Protein AF-A0A1H0ETB5-F1 (afdb_monomer)

Nearest PDB structures (foldseek):
  8btk-assembly1_TA  TM=5.732E-01  e=9.947E-01  Canis lupus familiaris
  8rjd-assembly1_5  TM=5.223E-01  e=3.062E+00  Canis lupus familiaris
  2j7l-assembly1_A-2  TM=4.541E-01  e=3.376E+00  Escherichia coli
  8b5l-assembly1_q  TM=4.834E-01  e=5.504E+00  Oryctolagus cuniculus
  8b6l-assembly1_E  TM=5.146E-01  e=8.974E+00  Homo sapiens

Foldseek 3Di:
DDDDDDDDDDDDDDDDDDDPDPDDDDDDDDDDDDDPFPFFWAAWFFLQALWAQAPQWFKAWQKAKCQAPAQDPDRTHHHHPDDAADDPVSHIWTWQDALDAFGKIKIWNLAWDFLQQWKKKKWKKFWEDHPPTDFFKKKWKFFSLDDWRHFFGFDLCFSAWWFADPNDTTWGTARTAKMKTQTQFQSVQACPRNTQPAPPDARPDPDGAGLKIWMFGTDGTRHGRHTWDMFHDDPPGQHDHGRVQNIKMWMWIFHNDQFTWIWIWIDNVPPPHTDTGDITTHPGGDRRIIMMMMMGHHHSTGTTMTIGRIIMTGNHYAFQFHKDKDFDDADPVNAAHEAQDKGKMKMKTFHRAQAKWFQKDKFKAFPVGGDPWDKDWPHGIAGGRNGSRRITMIMTIDGDHPVNQVVDQKDKMKMKIFIDDPPDDTPGIYDIDMDMGTHHHDDDDPPDCPDDPDDDDDPDDDDDDDDDDDDDDDDDDDDDDDDDDDDDDDDDDDDDDDDDDDDDDDDDDDDDDDDDD

Mean predicted aligned error: 13.44 Å

Structure (mmCIF, N/CA/C/O backbone):
data_AF-A0A1H0ETB5-F1
#
_entry.id   AF-A0A1H0ETB5-F1
#
loop_
_atom_site.group_PDB
_atom_site.id
_atom_site.type_symbol
_atom_site.label_atom_id
_atom_site.label_alt_id
_atom_site.label_comp_id
_atom_site.label_asym_id
_atom_site.label_entity_id
_atom_site.label_seq_id
_atom_site.pdbx_PDB_ins_code
_atom_site.Cartn_x
_atom_site.Cartn_y
_atom_site.Cartn_z
_atom_site.occupancy
_atom_site.B_iso_or_equiv
_atom_site.auth_seq_id
_atom_site.auth_comp_id
_atom_site.auth_asym_id
_atom_site.auth_atom_id
_atom_site.pdbx_PDB_model_num
ATOM 1 N N . MET A 1 1 ? -27.116 -48.535 -73.550 1.00 35.88 1 MET A N 1
ATOM 2 C CA . MET A 1 1 ? -26.596 -49.902 -73.765 1.00 35.88 1 MET A CA 1
ATOM 3 C C . MET A 1 1 ? -26.150 -50.446 -72.408 1.00 35.88 1 MET A C 1
ATOM 5 O O . MET A 1 1 ? -25.300 -49.830 -71.791 1.00 35.88 1 MET A O 1
ATOM 9 N N . ARG A 1 2 ? -26.784 -51.544 -71.965 1.00 37.56 2 ARG A N 1
ATOM 10 C CA . ARG A 1 2 ? -26.491 -52.422 -70.803 1.00 37.56 2 ARG A CA 1
ATOM 11 C C . ARG A 1 2 ? -26.715 -51.910 -69.361 1.00 37.56 2 ARG A C 1
ATOM 13 O O . ARG A 1 2 ? -25.816 -51.432 -68.687 1.00 37.56 2 ARG A O 1
ATOM 20 N N . LEU A 1 3 ? -27.944 -52.189 -68.907 1.00 34.97 3 LEU A N 1
ATOM 21 C CA . LEU A 1 3 ? -28.382 -52.541 -67.545 1.00 34.97 3 LEU A CA 1
ATOM 22 C C . LEU A 1 3 ? -27.721 -53.831 -67.008 1.00 34.97 3 LEU A C 1
ATOM 24 O O . LEU A 1 3 ? -27.607 -54.781 -67.784 1.00 34.97 3 LEU A O 1
ATOM 28 N N . ARG A 1 4 ? -27.484 -53.892 -65.680 1.00 43.44 4 ARG A N 1
ATOM 29 C CA . ARG A 1 4 ? -27.727 -55.004 -64.704 1.00 43.44 4 ARG A CA 1
ATOM 30 C C . ARG A 1 4 ? -27.721 -54.365 -63.284 1.00 43.44 4 ARG A C 1
ATOM 32 O O . ARG A 1 4 ? -26.736 -53.711 -62.979 1.00 43.44 4 ARG A O 1
ATOM 39 N N . SER A 1 5 ? -28.789 -54.239 -62.470 1.00 37.22 5 SER A N 1
ATOM 40 C CA . SER A 1 5 ? -29.595 -55.216 -61.680 1.00 37.22 5 SER A CA 1
ATOM 41 C C . SER A 1 5 ? -28.713 -56.100 -60.760 1.00 37.22 5 SER A C 1
ATOM 43 O O . SER A 1 5 ? -27.790 -56.695 -61.298 1.00 37.22 5 SER A O 1
ATOM 45 N N . ILE A 1 6 ? -28.879 -56.312 -59.438 1.00 39.66 6 ILE A N 1
ATOM 46 C CA . ILE A 1 6 ? -30.028 -56.456 -58.503 1.00 39.66 6 ILE A CA 1
ATOM 47 C C . ILE A 1 6 ? -29.476 -56.266 -57.056 1.00 39.66 6 ILE A C 1
ATOM 49 O O . ILE A 1 6 ? -28.380 -56.737 -56.781 1.00 39.66 6 ILE A O 1
ATOM 53 N N . GLY A 1 7 ? -30.181 -55.621 -56.114 1.00 33.06 7 GLY A N 1
ATOM 54 C CA . GLY A 1 7 ? -30.702 -56.350 -54.942 1.00 33.06 7 GLY A CA 1
ATOM 55 C C . GLY A 1 7 ? -30.974 -55.468 -53.714 1.00 33.06 7 GLY A C 1
ATOM 56 O O . GLY A 1 7 ? -30.136 -54.677 -53.304 1.00 33.06 7 GLY A O 1
ATOM 57 N N . ARG A 1 8 ? -32.193 -55.605 -53.181 1.00 35.97 8 ARG A N 1
ATOM 58 C CA . ARG A 1 8 ? -32.843 -54.834 -52.108 1.00 35.97 8 ARG A CA 1
ATOM 59 C C . ARG A 1 8 ? -32.360 -55.223 -50.703 1.00 35.97 8 ARG A C 1
ATOM 61 O O . ARG A 1 8 ? -32.231 -56.410 -50.432 1.00 35.97 8 ARG A O 1
ATOM 68 N N . ALA A 1 9 ? -32.350 -54.259 -49.782 1.00 34.19 9 ALA A N 1
ATOM 69 C CA . ALA A 1 9 ? -32.841 -54.458 -48.416 1.00 34.19 9 ALA A CA 1
ATOM 70 C C . ALA A 1 9 ? -33.386 -53.130 -47.865 1.00 34.19 9 ALA A C 1
ATOM 72 O O . ALA A 1 9 ? -32.712 -52.105 -47.886 1.00 34.19 9 ALA A O 1
ATOM 73 N N . VAL A 1 10 ? -34.649 -53.166 -47.445 1.00 36.06 10 VAL A N 1
ATOM 74 C CA . VAL A 1 10 ? -35.406 -52.069 -46.837 1.00 36.06 10 VAL A CA 1
ATOM 75 C C . VAL A 1 10 ? -35.122 -52.078 -45.337 1.00 36.06 10 VAL A C 1
ATOM 77 O O . VAL A 1 10 ? -35.311 -53.113 -44.703 1.00 36.06 10 VAL A O 1
ATOM 80 N N . LEU A 1 11 ? -34.748 -50.934 -44.763 1.00 31.39 11 LEU A N 1
ATOM 81 C CA . LEU A 1 11 ? -34.928 -50.678 -43.336 1.00 31.39 11 LEU A CA 1
ATOM 82 C C . LEU A 1 11 ? -35.522 -49.280 -43.165 1.00 31.39 11 LEU A C 1
ATOM 84 O O . LEU A 1 11 ? -34.928 -48.274 -43.547 1.00 31.39 11 LEU A O 1
ATOM 88 N N . VAL A 1 12 ? -36.742 -49.257 -42.639 1.00 38.22 12 VAL A N 1
ATOM 89 C CA . VAL A 1 12 ? -37.465 -48.061 -42.217 1.00 38.22 12 VAL A CA 1
ATOM 90 C C . VAL A 1 12 ? -36.805 -47.560 -40.934 1.00 38.22 12 VAL A C 1
ATOM 92 O O . VAL A 1 12 ? -36.781 -48.276 -39.937 1.00 38.22 12 VAL A O 1
ATOM 95 N N . GLY A 1 13 ? -36.257 -46.347 -40.970 1.00 33.03 13 GLY A N 1
ATOM 96 C CA . GLY A 1 13 ? -35.673 -45.666 -39.819 1.00 33.03 13 GLY A CA 1
ATOM 97 C C . GLY A 1 13 ? -36.051 -44.191 -39.866 1.00 33.03 13 GLY A C 1
ATOM 98 O O . GLY A 1 13 ? -35.661 -43.469 -40.777 1.00 33.03 13 GLY A O 1
ATOM 99 N N . THR A 1 14 ? -36.877 -43.787 -38.912 1.00 35.47 14 THR A N 1
ATOM 100 C CA . THR A 1 14 ? -37.389 -42.437 -38.662 1.00 35.47 14 THR A CA 1
ATOM 101 C C . THR A 1 14 ? -36.296 -41.364 -38.698 1.00 35.47 14 THR A C 1
ATOM 103 O O . THR A 1 14 ? -35.292 -41.469 -37.996 1.00 35.47 14 THR A O 1
ATOM 106 N N . LEU A 1 15 ? -36.516 -40.320 -39.503 1.00 30.38 15 LEU A N 1
ATOM 107 C CA . LEU A 1 15 ? -35.633 -39.164 -39.657 1.00 30.38 15 LEU A CA 1
ATOM 108 C C . LEU A 1 15 ? -35.838 -38.194 -38.479 1.00 30.38 15 LEU A C 1
ATOM 110 O O . LEU A 1 15 ? -36.796 -37.423 -38.457 1.00 30.38 15 LEU A O 1
ATOM 114 N N . THR A 1 16 ? -34.944 -38.233 -37.494 1.00 33.84 16 THR A N 1
ATOM 115 C CA . THR A 1 16 ? -34.826 -37.189 -36.469 1.00 33.84 16 THR A CA 1
ATOM 116 C C . THR A 1 16 ? -34.040 -36.024 -37.070 1.00 33.84 16 THR A C 1
ATOM 118 O O . THR A 1 16 ? -32.888 -36.190 -37.470 1.00 33.84 16 THR A O 1
ATOM 121 N N . ALA A 1 17 ? -34.660 -34.849 -37.171 1.00 32.94 17 ALA A N 1
ATOM 122 C CA . ALA A 1 17 ? -33.996 -33.629 -37.615 1.00 32.94 17 ALA A CA 1
ATOM 123 C C . ALA A 1 17 ? -32.935 -33.205 -36.583 1.00 32.94 17 ALA A C 1
ATOM 125 O O . ALA A 1 17 ? -33.266 -32.786 -35.476 1.00 32.94 17 ALA A O 1
ATOM 126 N N . VAL A 1 18 ? -31.657 -33.321 -36.948 1.00 30.61 18 VAL A N 1
ATOM 127 C CA . VAL A 1 18 ? -30.543 -32.727 -36.201 1.00 30.61 18 VAL A CA 1
ATOM 128 C C . VAL A 1 18 ? -30.450 -31.260 -36.608 1.00 30.61 18 VAL A C 1
ATOM 130 O O . VAL A 1 18 ? -30.071 -30.934 -37.731 1.00 30.61 18 VAL A O 1
ATOM 133 N N . VAL A 1 19 ? -30.821 -30.371 -35.689 1.00 32.81 19 VAL A N 1
ATOM 134 C CA . VAL A 1 19 ? -30.519 -28.941 -35.782 1.00 32.81 19 VAL A CA 1
ATOM 135 C C . VAL A 1 19 ? -29.015 -28.784 -35.561 1.00 32.81 19 VAL A C 1
ATOM 137 O O . VAL A 1 19 ? -28.518 -28.981 -34.454 1.00 32.81 19 VAL A O 1
ATOM 140 N N . VAL A 1 20 ? -28.280 -28.448 -36.620 1.00 31.81 20 VAL A N 1
ATOM 141 C CA . VAL A 1 20 ? -26.890 -27.986 -36.519 1.00 31.81 20 VAL A CA 1
ATOM 142 C C . VAL A 1 20 ? -26.931 -26.558 -35.980 1.00 31.81 20 VAL A C 1
ATOM 144 O O . VAL A 1 20 ? -27.099 -25.597 -36.727 1.00 31.81 20 VAL A O 1
ATOM 147 N N . GLY A 1 21 ? -26.839 -26.423 -34.658 1.00 30.56 21 GLY A N 1
ATOM 148 C CA . GLY A 1 21 ? -26.565 -25.149 -34.007 1.00 30.56 21 GLY A CA 1
ATOM 149 C C . GLY A 1 21 ? -25.107 -24.771 -34.247 1.00 30.56 21 GLY A C 1
ATOM 150 O O . GLY A 1 21 ? -24.203 -25.451 -33.766 1.00 30.56 21 GLY A O 1
ATOM 151 N N . MET A 1 22 ? -24.873 -23.702 -35.005 1.00 34.16 22 MET A N 1
ATOM 152 C CA . MET A 1 22 ? -23.552 -23.091 -35.115 1.00 34.16 22 MET A CA 1
ATOM 153 C C . MET A 1 22 ? -23.225 -22.392 -33.792 1.00 34.16 22 MET A C 1
ATOM 155 O O . MET A 1 22 ? -23.676 -21.278 -33.540 1.00 34.16 22 MET A O 1
ATOM 159 N N . ALA A 1 23 ? -22.471 -23.070 -32.929 1.00 34.81 23 ALA A N 1
ATOM 160 C CA . ALA A 1 23 ? -21.846 -22.455 -31.768 1.00 34.81 23 ALA A CA 1
ATOM 161 C C . ALA A 1 23 ? -20.609 -21.676 -32.240 1.00 34.81 23 ALA A C 1
ATOM 163 O O . ALA A 1 23 ? -19.656 -22.261 -32.757 1.00 34.81 23 ALA A O 1
ATOM 164 N N . GLY A 1 24 ? -20.649 -20.349 -32.096 1.00 32.28 24 GLY A N 1
ATOM 165 C CA . GLY A 1 24 ? -19.467 -19.498 -32.228 1.00 32.28 24 GLY A CA 1
ATOM 166 C C . GLY A 1 24 ? -18.406 -19.861 -31.180 1.00 32.28 24 GLY A C 1
ATOM 167 O O . GLY A 1 24 ? -18.730 -20.501 -30.176 1.00 32.28 24 GLY A O 1
ATOM 168 N N . PRO A 1 25 ? -17.135 -19.485 -31.394 1.00 33.06 25 PRO A N 1
ATOM 169 C CA . PRO A 1 25 ? -16.076 -19.825 -30.460 1.00 33.06 25 PRO A CA 1
ATOM 170 C C . PRO A 1 25 ? -16.328 -19.100 -29.136 1.00 33.06 25 PRO A C 1
ATOM 172 O O . PRO A 1 25 ? -16.313 -17.872 -29.069 1.00 33.06 25 PRO A O 1
ATOM 175 N N . ALA A 1 26 ? -16.572 -19.875 -28.081 1.00 31.77 26 ALA A N 1
ATOM 176 C CA . ALA A 1 26 ? -16.477 -19.396 -26.716 1.00 31.77 26 ALA A CA 1
ATOM 177 C C . ALA A 1 26 ? -15.010 -19.036 -26.452 1.00 31.77 26 ALA A C 1
ATOM 179 O O . ALA A 1 26 ? -14.121 -19.885 -26.545 1.00 31.77 26 ALA A O 1
ATOM 180 N N . SER A 1 27 ? -14.756 -17.766 -26.156 1.00 31.30 27 SER A N 1
ATOM 181 C CA . SER A 1 27 ? -13.494 -17.287 -25.611 1.00 31.30 27 SER A CA 1
ATOM 182 C C . SER A 1 27 ? -13.247 -17.992 -24.277 1.00 31.30 27 SER A C 1
ATOM 184 O O . SER A 1 27 ? -13.894 -17.708 -23.271 1.00 31.30 27 SER A O 1
ATOM 186 N N . ALA A 1 28 ? -12.327 -18.955 -24.284 1.00 34.16 28 ALA A N 1
ATOM 187 C CA . ALA A 1 28 ? -11.827 -19.582 -23.075 1.00 34.16 28 ALA A CA 1
ATOM 188 C C . ALA A 1 28 ? -11.079 -18.525 -22.251 1.00 34.16 28 ALA A C 1
ATOM 190 O O . ALA A 1 28 ? -10.073 -17.970 -22.694 1.00 34.16 28 ALA A O 1
ATOM 191 N N . GLY A 1 29 ? -11.614 -18.230 -21.066 1.00 28.88 29 GLY A N 1
ATOM 192 C CA . GLY A 1 29 ? -10.954 -17.412 -20.060 1.00 28.88 29 GLY A CA 1
ATOM 193 C C . GLY A 1 29 ? -9.599 -18.006 -19.684 1.00 28.88 29 GLY A C 1
ATOM 194 O O . GLY A 1 29 ? -9.438 -19.224 -19.569 1.00 28.88 29 GLY A O 1
ATOM 195 N N . VAL A 1 30 ? -8.621 -17.124 -19.506 1.00 31.47 30 VAL A N 1
ATOM 196 C CA . VAL A 1 30 ? -7.296 -17.456 -18.989 1.00 31.47 30 VAL A CA 1
ATOM 197 C C . VAL A 1 30 ? -7.465 -18.135 -17.630 1.00 31.47 30 VAL A C 1
ATOM 199 O O . VAL A 1 30 ? -7.946 -17.536 -16.671 1.00 31.47 30 VAL A O 1
ATOM 202 N N . SER A 1 31 ? -7.097 -19.412 -17.565 1.00 34.22 31 SER A N 1
ATOM 203 C CA . SER A 1 31 ? -7.017 -20.168 -16.319 1.00 34.22 31 SER A CA 1
ATOM 204 C C . SER A 1 31 ? -5.715 -19.792 -15.618 1.00 34.22 31 SER A C 1
ATOM 206 O O . SER A 1 31 ? -4.636 -20.176 -16.063 1.00 34.22 31 SER A O 1
ATOM 208 N N . GLY A 1 32 ? -5.816 -19.000 -14.550 1.00 38.31 32 GLY A N 1
ATOM 209 C CA . GLY A 1 32 ? -4.699 -18.718 -13.653 1.00 38.31 32 GLY A CA 1
ATOM 210 C C . GLY A 1 32 ? -4.351 -19.961 -12.841 1.00 38.31 32 GLY A C 1
ATOM 211 O O . GLY A 1 32 ? -5.233 -20.539 -12.210 1.00 38.31 32 GLY A O 1
ATOM 212 N N . ASN A 1 33 ? -3.083 -20.380 -12.855 1.00 38.94 33 ASN A N 1
ATOM 213 C CA . ASN A 1 33 ? -2.667 -21.605 -12.176 1.00 38.94 33 ASN A CA 1
ATOM 214 C C . ASN A 1 33 ? -1.439 -21.401 -11.278 1.00 38.94 33 ASN A C 1
ATOM 216 O O . ASN A 1 33 ? -0.291 -21.588 -11.660 1.00 38.94 33 ASN A O 1
ATOM 220 N N . GLY A 1 34 ? -1.760 -21.053 -10.039 1.00 31.41 34 GLY A N 1
ATOM 221 C CA . GLY A 1 34 ? -1.007 -21.221 -8.800 1.00 31.41 34 GLY A CA 1
ATOM 222 C C . GLY A 1 34 ? -1.999 -20.846 -7.696 1.00 31.41 34 GLY A C 1
ATOM 223 O O . GLY A 1 34 ? -2.718 -19.865 -7.910 1.00 31.41 34 GLY A O 1
ATOM 224 N N . PRO A 1 35 ? -2.136 -21.603 -6.589 1.00 34.97 35 PRO A N 1
ATOM 225 C CA . PRO A 1 35 ? -3.219 -21.381 -5.638 1.00 34.97 35 PRO A CA 1
ATOM 226 C C . PRO A 1 35 ? -3.168 -19.924 -5.179 1.00 34.97 35 PRO A C 1
ATOM 228 O O . PRO A 1 35 ? -2.217 -19.478 -4.539 1.00 34.97 35 PRO A O 1
ATOM 231 N N . VAL A 1 36 ? -4.173 -19.155 -5.591 1.00 46.47 36 VAL A N 1
ATOM 232 C CA . VAL A 1 36 ? -4.591 -17.983 -4.836 1.00 46.47 36 VAL A CA 1
ATOM 233 C C . VAL A 1 36 ? -4.970 -18.582 -3.491 1.00 46.47 36 VAL A C 1
ATOM 235 O O . VAL A 1 36 ? -5.747 -19.541 -3.466 1.00 46.47 36 VAL A O 1
ATOM 238 N N . GLY A 1 37 ? -4.319 -18.147 -2.413 1.00 51.03 37 GLY A N 1
ATOM 239 C CA . GLY A 1 37 ? -4.599 -18.682 -1.085 1.00 51.03 37 GLY A CA 1
ATOM 240 C C . GLY A 1 37 ? -6.104 -18.681 -0.817 1.00 51.03 37 GLY A C 1
ATOM 241 O O . GLY A 1 37 ? -6.853 -17.916 -1.423 1.00 51.03 37 GLY A O 1
ATOM 242 N N . SER A 1 38 ? -6.559 -19.507 0.117 1.00 67.12 38 SER A N 1
ATOM 243 C CA . SER A 1 38 ? -7.943 -19.505 0.610 1.00 67.12 38 SER A CA 1
ATOM 244 C C . SER A 1 38 ? -8.372 -18.183 1.276 1.00 67.12 38 SER A C 1
ATOM 246 O O . SER A 1 38 ? -9.409 -18.150 1.931 1.00 67.12 38 SER A O 1
ATOM 248 N N . GLY A 1 39 ? -7.564 -17.127 1.170 1.00 89.56 39 GLY A N 1
ATOM 249 C CA . GLY A 1 39 ? -7.820 -15.804 1.702 1.00 89.56 39 GLY A CA 1
ATOM 250 C C . GLY A 1 39 ? -8.928 -15.048 0.972 1.00 89.56 39 GLY A C 1
ATOM 251 O O . GLY A 1 39 ? -9.494 -15.489 -0.030 1.00 89.56 39 GLY A O 1
ATOM 252 N N . SER A 1 40 ? -9.248 -13.877 1.506 1.00 94.81 40 SER A N 1
ATOM 253 C CA . SER A 1 40 ? -10.360 -13.041 1.063 1.00 94.81 40 SER A CA 1
ATOM 254 C C . SER A 1 40 ? -9.887 -11.978 0.075 1.00 94.81 40 SER A C 1
ATOM 256 O O . SER A 1 40 ? -8.832 -11.374 0.261 1.00 94.81 40 SER A O 1
ATOM 258 N N . LEU A 1 41 ? -10.677 -11.723 -0.971 1.00 94.75 41 LEU A N 1
ATOM 259 C CA . LEU A 1 41 ? -10.392 -10.697 -1.977 1.00 94.75 41 LEU A CA 1
ATOM 260 C C . LEU A 1 41 ? -10.651 -9.290 -1.413 1.00 94.75 41 LEU A C 1
ATOM 262 O O . LEU A 1 41 ? -11.762 -8.991 -0.977 1.00 94.75 41 LEU A O 1
ATOM 266 N N . LEU A 1 42 ? -9.635 -8.426 -1.454 1.00 93.94 42 LEU A N 1
ATOM 267 C CA . LEU A 1 42 ? -9.650 -7.080 -0.864 1.00 93.94 42 LEU A CA 1
ATOM 268 C C . LEU A 1 42 ? -9.695 -5.973 -1.916 1.00 93.94 42 LEU A C 1
ATOM 270 O O . LEU A 1 42 ? -10.440 -5.009 -1.755 1.00 93.94 42 LEU A O 1
ATOM 274 N N . VAL A 1 43 ? -8.924 -6.130 -2.995 1.00 94.94 43 VAL A N 1
ATOM 275 C CA . VAL A 1 43 ? -8.904 -5.214 -4.143 1.00 94.94 43 VAL A CA 1
ATOM 276 C C . VAL A 1 43 ? -8.859 -6.031 -5.426 1.00 94.94 43 VAL A C 1
ATOM 278 O O . VAL A 1 43 ? -8.095 -6.994 -5.514 1.00 94.94 43 VAL A O 1
ATOM 281 N N . ASP A 1 44 ? -9.666 -5.631 -6.398 1.00 95.00 44 ASP A N 1
ATOM 282 C CA . ASP A 1 44 ? -9.664 -6.147 -7.763 1.00 95.00 44 ASP A CA 1
ATOM 283 C C . ASP A 1 44 ? -9.840 -4.962 -8.721 1.00 95.00 44 ASP A C 1
ATOM 285 O O . ASP A 1 44 ? -10.936 -4.420 -8.858 1.00 95.00 44 ASP A O 1
ATOM 289 N N . GLU A 1 45 ? -8.735 -4.492 -9.298 1.00 95.44 45 GLU A N 1
ATOM 290 C CA . GLU A 1 45 ? -8.692 -3.328 -10.184 1.00 95.44 45 GLU A CA 1
ATOM 291 C C . GLU A 1 45 ? -7.875 -3.659 -11.436 1.00 95.44 45 GLU A C 1
ATOM 293 O O . GLU A 1 45 ? -6.690 -3.982 -11.378 1.00 95.44 45 GLU A O 1
ATOM 298 N N . THR A 1 46 ? -8.517 -3.557 -12.595 1.00 95.06 46 THR A N 1
ATOM 299 C CA . THR A 1 46 ? -7.911 -3.933 -13.880 1.00 95.06 46 THR A CA 1
ATOM 300 C C . THR A 1 46 ? -7.063 -2.813 -14.477 1.00 95.06 46 THR A C 1
ATOM 302 O O . THR A 1 46 ? -6.138 -3.086 -15.237 1.00 95.06 46 THR A O 1
ATOM 305 N N . PHE A 1 47 ? -7.382 -1.555 -14.156 1.00 94.88 47 PHE A N 1
ATOM 306 C CA . PHE A 1 47 ? -6.882 -0.330 -14.787 1.00 94.88 47 PHE A CA 1
ATOM 307 C C . PHE A 1 47 ? -7.129 -0.225 -16.303 1.00 94.88 47 PHE A C 1
ATOM 309 O O . PHE A 1 47 ? -6.536 0.615 -16.981 1.00 94.88 47 PHE A O 1
ATOM 316 N N . THR A 1 48 ? -8.038 -1.040 -16.844 1.00 93.31 48 THR A N 1
ATOM 317 C CA . THR A 1 48 ? -8.383 -1.034 -18.276 1.00 93.31 48 THR A CA 1
ATOM 318 C C . THR A 1 48 ? -9.339 0.096 -18.668 1.00 93.31 48 THR A C 1
ATOM 320 O O . THR A 1 48 ? -9.439 0.442 -19.849 1.00 93.31 48 THR A O 1
ATOM 323 N N . GLY A 1 49 ? -10.049 0.670 -17.696 1.00 91.81 49 GLY A N 1
ATOM 324 C CA . GLY A 1 49 ? -11.050 1.714 -17.897 1.00 91.81 49 GLY A CA 1
ATOM 325 C C . GLY A 1 49 ? -10.484 3.136 -17.928 1.00 91.81 49 GLY A C 1
ATOM 326 O O . GLY A 1 49 ? -9.322 3.390 -17.619 1.00 91.81 49 GLY A O 1
ATOM 327 N N . ALA A 1 50 ? -11.346 4.094 -18.275 1.00 91.81 50 ALA A N 1
ATOM 328 C CA . ALA A 1 50 ? -11.044 5.530 -18.235 1.00 91.81 50 ALA A CA 1
ATOM 329 C C . ALA A 1 50 ? -11.108 6.138 -16.815 1.00 91.81 50 ALA A C 1
ATOM 331 O O . ALA A 1 50 ? -10.829 7.322 -16.638 1.00 91.81 50 ALA A O 1
ATOM 332 N N . SER A 1 51 ? -11.498 5.346 -15.819 1.00 92.38 51 SER A N 1
ATOM 333 C CA . SER A 1 51 ? -11.572 5.695 -14.400 1.00 92.38 51 SER A CA 1
ATOM 334 C C . SER A 1 51 ? -11.353 4.438 -13.558 1.00 92.38 51 SER A C 1
ATOM 336 O O . SER A 1 51 ? -11.485 3.329 -14.072 1.00 92.38 51 SER A O 1
ATOM 338 N N . VAL A 1 52 ? -11.059 4.624 -12.272 1.00 92.50 52 VAL A N 1
ATOM 339 C CA . VAL A 1 52 ? -11.056 3.554 -11.261 1.00 92.50 52 VAL A CA 1
ATOM 340 C C . VAL A 1 52 ? -12.377 3.554 -10.497 1.00 92.50 52 VAL A C 1
ATOM 342 O O . VAL A 1 52 ? -12.953 4.620 -10.262 1.00 92.50 52 VAL A O 1
ATOM 345 N N . ASP A 1 53 ? -12.846 2.375 -10.094 1.00 86.25 53 ASP A N 1
ATOM 346 C CA . ASP A 1 53 ? -14.113 2.237 -9.356 1.00 86.25 53 ASP A CA 1
ATOM 347 C C . ASP A 1 53 ? -13.966 2.575 -7.865 1.00 86.25 53 ASP A C 1
ATOM 349 O O . ASP A 1 53 ? -14.944 2.897 -7.183 1.00 86.25 53 ASP A O 1
ATOM 353 N N . ASP A 1 54 ? -12.744 2.481 -7.335 1.00 88.88 54 ASP A N 1
ATOM 354 C CA . ASP A 1 54 ? -12.435 2.804 -5.947 1.00 88.88 54 ASP A CA 1
ATOM 355 C C . ASP A 1 54 ? -12.166 4.307 -5.761 1.00 88.88 54 ASP A C 1
ATOM 357 O O . ASP A 1 54 ? -11.112 4.792 -6.179 1.00 88.88 54 ASP A O 1
ATOM 361 N N . PRO A 1 55 ? -13.055 5.058 -5.079 1.00 84.69 55 PRO A N 1
ATOM 362 C CA . PRO A 1 55 ? -12.833 6.480 -4.821 1.00 84.69 55 PRO A CA 1
ATOM 363 C C . PRO A 1 55 ? -11.655 6.747 -3.869 1.00 84.69 55 PRO A C 1
ATOM 365 O O . PRO A 1 55 ? -11.154 7.869 -3.817 1.00 84.69 55 PRO A O 1
ATOM 368 N N . GLU A 1 56 ? -11.207 5.742 -3.114 1.00 89.81 56 GLU A N 1
ATOM 369 C CA . GLU A 1 56 ? -10.046 5.838 -2.227 1.00 89.81 56 GLU A CA 1
ATOM 370 C C . GLU A 1 56 ? -8.743 5.386 -2.900 1.00 89.81 56 GLU A C 1
ATOM 372 O O . GLU A 1 56 ? -7.689 5.412 -2.263 1.00 89.81 56 GLU A O 1
ATOM 377 N N . LEU A 1 57 ? -8.772 5.014 -4.182 1.00 93.56 57 LEU A N 1
ATOM 378 C CA . LEU A 1 57 ? -7.560 4.825 -4.969 1.00 93.56 57 LEU A CA 1
ATOM 379 C C . LEU A 1 57 ? -7.104 6.185 -5.501 1.00 93.56 57 LEU A C 1
ATOM 381 O O . LEU A 1 57 ? -7.679 6.757 -6.428 1.00 93.56 57 LEU A O 1
ATOM 385 N N . ARG A 1 58 ? -6.065 6.730 -4.869 1.00 95.44 58 ARG A N 1
ATOM 386 C CA . ARG A 1 58 ? -5.558 8.079 -5.128 1.00 95.44 58 ARG A CA 1
ATOM 387 C C . ARG A 1 58 ? -4.346 8.036 -6.044 1.00 95.44 58 ARG A C 1
ATOM 389 O O . ARG A 1 58 ? -3.441 7.244 -5.808 1.00 95.44 58 ARG A O 1
ATOM 396 N N . ALA A 1 59 ? -4.292 8.910 -7.039 1.00 96.19 59 ALA A N 1
ATOM 397 C CA . ALA A 1 59 ? -3.099 9.155 -7.833 1.00 96.19 59 ALA A CA 1
ATOM 398 C C . ALA A 1 59 ? -2.216 10.206 -7.156 1.00 96.19 59 ALA A C 1
ATOM 400 O O . ALA A 1 59 ? -2.694 11.248 -6.709 1.00 96.19 59 ALA A O 1
ATOM 401 N N . LEU A 1 60 ? -0.919 9.927 -7.101 1.00 96.12 60 LEU A N 1
ATOM 402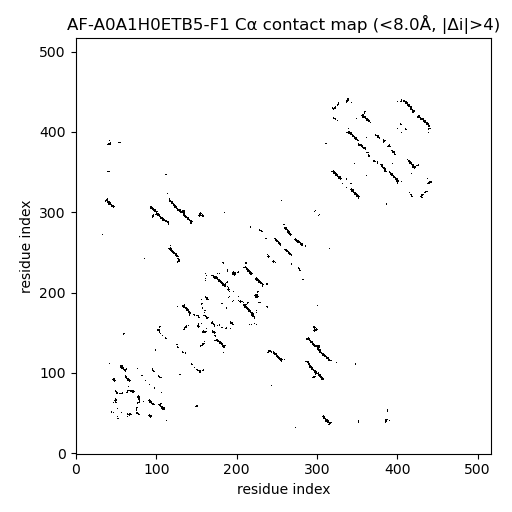 C CA . LEU A 1 60 ? 0.112 10.796 -6.556 1.00 96.12 60 LEU A CA 1
ATOM 403 C C . LEU A 1 60 ? 1.202 10.999 -7.615 1.00 96.12 60 LEU A C 1
ATOM 405 O O . LEU A 1 60 ? 1.569 10.066 -8.334 1.00 96.12 60 LEU A O 1
ATOM 409 N N . GLY A 1 61 ? 1.759 12.208 -7.686 1.00 95.19 61 GLY A N 1
ATOM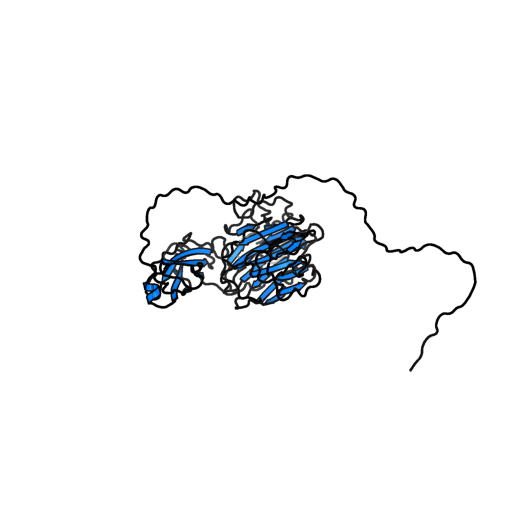 410 C CA . GLY A 1 61 ? 2.788 12.540 -8.673 1.00 95.19 61 GLY A CA 1
ATOM 411 C C . GLY A 1 61 ? 2.289 12.351 -10.108 1.00 95.19 61 GLY A C 1
ATOM 412 O O . GLY A 1 61 ? 1.257 12.894 -10.490 1.00 95.19 61 GLY A O 1
ATOM 413 N N . ASP A 1 62 ? 3.036 11.582 -10.893 1.00 95.00 62 ASP A N 1
ATOM 414 C CA . ASP A 1 62 ? 2.820 11.410 -12.333 1.00 95.00 62 ASP A CA 1
ATOM 415 C C . ASP A 1 62 ? 1.764 10.376 -12.743 1.00 95.00 62 ASP A C 1
ATOM 417 O O . ASP A 1 62 ? 1.516 10.209 -13.940 1.00 95.00 62 ASP A O 1
ATOM 421 N N . ALA A 1 63 ? 1.160 9.672 -11.784 1.00 96.06 63 ALA A N 1
ATOM 422 C CA . ALA A 1 63 ? 0.281 8.552 -12.089 1.00 96.06 63 ALA A CA 1
ATOM 423 C C . ALA A 1 63 ? -0.980 8.976 -12.866 1.00 96.06 63 ALA A C 1
ATOM 425 O O . ALA A 1 63 ? -1.668 9.935 -12.511 1.00 96.06 63 ALA A O 1
ATOM 426 N N . CYS A 1 64 ? -1.309 8.227 -13.916 1.00 95.75 64 CYS A N 1
ATOM 427 C CA . CYS A 1 64 ? -2.420 8.515 -14.820 1.00 95.75 64 CYS A CA 1
ATOM 428 C C . CYS A 1 64 ? -2.980 7.237 -15.463 1.00 95.75 64 CYS A C 1
ATOM 430 O O . CYS A 1 64 ? -2.328 6.194 -15.478 1.00 95.75 64 CYS A O 1
ATOM 432 N N . LEU A 1 65 ? -4.188 7.315 -16.021 1.00 95.06 65 LEU A N 1
ATOM 433 C CA . LEU A 1 65 ? -4.797 6.245 -16.810 1.00 95.06 65 LEU A CA 1
ATOM 434 C C . LEU A 1 65 ? -4.637 6.528 -18.300 1.00 95.06 65 LEU A C 1
ATOM 436 O O . LEU A 1 65 ? -4.975 7.607 -18.793 1.00 95.06 65 LEU A O 1
ATOM 440 N N . THR A 1 66 ? -4.176 5.527 -19.041 1.00 93.25 66 THR A N 1
ATOM 441 C CA . THR A 1 66 ? -3.957 5.648 -20.488 1.00 93.25 66 THR A CA 1
ATOM 442 C C . THR A 1 66 ? -5.254 5.609 -21.299 1.00 93.25 66 THR A C 1
ATOM 444 O O . THR A 1 66 ? -5.289 6.136 -22.409 1.00 93.25 66 THR A O 1
ATOM 447 N N . ALA A 1 67 ? -6.328 5.033 -20.746 1.00 92.25 67 ALA A N 1
ATOM 448 C CA . ALA A 1 67 ? -7.665 5.053 -21.345 1.00 92.25 67 ALA A CA 1
ATOM 449 C C . ALA A 1 67 ? -8.490 6.293 -20.957 1.00 92.25 67 ALA A C 1
ATOM 451 O O . ALA A 1 67 ? -9.543 6.536 -21.548 1.00 92.25 67 ALA A O 1
ATOM 452 N N . ALA A 1 68 ? -8.041 7.089 -19.981 1.00 92.62 68 ALA A N 1
ATOM 453 C CA . ALA A 1 68 ? -8.731 8.314 -19.601 1.00 92.62 68 ALA A CA 1
ATOM 454 C C . ALA A 1 68 ? -8.513 9.413 -20.650 1.00 92.62 68 ALA A C 1
ATOM 456 O O . ALA A 1 68 ? -7.392 9.669 -21.085 1.00 92.62 68 ALA A O 1
ATOM 457 N N . THR A 1 69 ? -9.589 10.103 -21.032 1.00 90.44 69 THR A N 1
ATOM 458 C CA . THR A 1 69 ? -9.561 11.185 -22.036 1.00 90.44 69 THR A CA 1
ATOM 459 C C . THR A 1 69 ? -9.642 12.583 -21.427 1.00 90.44 69 THR A C 1
ATOM 461 O O . THR A 1 69 ? -9.566 13.571 -22.153 1.00 90.44 69 THR A O 1
ATOM 464 N N . ALA A 1 70 ? -9.841 12.678 -20.112 1.00 91.25 70 ALA A N 1
ATOM 465 C CA . ALA A 1 70 ? -9.947 13.935 -19.387 1.00 91.25 70 ALA A CA 1
ATOM 466 C C . ALA A 1 70 ? -8.997 13.950 -18.178 1.00 91.25 70 ALA A C 1
ATOM 468 O O . ALA A 1 70 ? -8.747 12.891 -17.593 1.00 91.25 70 ALA A O 1
ATOM 469 N N . PRO A 1 71 ? -8.495 15.130 -17.770 1.00 90.38 71 PRO A N 1
ATOM 470 C CA . PRO A 1 71 ? -7.727 15.276 -16.537 1.00 90.38 71 PRO A CA 1
ATOM 471 C C . PRO A 1 71 ? -8.505 14.805 -15.301 1.00 90.38 71 PRO A C 1
ATOM 473 O O . PRO A 1 71 ? -9.734 14.729 -15.316 1.00 90.38 71 PRO A O 1
ATOM 476 N N . ALA A 1 72 ? -7.784 14.538 -14.211 1.00 88.88 72 ALA A N 1
ATOM 477 C CA . ALA A 1 72 ? -8.392 14.148 -12.944 1.00 88.88 72 ALA A CA 1
ATOM 478 C C . ALA A 1 72 ? -9.305 15.265 -12.409 1.00 88.88 72 ALA A C 1
ATOM 480 O O . ALA A 1 72 ? -8.909 16.428 -12.343 1.00 88.88 72 ALA A O 1
ATOM 481 N N . THR A 1 73 ? -10.519 14.906 -11.989 1.00 82.06 73 THR A N 1
ATOM 482 C CA . THR A 1 73 ? -11.482 15.822 -11.346 1.00 82.06 73 THR A CA 1
ATOM 483 C C . THR A 1 73 ? -11.488 15.704 -9.816 1.00 82.06 73 THR A C 1
ATOM 485 O O . THR A 1 73 ? -12.331 16.304 -9.154 1.00 82.06 73 THR A O 1
ATOM 488 N N . GLY A 1 74 ? -10.576 14.912 -9.246 1.00 86.81 74 GLY A N 1
ATOM 489 C CA . GLY A 1 74 ? -10.474 14.606 -7.819 1.00 86.81 74 GLY A CA 1
ATOM 490 C C . GLY A 1 74 ? -9.124 13.965 -7.493 1.00 86.81 74 GLY A C 1
ATOM 491 O O . GLY A 1 74 ? -8.141 14.221 -8.180 1.00 86.81 74 GLY A O 1
ATOM 492 N N . THR A 1 75 ? -9.073 13.124 -6.460 1.00 90.38 75 THR A N 1
ATOM 493 C CA . THR A 1 75 ? -7.829 12.462 -6.026 1.00 90.38 75 THR A CA 1
ATOM 494 C C . THR A 1 75 ? -7.449 11.239 -6.856 1.00 90.38 75 THR A C 1
ATOM 496 O O . THR A 1 75 ? -6.344 10.743 -6.691 1.00 90.38 75 THR A O 1
ATOM 499 N N . GLY A 1 76 ? -8.341 10.719 -7.703 1.00 92.62 76 GLY A N 1
ATOM 500 C CA . GLY A 1 76 ? -8.065 9.570 -8.573 1.00 92.62 76 GLY A CA 1
ATOM 501 C C . GLY A 1 76 ? -7.237 9.929 -9.818 1.00 92.62 76 GLY A C 1
ATOM 502 O O . GLY A 1 76 ? -7.070 11.110 -10.129 1.00 92.62 76 GLY A O 1
ATOM 503 N N . PRO A 1 77 ? -6.723 8.928 -10.554 1.00 93.88 77 PRO A N 1
ATOM 504 C CA . PRO A 1 77 ? -5.938 9.160 -11.764 1.00 93.88 77 PRO A CA 1
ATOM 505 C C . PRO A 1 77 ? -6.793 9.711 -12.916 1.00 93.88 77 PRO A C 1
ATOM 507 O O . PRO A 1 77 ? -7.924 9.281 -13.134 1.00 93.88 77 PRO A O 1
ATOM 510 N N . GLY A 1 78 ? -6.226 10.653 -13.673 1.00 93.94 78 GLY A N 1
ATOM 511 C CA . GLY A 1 78 ? -6.817 11.217 -14.894 1.00 93.94 78 GLY A CA 1
ATOM 512 C C . GLY A 1 78 ? -6.056 10.818 -16.157 1.00 93.94 78 GLY A C 1
ATOM 513 O O . GLY A 1 78 ? -5.204 9.936 -16.122 1.00 93.94 78 GLY A O 1
ATOM 514 N N . SER A 1 79 ? -6.333 11.488 -17.275 1.00 93.75 79 SER A N 1
ATOM 515 C CA . SER A 1 79 ? -5.671 11.250 -18.565 1.00 93.75 79 SER A CA 1
ATOM 516 C C . SER A 1 79 ? -4.165 11.485 -18.521 1.00 93.75 79 SER A C 1
ATOM 518 O O . SER A 1 79 ? -3.708 12.527 -18.043 1.00 93.75 79 SER A O 1
ATOM 520 N N . CYS A 1 80 ? -3.403 10.571 -19.117 1.00 92.38 80 CYS A N 1
ATOM 521 C CA . CYS A 1 80 ? -1.971 10.752 -19.333 1.00 92.38 80 CYS A CA 1
ATOM 522 C C . CYS A 1 80 ? -1.669 11.881 -20.331 1.00 92.38 80 CYS A C 1
ATOM 524 O O . CYS A 1 80 ? -2.320 12.015 -21.364 1.00 92.38 80 CYS A O 1
ATOM 526 N N . THR A 1 81 ? -0.646 12.687 -20.032 1.00 82.31 81 THR A N 1
ATOM 527 C CA . THR A 1 81 ? -0.238 13.854 -20.840 1.00 82.31 81 THR A CA 1
ATOM 528 C C . THR A 1 81 ? 0.889 13.560 -21.836 1.00 82.31 81 THR A C 1
ATOM 530 O O . THR A 1 81 ? 1.198 14.398 -22.681 1.00 82.31 81 THR A O 1
ATOM 533 N N . SER A 1 82 ? 1.514 12.383 -21.755 1.00 72.62 82 SER A N 1
ATOM 534 C CA . SER A 1 82 ? 2.602 11.927 -22.630 1.00 72.62 82 SER A CA 1
ATOM 535 C C . SER A 1 82 ? 2.367 10.483 -23.087 1.00 72.62 82 SER A C 1
ATOM 537 O O . SER A 1 82 ? 1.503 9.797 -22.546 1.00 72.62 82 SER A O 1
ATOM 539 N N . THR A 1 83 ? 3.077 10.082 -24.149 1.00 61.66 83 THR A N 1
ATOM 540 C CA . THR A 1 83 ? 2.777 8.951 -25.046 1.00 61.66 83 THR A CA 1
ATOM 541 C C . THR A 1 83 ? 2.259 7.689 -24.366 1.00 61.66 83 THR A C 1
ATOM 543 O O . THR A 1 83 ? 2.967 7.027 -23.613 1.00 61.66 83 THR A O 1
ATOM 546 N N . THR A 1 84 ? 1.037 7.345 -24.759 1.00 57.62 84 THR A N 1
ATOM 547 C CA . THR A 1 84 ? 0.299 6.115 -24.494 1.00 57.62 84 THR A CA 1
ATOM 548 C C . THR A 1 84 ? 1.023 4.898 -25.093 1.00 57.62 84 THR A C 1
ATOM 550 O O . THR A 1 84 ? 1.557 4.994 -26.204 1.00 57.62 84 THR A O 1
ATOM 553 N N . PRO A 1 85 ? 1.011 3.730 -24.432 1.00 61.47 85 PRO A N 1
ATOM 554 C CA . PRO A 1 85 ? 1.360 2.463 -25.069 1.00 61.47 85 PRO A CA 1
ATOM 555 C C . PRO A 1 85 ? 0.457 2.217 -26.285 1.00 61.47 85 PRO A C 1
ATOM 557 O O . PRO A 1 85 ? -0.685 2.680 -26.322 1.00 61.47 85 PRO A O 1
ATOM 560 N N . ALA A 1 86 ? 0.942 1.466 -27.277 1.00 54.44 86 ALA A N 1
ATOM 561 C CA . ALA A 1 86 ? 0.072 0.973 -28.341 1.00 54.44 86 ALA A CA 1
ATOM 562 C C . ALA A 1 86 ? -1.045 0.114 -27.724 1.00 54.44 86 ALA A C 1
ATOM 564 O O . ALA A 1 86 ? -0.772 -0.702 -26.844 1.00 54.44 86 ALA A O 1
ATOM 565 N N . ALA A 1 87 ? -2.286 0.298 -28.180 1.00 58.78 87 ALA A N 1
ATOM 566 C CA . ALA A 1 87 ? -3.415 -0.496 -27.711 1.00 58.78 87 ALA A CA 1
ATOM 567 C C . ALA A 1 87 ? -3.134 -1.991 -27.942 1.00 58.78 87 ALA A C 1
ATOM 569 O O . ALA A 1 87 ? -2.944 -2.422 -29.078 1.00 58.78 87 ALA A O 1
ATOM 570 N N . ASP A 1 88 ? -3.134 -2.784 -26.872 1.00 69.56 88 ASP A N 1
ATOM 571 C CA . ASP A 1 88 ? -2.980 -4.246 -26.916 1.00 69.56 88 ASP A CA 1
ATOM 572 C C . ASP A 1 88 ? -4.330 -4.968 -27.103 1.00 69.56 88 ASP A C 1
ATOM 574 O O . ASP A 1 88 ? -4.423 -6.192 -27.011 1.00 69.56 88 ASP A O 1
ATOM 578 N N . GLY A 1 89 ? -5.397 -4.200 -27.351 1.00 73.81 89 GLY A N 1
ATOM 579 C CA . GLY A 1 89 ? -6.768 -4.686 -27.479 1.00 73.81 89 GLY A CA 1
ATOM 580 C C . GLY A 1 89 ? -7.452 -5.019 -26.149 1.00 73.81 89 GLY A C 1
ATOM 581 O O . GLY A 1 89 ? -8.613 -5.423 -26.180 1.00 73.81 89 GLY A O 1
ATOM 582 N N . ARG A 1 90 ? -6.783 -4.841 -24.999 1.00 79.31 90 ARG A N 1
ATOM 583 C CA . ARG A 1 90 ? -7.337 -5.112 -23.658 1.00 79.31 90 ARG A CA 1
ATOM 584 C C . ARG A 1 90 ? -7.791 -3.863 -22.901 1.00 79.31 90 ARG A C 1
ATOM 586 O O . ARG A 1 90 ? -8.380 -3.991 -21.835 1.00 79.31 90 ARG A O 1
ATOM 593 N N . GLY A 1 91 ? -7.578 -2.677 -23.467 1.00 85.50 91 GLY A N 1
ATOM 594 C CA . GLY A 1 91 ? -8.000 -1.401 -22.892 1.00 85.50 91 GLY A CA 1
ATOM 595 C C . GLY A 1 91 ? -6.817 -0.563 -22.414 1.00 85.50 91 GLY A C 1
ATOM 596 O O . GLY A 1 91 ? -5.768 -0.534 -23.059 1.00 85.50 91 GLY A O 1
ATOM 597 N N . GLY A 1 92 ? -7.033 0.179 -21.330 1.00 90.88 92 GLY A N 1
ATOM 598 C CA . GLY A 1 92 ? -6.047 1.041 -20.692 1.00 90.88 92 GLY A CA 1
ATOM 599 C C . GLY A 1 92 ? -5.064 0.325 -19.768 1.00 90.88 92 GLY A C 1
ATOM 600 O O . GLY A 1 92 ? -5.080 -0.889 -19.593 1.00 90.88 92 GLY A O 1
ATOM 601 N N . TRP A 1 93 ? -4.206 1.147 -19.184 1.00 93.81 93 TRP A N 1
ATOM 602 C CA . TRP A 1 93 ? -3.170 0.830 -18.218 1.00 93.81 93 TRP A CA 1
ATOM 603 C C . TRP A 1 93 ? -3.126 1.950 -17.188 1.00 93.81 93 TRP A C 1
ATOM 605 O O . TRP A 1 93 ? -3.336 3.121 -17.530 1.00 93.81 93 TRP A O 1
ATOM 615 N N . LEU A 1 94 ? -2.735 1.610 -15.965 1.00 96.06 94 LEU A N 1
ATOM 616 C CA . LEU A 1 94 ? -2.177 2.596 -15.059 1.00 96.06 94 LEU A CA 1
ATOM 617 C C . LEU A 1 94 ? -0.741 2.876 -15.497 1.00 96.06 94 LEU A C 1
ATOM 619 O O . LEU A 1 94 ? 0.103 1.986 -15.450 1.00 96.06 94 LEU A O 1
ATOM 623 N N . GLN A 1 95 ? -0.451 4.108 -15.896 1.00 96.38 95 GLN A N 1
ATOM 624 C CA . GLN A 1 95 ? 0.915 4.574 -16.090 1.00 96.38 95 GLN A CA 1
ATOM 625 C C . GLN A 1 95 ? 1.382 5.268 -14.815 1.00 96.38 95 GLN A C 1
ATOM 627 O O . GLN A 1 95 ? 0.763 6.230 -14.370 1.00 96.38 95 GLN A O 1
ATOM 632 N N . LEU A 1 96 ? 2.485 4.792 -14.242 1.00 97.56 96 LEU A N 1
ATOM 633 C CA . LEU A 1 96 ? 3.084 5.367 -13.038 1.00 97.56 96 LEU A CA 1
ATOM 634 C C . LEU A 1 96 ? 4.052 6.498 -13.387 1.00 97.56 96 LEU A C 1
ATOM 636 O O . LEU A 1 96 ? 4.035 7.540 -12.742 1.00 97.56 96 LEU A O 1
ATOM 640 N N . THR A 1 97 ? 4.853 6.331 -14.440 1.00 96.38 97 THR A N 1
ATOM 641 C CA . THR A 1 97 ? 5.703 7.398 -14.984 1.00 96.38 97 THR A CA 1
ATOM 642 C C . THR A 1 97 ? 5.843 7.279 -16.502 1.00 96.38 97 THR A C 1
ATOM 644 O O . THR A 1 97 ? 5.813 6.170 -17.051 1.00 96.38 97 THR A O 1
ATOM 647 N N . PRO A 1 98 ? 6.004 8.413 -17.205 1.00 94.31 98 PRO A N 1
ATOM 648 C CA . PRO A 1 98 ? 6.467 8.415 -18.584 1.00 94.31 98 PRO A CA 1
ATOM 649 C C . PRO A 1 98 ? 7.993 8.268 -18.661 1.00 94.31 98 PRO A C 1
ATOM 651 O O . PRO A 1 98 ? 8.701 8.495 -17.679 1.00 94.31 98 PRO A O 1
ATOM 654 N N . ALA A 1 99 ? 8.506 8.003 -19.866 1.00 93.69 99 ALA A N 1
ATOM 655 C CA . ALA A 1 99 ? 9.938 7.987 -20.170 1.00 93.69 99 ALA A CA 1
ATOM 656 C C . ALA A 1 99 ? 10.532 9.410 -20.243 1.00 93.69 99 ALA A C 1
ATOM 658 O O . ALA A 1 99 ? 10.942 9.893 -21.297 1.00 93.69 99 ALA A O 1
ATOM 659 N N . VAL A 1 100 ? 10.514 10.105 -19.110 1.00 93.88 100 VAL A N 1
ATOM 660 C CA . VAL A 1 100 ? 11.079 11.443 -18.906 1.00 93.88 100 VAL A CA 1
ATOM 661 C C . VAL A 1 100 ? 11.995 11.372 -17.694 1.00 93.88 100 VAL A C 1
ATOM 663 O O . VAL A 1 100 ? 11.723 10.599 -16.779 1.00 93.88 100 VAL A O 1
ATOM 666 N N . ASP A 1 101 ? 13.066 12.159 -17.666 1.00 95.38 101 ASP A N 1
ATOM 667 C CA . ASP A 1 101 ? 13.993 12.162 -16.536 1.00 95.38 101 ASP A CA 1
ATOM 668 C C . ASP A 1 101 ? 13.333 12.642 -15.236 1.00 95.38 101 ASP A C 1
ATOM 670 O O . ASP A 1 101 ? 12.473 13.530 -15.228 1.00 95.38 101 ASP A O 1
ATOM 674 N N . PHE A 1 102 ? 13.806 12.092 -14.117 1.00 95.38 102 PHE A N 1
ATOM 675 C CA . PHE A 1 102 ? 13.510 12.568 -12.763 1.00 95.38 102 PHE A CA 1
ATOM 676 C C . PHE A 1 102 ? 12.019 12.628 -12.388 1.00 95.38 102 PHE A C 1
ATOM 678 O O . PHE A 1 102 ? 11.599 13.518 -11.644 1.00 95.38 102 PHE A O 1
ATOM 685 N N . ARG A 1 103 ? 11.216 11.662 -12.826 1.00 96.25 103 ARG A N 1
ATOM 686 C CA . ARG A 1 103 ? 9.787 11.547 -12.502 1.00 96.25 103 ARG A CA 1
ATOM 687 C C . ARG A 1 103 ? 9.552 10.578 -11.349 1.00 96.25 103 ARG A C 1
ATOM 689 O O . ARG A 1 103 ? 10.335 9.659 -11.122 1.00 96.25 103 ARG A O 1
ATOM 696 N N . SER A 1 104 ? 8.460 10.790 -10.624 1.00 97.12 104 SER A N 1
ATOM 697 C CA . SER A 1 104 ? 7.943 9.866 -9.614 1.00 97.12 104 SER A CA 1
ATOM 698 C C . SER A 1 104 ? 6.423 9.906 -9.675 1.00 97.12 104 SER A C 1
ATOM 700 O O . SER A 1 104 ? 5.830 10.987 -9.730 1.00 97.12 104 SER A O 1
ATOM 702 N N . GLY A 1 105 ? 5.790 8.743 -9.687 1.00 97.56 105 GLY A N 1
ATOM 703 C CA . GLY A 1 105 ? 4.340 8.638 -9.660 1.00 97.56 105 GLY A CA 1
ATOM 704 C C . GLY A 1 105 ? 3.904 7.370 -8.958 1.00 97.56 105 GLY A C 1
ATOM 705 O O . GLY A 1 105 ? 4.611 6.363 -8.974 1.00 97.56 105 GLY A O 1
ATOM 706 N N . ALA A 1 106 ? 2.757 7.445 -8.296 1.00 98.12 106 ALA A N 1
ATOM 707 C CA . ALA A 1 106 ? 2.198 6.339 -7.545 1.00 98.12 106 ALA A CA 1
ATOM 708 C C . ALA A 1 106 ? 0.675 6.345 -7.560 1.00 98.12 106 ALA A C 1
ATOM 710 O O . ALA A 1 106 ? 0.042 7.389 -7.701 1.00 98.12 106 ALA A O 1
ATOM 711 N N . VAL A 1 107 ? 0.091 5.178 -7.324 1.00 97.44 107 VAL A N 1
ATOM 712 C CA . VAL A 1 107 ? -1.266 5.076 -6.790 1.00 97.44 107 VAL A CA 1
ATOM 713 C C . VAL A 1 107 ? -1.214 4.591 -5.353 1.00 97.44 107 VAL A C 1
ATOM 715 O O . VAL A 1 107 ? -0.404 3.731 -5.012 1.00 97.44 107 VAL A O 1
ATOM 718 N N . LEU A 1 108 ? -2.090 5.137 -4.518 1.00 97.12 108 LEU A N 1
ATOM 719 C CA . LEU A 1 108 ? -2.273 4.761 -3.124 1.00 97.12 108 LEU A CA 1
ATOM 720 C C . LEU A 1 108 ? -3.697 4.241 -2.942 1.00 97.12 108 LEU A C 1
ATOM 722 O O . LEU A 1 108 ? -4.655 4.996 -3.104 1.00 97.12 108 LEU A O 1
ATOM 726 N N . ALA A 1 109 ? -3.838 2.980 -2.545 1.00 94.31 109 ALA A N 1
ATOM 727 C CA . ALA A 1 109 ? -5.091 2.474 -2.008 1.00 94.31 109 ALA A CA 1
ATOM 728 C C . ALA A 1 109 ? -5.225 2.978 -0.568 1.00 94.31 109 ALA A C 1
ATOM 730 O O . ALA A 1 109 ? -4.613 2.457 0.366 1.00 94.31 109 ALA A O 1
ATOM 731 N N . ASN A 1 110 ? -6.005 4.042 -0.397 1.00 91.62 110 ASN A N 1
ATOM 732 C CA . ASN A 1 110 ? -6.062 4.806 0.842 1.00 91.62 110 ASN A CA 1
ATOM 733 C C . ASN A 1 110 ? -6.995 4.193 1.907 1.00 91.62 110 ASN A C 1
ATOM 735 O O . ASN A 1 110 ? -7.143 4.732 3.005 1.00 91.62 110 ASN A O 1
ATOM 739 N N . ARG A 1 111 ? -7.612 3.045 1.603 1.00 88.69 111 ARG A N 1
ATOM 740 C CA . ARG A 1 111 ? -8.416 2.265 2.551 1.00 88.69 111 ARG A CA 1
ATOM 741 C C . ARG A 1 111 ? -7.495 1.413 3.426 1.00 88.69 111 ARG A C 1
ATOM 743 O O . ARG A 1 111 ? -6.706 0.646 2.875 1.00 88.69 111 ARG A O 1
ATOM 750 N N . PRO A 1 112 ? -7.603 1.496 4.764 1.00 89.00 112 PRO A N 1
ATOM 751 C CA . PRO A 1 112 ? -6.851 0.612 5.640 1.00 89.00 112 PRO A CA 1
ATOM 752 C C . PRO A 1 112 ? -7.240 -0.857 5.422 1.00 89.00 112 PRO A C 1
ATOM 754 O O . PRO A 1 112 ? -8.426 -1.187 5.378 1.00 89.00 112 PRO A O 1
ATOM 757 N N . LEU A 1 113 ? -6.243 -1.731 5.312 1.00 90.00 113 LEU A N 1
ATOM 758 C CA . LEU A 1 113 ? -6.373 -3.183 5.225 1.00 90.00 113 LEU A CA 1
ATOM 759 C C . LEU A 1 113 ? -5.837 -3.837 6.507 1.00 90.00 113 LEU A C 1
ATOM 761 O O . LEU A 1 113 ? -4.838 -3.354 7.047 1.00 90.00 113 LEU A O 1
ATOM 765 N N . PRO A 1 114 ? -6.443 -4.934 6.992 1.00 87.12 114 PRO A N 1
ATOM 766 C CA . PRO A 1 114 ? -5.943 -5.651 8.162 1.00 87.12 114 PRO A CA 1
ATOM 767 C C . PRO A 1 114 ? -4.570 -6.274 7.882 1.00 87.12 114 PRO A C 1
ATOM 769 O O . PRO A 1 114 ? -4.389 -6.969 6.884 1.00 87.12 114 PRO A O 1
ATOM 772 N N . ALA A 1 115 ? -3.608 -6.063 8.784 1.00 90.06 115 ALA A N 1
ATOM 773 C CA . ALA A 1 115 ? -2.283 -6.673 8.661 1.00 90.06 115 ALA A CA 1
ATOM 774 C C . ALA A 1 115 ? -2.228 -8.122 9.182 1.00 90.06 115 ALA A C 1
ATOM 776 O O . ALA A 1 115 ? -1.401 -8.911 8.725 1.00 90.06 115 ALA A O 1
ATOM 777 N N . GLY A 1 116 ? -3.115 -8.479 10.119 1.00 89.12 116 GLY A N 1
ATOM 778 C CA . GLY A 1 116 ? -3.050 -9.728 10.892 1.00 89.12 116 GLY A CA 1
ATOM 779 C C . GLY A 1 116 ? -3.302 -11.023 10.114 1.00 89.12 116 GLY A C 1
ATOM 780 O O . GLY A 1 116 ? -2.987 -12.093 10.619 1.00 89.12 116 GLY A O 1
ATOM 781 N N . ASN A 1 117 ? -3.829 -10.944 8.890 1.00 92.81 117 ASN A N 1
ATOM 782 C CA . ASN A 1 117 ? -4.147 -12.108 8.050 1.00 92.81 117 ASN A CA 1
ATOM 783 C C . ASN A 1 117 ? -3.190 -12.253 6.858 1.00 92.81 117 ASN A C 1
ATOM 785 O O . ASN A 1 117 ? -3.446 -13.037 5.941 1.00 92.81 117 ASN A O 1
ATOM 789 N N . GLY A 1 118 ? -2.100 -11.480 6.853 1.00 94.69 118 GLY A N 1
ATOM 790 C CA . GLY A 1 118 ? -1.170 -11.409 5.736 1.00 94.69 118 GLY A CA 1
ATOM 791 C C . GLY A 1 118 ? -1.789 -10.769 4.492 1.00 94.69 118 GLY A C 1
ATOM 792 O O . GLY A 1 118 ? -2.976 -10.448 4.437 1.00 94.69 118 GLY A O 1
ATOM 793 N N . LEU A 1 119 ? -0.965 -10.585 3.468 1.00 96.50 119 LEU A N 1
ATOM 794 C CA . LEU A 1 119 ? -1.334 -9.937 2.220 1.00 96.50 119 LEU A CA 1
ATOM 795 C C . LEU A 1 119 ? -0.678 -10.646 1.035 1.00 96.50 119 LEU A C 1
ATOM 797 O O . LEU A 1 119 ? 0.516 -10.930 1.058 1.00 96.50 119 LEU A O 1
ATOM 801 N N . VAL A 1 120 ? -1.439 -10.877 -0.025 1.00 97.88 120 VAL A N 1
ATOM 802 C CA . VAL A 1 120 ? -0.958 -11.292 -1.341 1.00 97.88 120 VAL A CA 1
ATOM 803 C C . VAL A 1 120 ? -1.338 -10.199 -2.325 1.00 97.88 120 VAL A C 1
ATOM 805 O O . VAL A 1 120 ? -2.517 -9.908 -2.506 1.00 97.88 120 VAL A O 1
ATOM 808 N N . VAL A 1 121 ? -0.340 -9.605 -2.966 1.00 98.00 121 VAL A N 1
ATOM 809 C CA . VAL A 1 121 ? -0.501 -8.570 -3.987 1.00 98.00 121 VAL A CA 1
ATOM 810 C C . VAL A 1 121 ? 0.026 -9.119 -5.294 1.00 98.00 121 VAL A C 1
ATOM 812 O O . VAL A 1 121 ? 1.172 -9.556 -5.358 1.00 98.00 121 VAL A O 1
ATOM 815 N N . GLN A 1 122 ? -0.801 -9.107 -6.329 1.00 98.50 122 GLN A N 1
ATOM 816 C CA . GLN A 1 122 ? -0.420 -9.518 -7.669 1.00 98.50 122 GLN A CA 1
ATOM 817 C C . GLN A 1 122 ? -0.793 -8.438 -8.675 1.00 98.50 122 GLN A C 1
ATOM 819 O O . GLN A 1 122 ? -1.865 -7.855 -8.566 1.00 98.50 122 GLN A O 1
ATOM 824 N N . PHE A 1 123 ? 0.078 -8.190 -9.644 1.00 98.31 123 PHE A N 1
ATOM 825 C CA . PHE A 1 123 ? -0.190 -7.284 -10.756 1.00 98.31 123 PHE A CA 1
ATOM 826 C C . PHE A 1 123 ? 0.701 -7.621 -11.952 1.00 98.31 123 PHE A C 1
ATOM 828 O O . PHE A 1 123 ? 1.789 -8.181 -11.790 1.00 98.31 123 PHE A O 1
ATOM 835 N N . ASP A 1 124 ? 0.253 -7.249 -13.145 1.00 97.25 124 ASP A N 1
ATOM 836 C CA . ASP A 1 124 ? 1.076 -7.243 -14.351 1.00 97.25 124 ASP A CA 1
ATOM 837 C C . ASP A 1 124 ? 1.817 -5.909 -14.448 1.00 97.25 124 ASP A C 1
ATOM 839 O O . ASP A 1 124 ? 1.232 -4.850 -14.218 1.00 97.25 124 ASP A O 1
ATOM 843 N N . GLN A 1 125 ? 3.092 -5.951 -14.828 1.00 95.88 125 GLN A N 1
ATOM 844 C CA . GLN A 1 125 ? 3.939 -4.772 -14.985 1.00 95.88 125 GLN A CA 1
ATOM 845 C C . GLN A 1 125 ? 4.640 -4.746 -16.338 1.00 95.88 125 GLN A C 1
ATOM 847 O O . GLN A 1 125 ? 5.042 -5.800 -16.841 1.00 95.88 125 GLN A O 1
ATOM 852 N N . LEU A 1 126 ? 4.846 -3.542 -16.878 1.00 95.25 126 LEU A N 1
ATOM 853 C CA . LEU A 1 126 ? 5.715 -3.289 -18.028 1.00 95.25 126 LEU A CA 1
ATOM 854 C C . LEU A 1 126 ? 6.733 -2.197 -17.695 1.00 95.25 126 LEU A C 1
ATOM 856 O O . LEU A 1 126 ? 6.367 -1.113 -17.239 1.00 95.25 126 LEU A O 1
ATOM 860 N N . GLN A 1 127 ? 7.987 -2.472 -18.051 1.00 95.69 127 GLN A N 1
ATOM 861 C CA . GLN A 1 127 ? 9.100 -1.525 -18.085 1.00 95.69 127 GLN A CA 1
ATOM 862 C C . GLN A 1 127 ? 9.724 -1.552 -19.480 1.00 95.69 127 GLN A C 1
ATOM 864 O O . GLN A 1 127 ? 10.199 -2.601 -19.925 1.00 95.69 127 GLN A O 1
ATOM 869 N N . TYR A 1 128 ? 9.676 -0.437 -20.210 1.00 94.19 128 TYR A N 1
ATOM 870 C CA . TYR A 1 128 ? 10.210 -0.364 -21.574 1.00 94.19 128 TYR A CA 1
ATOM 871 C C . TYR A 1 128 ? 10.433 1.074 -22.053 1.00 94.19 128 TYR A C 1
ATOM 873 O O . TYR A 1 128 ? 9.901 2.038 -21.503 1.00 94.19 128 TYR A O 1
ATOM 881 N N . GLY A 1 129 ? 11.126 1.198 -23.186 1.00 90.50 129 GLY A N 1
ATOM 882 C CA . GLY A 1 129 ? 11.288 2.469 -23.889 1.00 90.50 129 GLY A CA 1
ATOM 883 C C . GLY A 1 129 ? 12.438 3.306 -23.338 1.00 90.50 129 GLY A C 1
ATOM 884 O O . GLY A 1 129 ? 13.504 2.769 -23.066 1.00 90.50 129 GLY A O 1
ATOM 885 N N . GLY A 1 130 ? 12.248 4.623 -23.280 1.00 89.12 130 GLY A N 1
ATOM 886 C CA . GLY A 1 130 ? 13.191 5.564 -22.674 1.00 89.12 130 GLY A CA 1
ATOM 887 C C . GLY A 1 130 ? 14.664 5.452 -23.086 1.00 89.12 130 GLY A C 1
ATOM 888 O O . GLY A 1 130 ? 15.020 4.916 -24.139 1.00 89.12 130 GLY A O 1
ATOM 889 N N . SER A 1 131 ? 15.537 6.026 -22.260 1.00 87.44 131 SER A N 1
ATOM 890 C CA . SER A 1 131 ? 16.988 6.036 -22.451 1.00 87.44 131 SER A CA 1
ATOM 891 C C . SER A 1 131 ? 17.705 5.367 -21.285 1.00 87.44 131 SER A C 1
ATOM 893 O O . SER A 1 131 ? 17.592 5.789 -20.136 1.00 87.44 131 SER A O 1
ATOM 895 N N . GLY A 1 132 ? 18.472 4.321 -21.602 1.00 82.25 132 GLY A N 1
ATOM 896 C CA . GLY A 1 132 ? 19.301 3.561 -20.663 1.00 82.25 132 GLY A CA 1
ATOM 897 C C . GLY A 1 132 ? 18.546 2.704 -19.635 1.00 82.25 132 GLY A C 1
ATOM 898 O O . GLY A 1 132 ? 19.206 1.977 -18.903 1.00 82.25 132 GLY A O 1
ATOM 899 N N . GLY A 1 133 ? 17.207 2.713 -19.665 1.00 84.12 133 GLY A N 1
ATOM 900 C CA . GLY A 1 133 ? 16.333 1.723 -19.038 1.00 84.12 133 GLY A CA 1
ATOM 901 C C . GLY A 1 133 ? 16.259 1.833 -17.522 1.00 84.12 133 GLY A C 1
ATOM 902 O O . GLY A 1 133 ? 17.028 1.163 -16.835 1.00 84.12 133 GLY A O 1
ATOM 903 N N . GLY A 1 134 ? 15.355 2.668 -17.005 1.00 88.62 134 GLY A N 1
ATOM 904 C CA . GLY A 1 134 ? 15.219 2.832 -15.564 1.00 88.62 134 GLY A CA 1
ATOM 905 C C . GLY A 1 134 ? 14.056 3.680 -15.055 1.00 88.62 134 GLY A C 1
ATOM 906 O O . GLY A 1 134 ? 13.319 4.275 -15.824 1.00 88.62 134 GLY A O 1
ATOM 907 N N . ASP A 1 135 ? 13.887 3.781 -13.742 1.00 95.44 135 ASP A N 1
ATOM 908 C CA . ASP A 1 135 ? 14.633 2.989 -12.755 1.00 95.44 135 ASP A CA 1
ATOM 909 C C . ASP A 1 135 ? 13.881 1.702 -12.414 1.00 95.44 135 ASP A C 1
ATOM 911 O O . ASP A 1 135 ? 14.476 0.625 -12.440 1.00 95.44 135 ASP A O 1
ATOM 915 N N . GLY A 1 136 ? 12.571 1.793 -12.183 1.00 97.56 136 GLY A N 1
ATOM 916 C CA . GLY A 1 136 ? 11.730 0.624 -11.967 1.00 97.56 136 GLY A CA 1
ATOM 917 C C . GLY A 1 136 ? 10.392 0.914 -11.295 1.00 97.56 136 GLY A C 1
ATOM 918 O O . GLY A 1 136 ? 10.026 2.065 -11.042 1.00 97.56 136 GLY A O 1
ATOM 919 N N . ILE A 1 137 ? 9.669 -0.168 -10.995 1.00 98.38 137 ILE A N 1
ATOM 920 C CA . ILE A 1 137 ? 8.376 -0.164 -10.291 1.00 98.38 137 ILE A CA 1
ATOM 921 C C . ILE A 1 137 ? 8.576 -0.683 -8.871 1.00 98.38 137 ILE A C 1
ATOM 923 O O . ILE A 1 137 ? 9.302 -1.646 -8.647 1.00 98.38 137 ILE A O 1
ATOM 927 N N . GLY A 1 138 ? 7.894 -0.076 -7.910 1.00 96.56 138 GLY A N 1
ATOM 928 C CA . GLY A 1 138 ? 7.832 -0.501 -6.525 1.00 96.56 138 GLY A CA 1
ATOM 929 C C . GLY A 1 138 ? 6.406 -0.795 -6.065 1.00 96.56 138 GLY A C 1
ATOM 930 O O . GLY A 1 138 ? 5.447 -0.156 -6.488 1.00 96.56 138 GLY A O 1
ATOM 931 N N . PHE A 1 139 ? 6.278 -1.741 -5.145 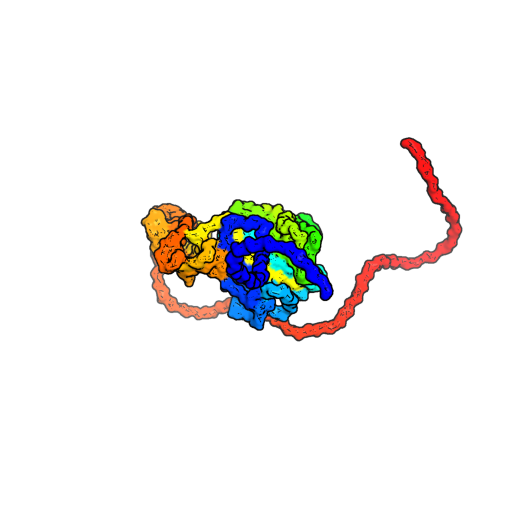1.00 98.44 139 PHE A N 1
ATOM 932 C CA . PHE A 1 139 ? 5.126 -1.894 -4.263 1.00 98.44 139 PHE A CA 1
ATOM 933 C C . PHE A 1 139 ? 5.533 -1.451 -2.860 1.00 98.44 139 PHE A C 1
ATOM 935 O O . PHE A 1 139 ? 6.644 -1.756 -2.422 1.00 98.44 139 PHE A O 1
ATOM 942 N N . PHE A 1 140 ? 4.646 -0.778 -2.133 1.00 98.50 140 PHE A N 1
ATOM 943 C CA . PHE A 1 140 ? 4.921 -0.407 -0.753 1.00 98.50 140 PHE A CA 1
ATOM 944 C C . PHE A 1 140 ? 3.720 -0.574 0.175 1.00 98.50 140 PHE A C 1
ATOM 946 O O . PHE A 1 140 ? 2.568 -0.438 -0.235 1.00 98.50 140 PHE A O 1
ATOM 953 N N . LEU A 1 141 ? 4.024 -0.823 1.447 1.00 98.31 141 LEU A N 1
ATOM 954 C CA . LEU A 1 141 ? 3.105 -0.776 2.578 1.00 98.31 141 LEU A CA 1
ATOM 955 C C . LEU A 1 141 ? 3.482 0.392 3.483 1.00 98.31 141 LEU A C 1
ATOM 957 O O . LEU A 1 141 ? 4.663 0.605 3.761 1.00 98.31 141 LEU A O 1
ATOM 961 N N . VAL A 1 142 ? 2.473 1.098 3.979 1.00 97.50 142 VAL A N 1
ATOM 962 C CA . VAL A 1 142 ? 2.594 2.138 5.010 1.00 97.50 142 VAL A CA 1
ATOM 963 C C . VAL A 1 142 ? 1.666 1.816 6.167 1.00 97.50 142 VAL A C 1
ATOM 965 O O . VAL A 1 142 ? 0.690 1.080 5.997 1.00 97.50 142 VAL A O 1
ATOM 968 N N . ASP A 1 143 ? 1.941 2.401 7.325 1.00 93.88 143 ASP A N 1
ATOM 969 C CA . ASP A 1 143 ? 0.987 2.410 8.430 1.00 93.88 143 ASP A CA 1
ATOM 970 C C . ASP A 1 143 ? -0.368 2.981 7.974 1.00 93.88 143 ASP A C 1
ATOM 972 O O . ASP A 1 143 ? -0.451 4.054 7.371 1.00 93.88 143 ASP A O 1
ATOM 976 N N . GLY A 1 144 ? -1.442 2.235 8.243 1.00 91.75 144 GLY A N 1
ATOM 977 C CA . GLY A 1 144 ? -2.805 2.585 7.859 1.00 91.75 144 GLY A CA 1
ATOM 978 C C . GLY A 1 144 ? -3.341 3.882 8.472 1.00 91.75 144 GLY A C 1
ATOM 979 O O . GLY A 1 144 ? -4.309 4.427 7.929 1.00 91.75 144 GLY A O 1
ATOM 980 N N . ASP A 1 145 ? -2.717 4.407 9.530 1.00 88.38 145 ASP A N 1
ATOM 981 C CA . ASP A 1 145 ? -3.036 5.726 10.094 1.00 88.38 145 ASP A CA 1
ATOM 982 C C . ASP A 1 145 ? -2.186 6.869 9.511 1.00 88.38 145 ASP A C 1
ATOM 984 O O . ASP A 1 145 ? -2.525 8.040 9.694 1.00 88.38 145 ASP A O 1
ATOM 988 N N . THR A 1 146 ? -1.140 6.561 8.739 1.00 90.94 146 THR A N 1
ATOM 989 C CA . THR A 1 146 ? -0.302 7.585 8.105 1.00 90.94 146 THR A CA 1
ATOM 990 C C . THR A 1 146 ? -1.015 8.238 6.921 1.00 90.94 146 THR A C 1
ATOM 992 O O . THR A 1 146 ? -1.618 7.580 6.067 1.00 90.94 146 THR A O 1
ATOM 995 N N . GLU A 1 147 ? -0.933 9.567 6.844 1.00 91.25 147 GLU A N 1
ATOM 996 C CA . GLU A 1 147 ? -1.352 10.320 5.667 1.00 91.25 147 GLU A CA 1
ATOM 997 C C . GLU A 1 147 ? -0.210 10.384 4.648 1.00 91.25 147 GLU A C 1
ATOM 999 O O . GLU A 1 147 ? 0.818 11.017 4.876 1.00 91.25 147 GLU A O 1
ATOM 1004 N N . VAL A 1 148 ? -0.410 9.741 3.499 1.00 93.88 148 VAL A N 1
ATOM 1005 C CA . VAL A 1 148 ? 0.545 9.764 2.389 1.00 93.88 148 VAL A CA 1
ATOM 1006 C C . VAL A 1 148 ? 0.034 10.711 1.311 1.00 93.88 148 VAL A C 1
ATOM 1008 O O . VAL A 1 148 ? -1.030 10.494 0.730 1.00 93.88 148 VAL A O 1
ATOM 1011 N N . THR A 1 149 ? 0.803 11.762 1.038 1.00 92.81 149 THR A N 1
ATOM 1012 C CA . THR A 1 149 ? 0.435 12.832 0.093 1.00 92.81 149 THR A CA 1
ATOM 1013 C C . THR A 1 149 ? 1.337 12.896 -1.139 1.00 92.81 149 THR A C 1
ATOM 1015 O O . THR A 1 149 ? 1.022 13.603 -2.095 1.00 92.81 149 THR A O 1
ATOM 1018 N N . ALA A 1 150 ? 2.439 12.145 -1.151 1.00 94.56 150 ALA A N 1
ATOM 1019 C CA . ALA A 1 150 ? 3.386 12.084 -2.256 1.00 94.56 150 ALA A CA 1
ATOM 1020 C C . ALA A 1 150 ? 4.042 10.695 -2.330 1.00 94.56 150 ALA A C 1
ATOM 1022 O O . ALA A 1 150 ? 4.166 10.031 -1.295 1.00 94.56 150 ALA A O 1
ATOM 1023 N N . PRO A 1 151 ? 4.478 10.248 -3.524 1.00 95.50 151 PRO A N 1
ATOM 1024 C CA . PRO A 1 151 ? 5.377 9.107 -3.617 1.00 95.50 151 PRO A CA 1
ATOM 1025 C C . PRO A 1 151 ? 6.733 9.446 -2.986 1.00 95.50 151 PRO A C 1
ATOM 1027 O O . PRO A 1 151 ? 7.087 10.616 -2.819 1.00 95.50 151 PRO A O 1
ATOM 1030 N N . GLY A 1 152 ? 7.519 8.414 -2.693 1.00 97.19 152 GLY A N 1
ATOM 1031 C CA . GLY A 1 152 ? 8.917 8.573 -2.316 1.00 97.19 152 GLY A CA 1
ATOM 1032 C C . GLY A 1 152 ? 9.780 9.089 -3.470 1.00 97.19 152 GLY A C 1
ATOM 1033 O O . GLY A 1 152 ? 9.305 9.405 -4.571 1.00 97.19 152 GLY A O 1
ATOM 1034 N N . SER A 1 153 ? 11.081 9.176 -3.210 1.00 97.50 153 SER A N 1
ATOM 1035 C CA . SER A 1 153 ? 12.001 9.837 -4.127 1.00 97.50 153 SER A CA 1
ATOM 1036 C C . SER A 1 153 ? 12.095 9.143 -5.488 1.00 97.50 153 SER A C 1
ATOM 1038 O O . SER A 1 153 ? 11.931 7.928 -5.623 1.00 97.50 153 SER A O 1
ATOM 1040 N N . ASN A 1 154 ? 12.355 9.953 -6.514 1.00 97.44 154 ASN A N 1
ATOM 1041 C CA . ASN A 1 154 ? 12.599 9.489 -7.874 1.00 97.44 154 ASN A CA 1
ATOM 1042 C C . ASN A 1 154 ? 13.952 8.758 -8.009 1.00 97.44 154 ASN A C 1
ATOM 1044 O O . ASN A 1 154 ? 14.703 8.655 -7.044 1.00 97.44 154 ASN A O 1
ATOM 1048 N N . GLY A 1 155 ? 14.318 8.289 -9.202 1.00 96.75 155 GLY A N 1
ATOM 1049 C CA . GLY A 1 155 ? 15.623 7.667 -9.418 1.00 96.75 155 GLY A CA 1
ATOM 1050 C C . GLY A 1 155 ? 15.810 6.366 -8.630 1.00 96.75 155 GLY A C 1
ATOM 1051 O O . GLY A 1 155 ? 14.953 5.484 -8.610 1.00 96.75 155 GLY A O 1
ATOM 1052 N N . SER A 1 156 ? 16.922 6.298 -7.895 1.00 95.75 156 SER A N 1
ATOM 1053 C CA . SER A 1 156 ? 17.310 5.144 -7.078 1.00 95.75 156 SER A CA 1
ATOM 1054 C C . SER A 1 156 ? 16.357 4.822 -5.916 1.00 95.75 156 SER A C 1
ATOM 1056 O O . SER A 1 156 ? 16.485 3.757 -5.315 1.00 95.75 156 SER A O 1
ATOM 1058 N N . GLY A 1 157 ? 15.423 5.720 -5.578 1.00 96.81 157 GLY A N 1
ATOM 1059 C CA . GLY A 1 157 ? 14.438 5.530 -4.510 1.00 96.81 157 GLY A CA 1
ATOM 1060 C C . GLY A 1 157 ? 13.203 4.713 -4.903 1.00 96.81 157 GLY A C 1
ATOM 1061 O O . GLY A 1 157 ? 12.472 4.289 -4.005 1.00 96.81 157 GLY A O 1
ATOM 1062 N N . LEU A 1 158 ? 12.969 4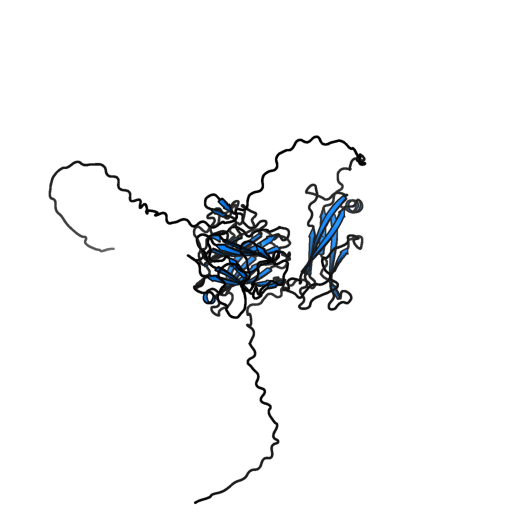.487 -6.204 1.00 97.12 158 LEU A N 1
ATOM 1063 C CA . LEU A 1 158 ? 11.819 3.753 -6.765 1.00 97.12 158 LEU A CA 1
ATOM 1064 C C . LEU A 1 158 ? 10.448 4.194 -6.237 1.00 97.12 158 LEU A C 1
ATOM 1066 O O . LEU A 1 158 ? 9.523 3.391 -6.119 1.00 97.12 158 LEU A O 1
ATOM 1070 N N . GLY A 1 159 ? 10.309 5.468 -5.869 1.00 97.12 159 GLY A N 1
ATOM 1071 C CA . GLY A 1 159 ? 9.070 5.976 -5.294 1.00 97.12 159 GLY A CA 1
ATOM 1072 C C . GLY A 1 159 ? 8.768 5.465 -3.878 1.00 97.12 159 GLY A C 1
ATOM 1073 O O . GLY A 1 159 ? 7.658 5.684 -3.400 1.00 97.12 159 GLY A O 1
ATOM 1074 N N . TYR A 1 160 ? 9.729 4.827 -3.192 1.00 98.50 160 TYR A N 1
ATOM 1075 C CA . TYR A 1 160 ? 9.606 4.390 -1.793 1.00 98.50 160 TYR A CA 1
ATOM 1076 C C . TYR A 1 160 ? 10.662 5.012 -0.875 1.00 98.50 160 TYR A C 1
ATOM 1078 O O . TYR A 1 160 ? 10.308 5.693 0.082 1.00 98.50 160 TYR A O 1
ATOM 1086 N N . ALA A 1 161 ? 11.950 4.795 -1.149 1.00 98.44 161 ALA A N 1
ATOM 1087 C CA . ALA A 1 161 ? 13.034 5.238 -0.271 1.00 98.44 161 ALA A CA 1
ATOM 1088 C C . ALA A 1 161 ? 13.424 6.703 -0.523 1.00 98.44 161 ALA A C 1
ATOM 1090 O O . ALA A 1 161 ? 13.101 7.284 -1.563 1.00 98.44 161 ALA A O 1
ATOM 1091 N N . GLN A 1 162 ? 14.135 7.301 0.431 1.00 98.12 162 GLN A N 1
ATOM 1092 C CA . GLN A 1 162 ? 14.717 8.638 0.308 1.00 98.12 162 GLN A CA 1
ATOM 1093 C C . GLN A 1 162 ? 15.973 8.639 -0.564 1.00 98.12 162 GLN A C 1
ATOM 1095 O O . GLN A 1 162 ? 16.623 7.612 -0.707 1.00 98.12 162 GLN A O 1
ATOM 1100 N N . ARG A 1 163 ? 16.399 9.801 -1.058 1.00 96.88 163 ARG A N 1
ATOM 1101 C CA . ARG A 1 163 ? 17.743 9.964 -1.637 1.00 96.88 163 ARG A CA 1
ATOM 1102 C C . ARG A 1 163 ? 18.253 11.394 -1.509 1.00 96.88 163 ARG A C 1
ATOM 1104 O O . ARG A 1 163 ? 17.500 12.329 -1.256 1.00 96.88 163 ARG A O 1
ATOM 1111 N N . THR A 1 164 ? 19.542 11.570 -1.749 1.00 97.19 164 THR A N 1
ATOM 1112 C CA . THR A 1 164 ? 20.244 12.847 -1.840 1.00 97.19 164 THR A CA 1
ATOM 1113 C C . THR A 1 164 ? 21.013 12.899 -3.152 1.00 97.19 164 THR A C 1
ATOM 1115 O O . THR A 1 164 ? 21.914 12.096 -3.383 1.00 97.19 164 THR A O 1
ATOM 1118 N N . TYR A 1 165 ? 20.690 13.866 -4.005 1.00 95.31 165 TYR A N 1
ATOM 1119 C CA . TYR A 1 165 ? 21.288 13.995 -5.332 1.00 95.31 165 TYR A CA 1
ATOM 1120 C C . TYR A 1 165 ? 21.556 15.448 -5.683 1.00 95.31 165 TYR A C 1
ATOM 1122 O O . TYR A 1 165 ? 20.708 16.310 -5.467 1.00 95.31 165 TYR A O 1
ATOM 1130 N N . GLY A 1 166 ? 22.760 15.735 -6.185 1.00 94.12 166 GLY A N 1
ATOM 1131 C CA . GLY A 1 166 ? 23.187 17.110 -6.462 1.00 94.12 166 GLY A CA 1
ATOM 1132 C C . GLY A 1 166 ? 23.154 18.026 -5.229 1.00 94.12 166 GLY A C 1
ATOM 1133 O O . GLY A 1 166 ? 22.972 19.229 -5.372 1.00 94.12 166 GLY A O 1
ATOM 1134 N N . GLY A 1 167 ? 23.271 17.463 -4.019 1.00 94.38 167 GLY A N 1
ATOM 1135 C CA . GLY A 1 167 ? 23.126 18.196 -2.755 1.00 94.38 167 GLY A CA 1
ATOM 1136 C C . GLY A 1 167 ? 21.678 18.464 -2.320 1.00 94.38 167 GLY A C 1
ATOM 1137 O O . GLY A 1 167 ? 21.475 19.079 -1.277 1.00 94.38 167 GLY A O 1
ATOM 1138 N N . VAL A 1 168 ? 20.678 17.997 -3.074 1.00 96.69 168 VAL A N 1
ATOM 1139 C CA . VAL A 1 168 ? 19.249 18.142 -2.755 1.00 96.69 168 VAL A CA 1
ATOM 1140 C C . VAL A 1 168 ? 18.722 16.859 -2.118 1.00 96.69 168 VAL A C 1
ATOM 1142 O O . VAL A 1 168 ? 18.997 15.765 -2.610 1.00 96.69 168 VAL A O 1
ATOM 1145 N N . GLN A 1 169 ? 17.961 16.996 -1.033 1.00 97.31 169 GLN A N 1
ATOM 1146 C CA . GLN A 1 169 ? 17.296 15.894 -0.338 1.00 97.31 169 GLN A CA 1
ATOM 1147 C C . GLN A 1 169 ? 15.897 15.652 -0.910 1.00 97.31 169 GLN A C 1
ATOM 1149 O O . GLN A 1 169 ? 15.113 16.587 -1.064 1.00 97.31 169 GLN A O 1
ATOM 1154 N N . TYR A 1 170 ? 15.584 14.389 -1.182 1.00 97.81 170 TYR A N 1
ATOM 1155 C CA . TYR A 1 170 ? 14.279 13.929 -1.634 1.00 97.81 170 TYR A CA 1
ATOM 1156 C C . TYR A 1 170 ? 13.764 12.883 -0.637 1.00 97.81 170 TYR A C 1
ATOM 1158 O O . TYR A 1 170 ? 14.416 11.845 -0.476 1.00 97.81 170 TYR A O 1
ATOM 1166 N N . PRO A 1 171 ? 12.628 13.128 0.037 1.00 98.06 171 PRO A N 1
ATOM 1167 C CA . PRO A 1 171 ? 12.103 12.202 1.032 1.00 98.06 171 PRO A CA 1
ATOM 1168 C C . PRO A 1 171 ? 11.583 10.912 0.392 1.00 98.06 171 PRO A C 1
ATOM 1170 O O . PRO A 1 171 ? 11.157 10.893 -0.763 1.00 98.06 171 PRO A O 1
ATOM 1173 N N . GLY A 1 172 ? 11.631 9.828 1.161 1.00 98.19 172 GLY A N 1
ATOM 1174 C CA . GLY A 1 172 ? 10.859 8.620 0.907 1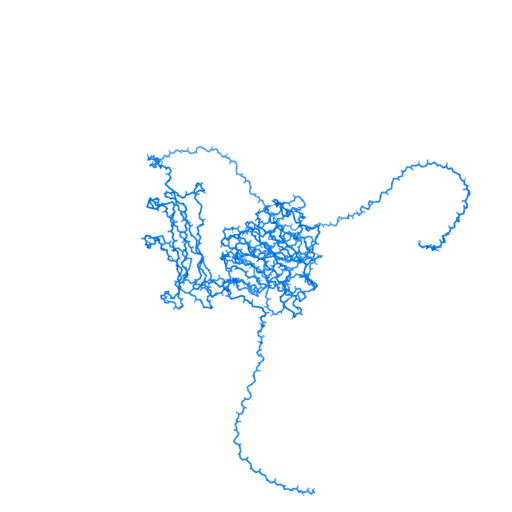.00 98.19 172 GLY A CA 1
ATOM 1175 C C . GLY A 1 172 ? 9.409 8.763 1.378 1.00 98.19 172 GLY A C 1
ATOM 1176 O O . GLY A 1 172 ? 8.986 9.827 1.838 1.00 98.19 172 GLY A O 1
ATOM 1177 N N . VAL A 1 173 ? 8.650 7.678 1.265 1.00 97.88 173 VAL A N 1
ATOM 1178 C CA . VAL A 1 173 ? 7.256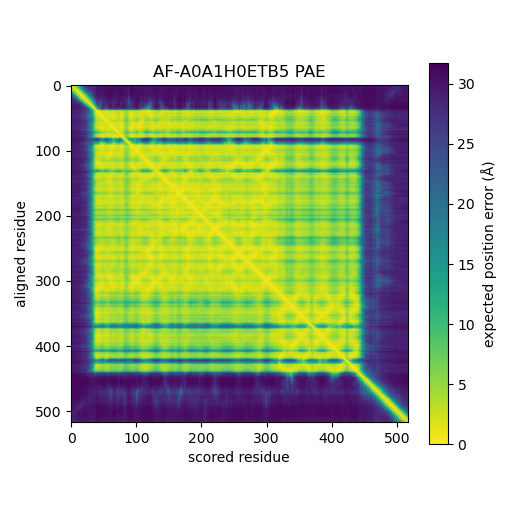 7.606 1.713 1.00 97.88 173 VAL A CA 1
ATOM 1179 C C . VAL A 1 173 ? 7.187 7.666 3.239 1.00 97.88 173 VAL A C 1
ATOM 1181 O O . VAL A 1 173 ? 7.684 6.774 3.922 1.00 97.88 173 VAL A O 1
ATOM 1184 N N . ALA A 1 174 ? 6.523 8.696 3.767 1.00 95.81 174 ALA A N 1
ATOM 1185 C CA . ALA A 1 174 ? 6.288 8.838 5.201 1.00 95.81 174 ALA A CA 1
ATOM 1186 C C . ALA A 1 174 ? 5.545 7.622 5.782 1.00 95.81 174 ALA A C 1
ATOM 1188 O O . ALA A 1 174 ? 4.637 7.084 5.143 1.00 95.81 174 ALA A O 1
ATOM 1189 N N . GLY A 1 175 ? 5.937 7.192 6.984 1.00 95.81 175 GLY A N 1
ATOM 1190 C CA . GLY A 1 175 ? 5.362 6.013 7.650 1.00 95.81 175 GLY A CA 1
ATOM 1191 C C . GLY A 1 175 ? 5.466 4.707 6.846 1.00 95.81 175 GLY A C 1
ATOM 1192 O O . GLY A 1 175 ? 4.616 3.823 6.986 1.00 95.81 175 GLY A O 1
ATOM 1193 N N . GLY A 1 176 ? 6.477 4.584 5.981 1.00 97.62 176 GLY A N 1
ATOM 1194 C CA . GLY A 1 176 ? 6.771 3.368 5.230 1.00 97.62 176 GLY A CA 1
ATOM 1195 C C . GLY A 1 176 ? 7.066 2.195 6.158 1.00 97.62 176 GLY A C 1
ATOM 1196 O O . GLY A 1 176 ? 7.827 2.328 7.115 1.00 97.62 176 GLY A O 1
ATOM 1197 N N . TYR A 1 177 ? 6.484 1.035 5.863 1.00 98.25 177 TYR A N 1
ATOM 1198 C CA . TYR A 1 177 ? 6.730 -0.221 6.572 1.00 98.25 177 TYR A CA 1
ATOM 1199 C C . TYR A 1 177 ? 7.550 -1.205 5.729 1.00 98.25 177 TYR A C 1
ATOM 1201 O O . TYR A 1 177 ? 8.502 -1.820 6.212 1.00 98.25 177 TYR A O 1
ATOM 1209 N N . LEU A 1 178 ? 7.191 -1.359 4.456 1.00 98.62 178 LEU A N 1
ATOM 1210 C CA . LEU A 1 178 ? 7.832 -2.297 3.540 1.00 98.62 178 LEU A CA 1
ATOM 1211 C C . LEU A 1 178 ? 7.840 -1.709 2.134 1.00 98.62 178 LEU A C 1
ATOM 1213 O O . LEU A 1 178 ? 6.794 -1.288 1.653 1.00 98.62 178 LEU A O 1
ATOM 1217 N N . GLY A 1 179 ? 8.982 -1.752 1.456 1.00 98.69 179 GLY A N 1
ATOM 1218 C CA . GLY A 1 179 ? 9.097 -1.428 0.037 1.00 98.69 179 GLY A CA 1
ATOM 1219 C C . GLY A 1 179 ? 9.724 -2.578 -0.733 1.00 98.69 179 GLY A C 1
ATOM 1220 O O . GLY A 1 179 ? 10.788 -3.069 -0.359 1.00 98.69 179 GLY A O 1
ATOM 1221 N N . VAL A 1 180 ? 9.080 -2.994 -1.817 1.00 98.88 180 VAL A N 1
ATOM 1222 C CA . VAL A 1 180 ? 9.557 -4.018 -2.749 1.00 98.88 180 VAL A CA 1
ATOM 1223 C C . VAL A 1 180 ? 9.773 -3.361 -4.103 1.00 98.88 180 VAL A C 1
ATOM 1225 O O . VAL A 1 180 ? 8.807 -2.959 -4.740 1.00 98.88 180 VAL A O 1
ATOM 1228 N N . GLY A 1 181 ? 11.021 -3.254 -4.545 1.00 98.38 181 GLY A N 1
ATOM 1229 C CA . GLY A 1 181 ? 11.386 -2.716 -5.854 1.00 98.38 181 GLY A CA 1
ATOM 1230 C C . GLY A 1 181 ? 11.639 -3.825 -6.870 1.00 98.38 181 GLY A C 1
ATOM 1231 O O . GLY A 1 181 ? 12.392 -4.750 -6.578 1.00 98.38 181 GLY A O 1
ATOM 1232 N N . VAL A 1 182 ? 11.032 -3.710 -8.049 1.00 98.31 182 VAL A N 1
ATOM 1233 C CA . VAL A 1 182 ? 11.304 -4.473 -9.274 1.00 98.31 182 VAL A CA 1
ATOM 1234 C C . VAL A 1 182 ? 12.108 -3.553 -10.192 1.00 98.31 182 VAL A C 1
ATOM 1236 O O . VAL A 1 182 ? 11.556 -2.712 -10.902 1.00 98.31 182 VAL A O 1
ATOM 1239 N N . ASP A 1 183 ? 13.426 -3.676 -10.099 1.00 97.69 183 ASP A N 1
ATOM 1240 C CA . ASP A 1 183 ? 14.393 -2.640 -10.450 1.00 97.69 183 ASP A CA 1
ATOM 1241 C C . ASP A 1 183 ? 15.157 -2.996 -11.733 1.00 97.69 183 ASP A C 1
ATOM 1243 O O . ASP A 1 183 ? 15.915 -3.973 -11.774 1.00 97.69 183 ASP A O 1
ATOM 1247 N N . ALA A 1 184 ? 14.968 -2.206 -12.793 1.00 97.12 184 ALA A N 1
ATOM 1248 C CA . ALA A 1 184 ? 15.667 -2.391 -14.061 1.00 97.12 184 ALA A CA 1
ATOM 1249 C C . ALA A 1 184 ? 17.147 -2.008 -13.950 1.00 97.12 184 ALA A C 1
ATOM 1251 O O . ALA A 1 184 ? 18.002 -2.704 -14.504 1.00 97.12 184 ALA A O 1
ATOM 1252 N N . VAL A 1 185 ? 17.453 -0.950 -13.195 1.00 95.81 185 VAL A N 1
ATOM 1253 C CA . VAL A 1 185 ? 18.803 -0.382 -13.066 1.00 95.81 185 VAL A CA 1
ATOM 1254 C C . VAL A 1 185 ? 19.601 -1.061 -11.957 1.00 95.81 185 VAL A C 1
ATOM 1256 O O . VAL A 1 185 ? 20.814 -1.236 -12.077 1.00 95.81 185 VAL A O 1
ATOM 1259 N N . GLY A 1 186 ? 18.931 -1.450 -10.878 1.00 96.00 186 GLY A N 1
ATOM 1260 C CA . GLY A 1 186 ? 19.507 -2.084 -9.698 1.00 96.00 186 GLY A CA 1
ATOM 1261 C C . GLY A 1 186 ? 19.974 -1.132 -8.606 1.00 96.00 186 GLY A C 1
ATOM 1262 O O . GLY A 1 186 ? 20.728 -1.547 -7.722 1.00 96.00 186 GLY A O 1
ATOM 1263 N N . SER A 1 187 ? 19.609 0.146 -8.701 1.00 95.50 187 SER A N 1
ATOM 1264 C CA . SER A 1 187 ? 20.044 1.190 -7.773 1.00 95.50 187 SER A CA 1
ATOM 1265 C C . SER A 1 187 ? 19.245 1.220 -6.466 1.00 95.50 187 SER A C 1
ATOM 1267 O O . SER A 1 187 ? 19.691 1.819 -5.494 1.00 95.50 187 SER A O 1
ATOM 1269 N N . PHE A 1 188 ? 18.100 0.549 -6.384 1.00 97.81 188 PHE A N 1
ATOM 1270 C CA . PHE A 1 188 ? 17.315 0.459 -5.158 1.00 97.81 188 PHE A CA 1
ATOM 1271 C C . PHE A 1 188 ? 18.012 -0.386 -4.094 1.00 97.81 188 PHE A C 1
ATOM 1273 O O . PHE A 1 188 ? 17.852 -0.117 -2.909 1.00 97.81 188 PHE A O 1
ATOM 1280 N N . ALA A 1 189 ? 18.825 -1.372 -4.479 1.00 97.50 189 ALA A N 1
ATOM 1281 C CA . ALA A 1 189 ? 19.529 -2.253 -3.546 1.00 97.50 189 ALA A CA 1
ATOM 1282 C C . ALA A 1 189 ? 20.721 -1.580 -2.841 1.00 97.50 189 ALA A C 1
ATOM 1284 O O . ALA A 1 189 ? 21.047 -1.930 -1.709 1.00 97.50 189 ALA A O 1
ATOM 1285 N N . VAL A 1 190 ? 21.381 -0.632 -3.508 1.00 96.31 190 VAL A N 1
ATOM 1286 C CA . VAL A 1 190 ? 22.592 0.060 -3.029 1.00 96.31 190 VAL A CA 1
ATOM 1287 C C . VAL A 1 190 ? 22.232 1.255 -2.152 1.00 96.31 190 VAL A C 1
ATOM 1289 O O . VAL A 1 190 ? 21.224 1.907 -2.384 1.00 96.31 190 VAL A O 1
ATOM 1292 N N . ASP A 1 191 ? 23.070 1.597 -1.176 1.00 96.25 191 ASP A N 1
ATOM 1293 C CA . ASP A 1 191 ? 22.886 2.799 -0.338 1.00 96.25 191 ASP A CA 1
ATOM 1294 C C . ASP A 1 191 ? 23.541 4.057 -0.938 1.00 96.25 191 ASP A C 1
ATOM 1296 O O . ASP A 1 191 ? 23.763 5.063 -0.258 1.00 96.25 191 ASP A O 1
ATOM 1300 N N . ASP A 1 192 ? 23.834 4.027 -2.244 1.00 91.12 192 ASP A N 1
ATOM 1301 C CA . ASP A 1 192 ? 24.236 5.228 -2.968 1.00 91.12 192 ASP A CA 1
ATOM 1302 C C . ASP A 1 192 ? 23.164 6.320 -2.828 1.00 91.12 192 ASP A C 1
ATOM 1304 O O . ASP A 1 192 ? 21.996 6.061 -2.518 1.00 91.12 192 ASP A O 1
ATOM 1308 N N . GLU A 1 193 ? 23.578 7.579 -2.961 1.00 94.56 193 GLU A N 1
ATOM 1309 C CA . GLU A 1 193 ? 22.680 8.723 -2.760 1.00 94.56 193 GLU A CA 1
ATOM 1310 C C . GLU A 1 193 ? 22.054 8.779 -1.344 1.00 94.56 193 GLU A C 1
ATOM 1312 O O . GLU A 1 193 ? 21.087 9.496 -1.126 1.00 94.56 193 GLU A O 1
ATOM 1317 N N . GLY A 1 194 ? 22.589 8.065 -0.346 1.00 95.19 194 GLY A N 1
ATOM 1318 C CA . GLY A 1 194 ? 22.158 8.187 1.053 1.00 95.19 194 GLY A CA 1
ATOM 1319 C C . GLY A 1 194 ? 20.858 7.458 1.406 1.00 95.19 194 GLY A C 1
ATOM 1320 O O . GLY A 1 194 ? 20.258 7.760 2.440 1.00 95.19 194 GLY A O 1
ATOM 1321 N N . LYS A 1 195 ? 20.421 6.500 0.577 1.00 96.38 195 LYS A N 1
ATOM 1322 C CA . LYS A 1 195 ? 19.378 5.531 0.961 1.00 96.38 195 LYS A CA 1
ATOM 1323 C C . LYS A 1 195 ? 19.801 4.781 2.224 1.00 96.38 195 LYS A C 1
ATOM 1325 O O . LYS A 1 195 ? 20.985 4.533 2.427 1.00 96.38 195 LYS A O 1
ATOM 1330 N N . GLY A 1 196 ? 18.845 4.415 3.078 1.00 97.38 196 GLY A N 1
ATOM 1331 C CA . GLY A 1 196 ? 19.176 3.715 4.325 1.00 97.38 196 GLY A CA 1
ATOM 1332 C C . GLY A 1 196 ? 19.776 4.618 5.414 1.00 97.38 196 GLY A C 1
ATOM 1333 O O . GLY A 1 196 ? 20.379 4.117 6.363 1.00 97.38 196 GLY A O 1
ATOM 1334 N N . ALA A 1 197 ? 19.665 5.948 5.303 1.00 97.12 197 ALA A N 1
ATOM 1335 C CA . ALA A 1 197 ? 20.198 6.853 6.320 1.00 97.12 197 ALA A CA 1
ATOM 1336 C C . ALA A 1 197 ? 19.596 6.545 7.705 1.00 97.12 197 ALA A C 1
ATOM 1338 O O . ALA A 1 197 ? 18.382 6.435 7.856 1.00 97.12 197 ALA A O 1
ATOM 1339 N N . GLY A 1 198 ? 20.448 6.403 8.723 1.00 96.25 198 GLY A N 1
ATOM 1340 C CA . GLY A 1 198 ? 20.039 6.026 10.083 1.00 96.25 198 GLY A CA 1
ATOM 1341 C C . GLY A 1 198 ? 19.950 4.516 10.339 1.00 96.25 198 GLY A C 1
ATOM 1342 O O . GLY A 1 198 ? 19.709 4.112 11.474 1.00 96.25 198 GLY A O 1
ATOM 1343 N N . CYS A 1 199 ? 20.186 3.671 9.334 1.00 97.12 199 CYS A N 1
ATOM 1344 C CA . CYS A 1 199 ? 20.260 2.225 9.521 1.00 97.12 199 CYS A CA 1
ATOM 1345 C C . CYS A 1 199 ? 21.566 1.820 10.215 1.00 97.12 199 CYS A C 1
ATOM 1347 O O . CYS A 1 199 ? 22.650 2.273 9.852 1.00 97.12 199 CYS A O 1
ATOM 1349 N N . SER A 1 200 ? 21.471 0.922 11.199 1.00 94.75 200 SER A N 1
ATOM 1350 C CA . SER A 1 200 ? 22.635 0.404 11.937 1.00 94.75 200 SER A CA 1
ATOM 1351 C C . SER A 1 200 ? 23.558 -0.459 11.077 1.00 94.75 200 SER A C 1
ATOM 1353 O O . SER A 1 200 ? 24.731 -0.635 11.399 1.00 94.75 200 SER A O 1
ATOM 1355 N N . THR A 1 201 ? 23.018 -1.033 10.004 1.00 94.25 201 THR A N 1
ATOM 1356 C CA . THR A 1 201 ? 23.740 -1.883 9.063 1.00 94.25 201 THR A CA 1
ATOM 1357 C C . THR A 1 201 ? 23.478 -1.358 7.655 1.00 94.25 201 THR A C 1
ATOM 1359 O O . THR A 1 201 ? 22.312 -1.311 7.256 1.00 94.25 201 THR A O 1
ATOM 1362 N N . PRO A 1 202 ? 24.521 -0.938 6.916 1.00 94.62 202 PRO A N 1
ATOM 1363 C CA . PRO A 1 202 ? 24.362 -0.528 5.529 1.00 94.62 202 PRO A CA 1
ATOM 1364 C C . PRO A 1 202 ? 24.030 -1.737 4.652 1.00 94.62 202 PRO A C 1
ATOM 1366 O O . PRO A 1 202 ? 24.320 -2.885 5.005 1.00 94.62 202 PRO A O 1
ATOM 1369 N N . SER A 1 203 ? 23.465 -1.473 3.480 1.00 97.12 203 SER A N 1
ATOM 1370 C CA . SER A 1 203 ? 23.301 -2.469 2.433 1.00 97.12 203 SER A CA 1
ATOM 1371 C C . SER A 1 203 ? 24.646 -3.141 2.122 1.00 97.12 203 SER A C 1
ATOM 1373 O O . SER A 1 203 ? 25.642 -2.451 1.886 1.00 97.12 203 SER A O 1
ATOM 1375 N N . PRO A 1 204 ? 24.705 -4.485 2.074 1.00 96.62 204 PRO A N 1
ATOM 1376 C CA . PRO A 1 204 ? 25.905 -5.210 1.664 1.00 96.62 204 PRO A CA 1
ATOM 1377 C C . PRO A 1 204 ? 26.145 -5.125 0.148 1.00 96.62 204 PRO A C 1
ATOM 1379 O O . PRO A 1 204 ? 27.136 -5.652 -0.358 1.00 96.62 204 PRO A O 1
ATOM 1382 N N . VAL A 1 205 ? 25.228 -4.508 -0.597 1.00 96.00 205 VAL A N 1
ATOM 1383 C CA . VAL A 1 205 ? 25.296 -4.381 -2.046 1.00 96.00 205 VAL A CA 1
ATOM 1384 C C . VAL A 1 205 ? 26.206 -3.208 -2.392 1.00 96.00 205 VAL A C 1
ATOM 1386 O O . VAL A 1 205 ? 25.871 -2.056 -2.138 1.00 96.00 205 VAL A O 1
ATOM 1389 N N . ALA A 1 206 ? 27.371 -3.506 -2.969 1.00 89.81 206 ALA A N 1
ATOM 1390 C CA . ALA A 1 206 ? 28.392 -2.502 -3.283 1.00 89.81 206 ALA A CA 1
ATOM 1391 C C . ALA A 1 206 ? 28.210 -1.835 -4.660 1.00 89.81 206 ALA A C 1
ATOM 1393 O O . ALA A 1 206 ? 28.803 -0.792 -4.930 1.00 89.81 206 ALA A O 1
ATOM 1394 N N . SER A 1 207 ? 27.419 -2.438 -5.548 1.00 93.44 207 SER A N 1
ATOM 1395 C CA . SER A 1 207 ? 27.185 -1.964 -6.913 1.00 93.44 207 SER A CA 1
ATOM 1396 C C . SER A 1 207 ? 25.772 -2.302 -7.366 1.00 93.44 207 SER A C 1
ATOM 1398 O O . SER A 1 207 ? 25.185 -3.267 -6.881 1.00 93.44 207 SER A O 1
ATOM 1400 N N . ARG A 1 208 ? 25.252 -1.533 -8.328 1.00 93.88 208 ARG A N 1
ATOM 1401 C CA . ARG A 1 208 ? 23.919 -1.745 -8.907 1.00 93.88 208 ARG A CA 1
ATOM 1402 C C . ARG A 1 208 ? 23.714 -3.207 -9.319 1.00 93.88 208 ARG A C 1
ATOM 1404 O O . ARG A 1 208 ? 24.625 -3.814 -9.885 1.00 93.88 208 ARG A O 1
ATOM 1411 N N . MET A 1 209 ? 22.519 -3.738 -9.062 1.00 94.00 209 MET A N 1
ATOM 1412 C CA . MET A 1 209 ? 22.081 -5.070 -9.503 1.00 94.00 209 MET A CA 1
ATOM 1413 C C . MET A 1 209 ? 20.952 -4.968 -10.542 1.00 94.00 209 MET A C 1
ATOM 1415 O O . MET A 1 209 ? 19.782 -5.029 -10.159 1.00 94.00 209 MET A O 1
ATOM 1419 N N . PRO A 1 210 ? 21.259 -4.755 -11.834 1.00 95.31 210 PRO A N 1
ATOM 1420 C CA . PRO A 1 210 ? 20.234 -4.611 -12.863 1.00 95.31 210 PRO A CA 1
ATOM 1421 C C . PRO A 1 210 ? 19.293 -5.811 -12.919 1.00 95.31 210 PRO A C 1
ATOM 1423 O O . PRO A 1 210 ? 19.720 -6.942 -12.680 1.00 95.31 210 PRO A O 1
ATOM 1426 N N . SER A 1 211 ? 18.036 -5.567 -13.294 1.00 96.62 211 SER A N 1
ATOM 1427 C CA . SER A 1 211 ? 16.978 -6.585 -13.324 1.00 96.62 211 SER A CA 1
ATOM 1428 C C . SER A 1 211 ? 16.924 -7.394 -12.030 1.00 96.62 211 SER A C 1
ATOM 1430 O O . SER A 1 211 ? 17.152 -8.601 -12.029 1.00 96.62 211 SER A O 1
ATOM 1432 N N . SER A 1 212 ? 16.643 -6.731 -10.914 1.00 97.75 212 SER A N 1
ATOM 1433 C CA . SER A 1 212 ? 16.555 -7.377 -9.604 1.00 97.75 212 SER A CA 1
ATOM 1434 C C . SER A 1 212 ? 15.250 -7.065 -8.891 1.00 97.75 212 SER A C 1
ATOM 1436 O O . SER A 1 212 ? 14.548 -6.104 -9.200 1.00 97.75 212 SER A O 1
ATOM 1438 N N . VAL A 1 213 ? 14.931 -7.898 -7.906 1.00 98.56 213 VAL A N 1
ATOM 1439 C CA . VAL A 1 213 ? 13.989 -7.552 -6.847 1.00 98.56 213 VAL A CA 1
ATOM 1440 C C . VAL A 1 213 ? 14.792 -7.175 -5.620 1.00 98.56 213 VAL A C 1
ATOM 1442 O O . VAL A 1 213 ? 15.723 -7.890 -5.255 1.00 98.56 213 VAL A O 1
ATOM 1445 N N . SER A 1 214 ? 14.412 -6.087 -4.961 1.00 98.44 214 SER A N 1
ATOM 1446 C CA . SER A 1 214 ? 15.011 -5.662 -3.698 1.00 98.44 214 SER A CA 1
ATOM 1447 C C . SER A 1 214 ? 13.944 -5.260 -2.690 1.00 98.44 214 SER A C 1
ATOM 1449 O O . SER A 1 214 ? 12.915 -4.697 -3.052 1.00 98.44 214 SER A O 1
ATOM 1451 N N . VAL A 1 215 ? 14.194 -5.545 -1.417 1.00 98.81 215 VAL A N 1
ATOM 1452 C CA . VAL A 1 215 ? 13.281 -5.259 -0.312 1.00 98.81 215 VAL A CA 1
ATOM 1453 C C . VAL A 1 215 ? 13.958 -4.321 0.675 1.00 98.81 215 VAL A C 1
ATOM 1455 O O . VAL A 1 215 ? 15.081 -4.578 1.118 1.00 98.81 215 VAL A O 1
ATOM 1458 N N . ARG A 1 216 ? 13.254 -3.249 1.038 1.00 98.62 216 ARG A N 1
ATOM 1459 C CA . ARG A 1 216 ? 13.630 -2.300 2.088 1.00 98.62 216 ARG A CA 1
ATOM 1460 C C . ARG A 1 216 ? 12.565 -2.269 3.180 1.00 98.62 216 ARG A C 1
ATOM 1462 O O . ARG A 1 216 ? 11.377 -2.423 2.906 1.00 98.62 216 ARG A O 1
ATOM 1469 N N . GLY A 1 217 ? 13.015 -2.100 4.416 1.00 98.31 217 GLY A N 1
ATOM 1470 C CA . GLY A 1 217 ? 12.175 -2.056 5.606 1.00 98.31 217 GLY A CA 1
ATOM 1471 C C . GLY A 1 217 ? 11.576 -0.672 5.884 1.00 98.31 217 GLY A C 1
ATOM 1472 O O . GLY A 1 217 ? 11.519 0.169 4.978 1.00 98.31 217 GLY A O 1
ATOM 1473 N N . PRO A 1 218 ? 11.158 -0.431 7.140 1.00 98.25 218 PRO A N 1
ATOM 1474 C CA . PRO A 1 218 ? 10.462 0.789 7.525 1.00 98.25 218 PRO A CA 1
ATOM 1475 C C . PRO A 1 218 ? 11.302 2.059 7.391 1.00 98.25 218 PRO A C 1
ATOM 1477 O O . PRO A 1 218 ? 12.525 2.021 7.563 1.00 98.25 218 PRO A O 1
ATOM 1480 N N . GLY A 1 219 ? 10.650 3.188 7.126 1.00 97.69 219 GLY A N 1
ATOM 1481 C CA . GLY A 1 219 ? 11.284 4.499 7.010 1.00 97.69 219 GLY A CA 1
ATOM 1482 C C . GLY A 1 219 ? 10.284 5.649 7.066 1.00 97.69 219 GLY A C 1
ATOM 1483 O O . GLY A 1 219 ? 9.087 5.457 6.874 1.00 97.69 219 GLY A O 1
ATOM 1484 N N . ASP A 1 220 ? 10.789 6.845 7.355 1.00 97.31 220 ASP A N 1
ATOM 1485 C CA . ASP A 1 220 ? 9.989 8.063 7.421 1.00 97.31 220 ASP A CA 1
ATOM 1486 C C . ASP A 1 220 ? 10.789 9.266 6.912 1.00 97.31 220 ASP A C 1
ATOM 1488 O O . ASP A 1 220 ? 11.887 9.568 7.393 1.00 97.31 220 ASP A O 1
ATOM 1492 N N . GLY A 1 221 ? 10.264 9.929 5.877 1.00 97.00 221 GLY A N 1
ATOM 1493 C CA . GLY A 1 221 ? 10.914 11.066 5.231 1.00 97.00 221 GLY A CA 1
ATOM 1494 C C . GLY A 1 221 ? 12.342 10.742 4.788 1.00 97.00 221 GLY A C 1
ATOM 1495 O O . GLY A 1 221 ? 12.537 10.016 3.820 1.00 97.00 221 GLY A O 1
ATOM 1496 N N . MET A 1 222 ? 13.344 11.272 5.493 1.00 97.62 222 MET A N 1
ATOM 1497 C CA . MET A 1 222 ? 14.768 11.124 5.156 1.00 97.62 222 MET A CA 1
ATOM 1498 C C . MET A 1 222 ? 15.498 9.991 5.899 1.00 97.62 222 MET A C 1
ATOM 1500 O O . MET A 1 222 ? 16.684 9.776 5.643 1.00 97.62 222 MET A O 1
ATOM 1504 N N . THR A 1 223 ? 14.835 9.258 6.795 1.00 97.94 223 THR A N 1
ATOM 1505 C CA . THR A 1 223 ? 15.487 8.293 7.700 1.00 97.94 223 THR A CA 1
ATOM 1506 C C . THR A 1 223 ? 14.851 6.907 7.590 1.00 97.94 223 THR A C 1
ATOM 1508 O O . THR A 1 223 ? 13.652 6.781 7.368 1.00 97.94 223 THR A O 1
ATOM 1511 N N . GLY A 1 224 ? 15.647 5.852 7.770 1.00 98.00 224 GLY A N 1
ATOM 1512 C CA . GLY A 1 224 ? 15.218 4.458 7.669 1.00 98.00 224 GLY A CA 1
ATOM 1513 C C . GLY A 1 224 ? 15.348 3.920 6.246 1.00 98.00 224 GLY A C 1
ATOM 1514 O O . GLY A 1 224 ? 16.324 4.218 5.557 1.00 98.00 224 GLY A O 1
ATOM 1515 N N . TYR A 1 225 ? 14.367 3.126 5.811 1.00 98.31 225 TYR A N 1
ATOM 1516 C CA . TYR A 1 225 ? 14.339 2.398 4.535 1.00 98.31 225 TYR A CA 1
ATOM 1517 C C . TYR A 1 225 ? 15.524 1.434 4.390 1.00 98.31 225 TYR A C 1
ATOM 1519 O O . TYR A 1 225 ? 16.152 1.315 3.332 1.00 98.31 225 TYR A O 1
ATOM 1527 N N . CYS A 1 226 ? 15.860 0.754 5.487 1.00 98.19 226 CYS A N 1
ATOM 1528 C CA . CYS A 1 226 ? 17.014 -0.136 5.559 1.00 98.19 226 CYS A CA 1
ATOM 1529 C C . CYS A 1 226 ? 16.882 -1.293 4.576 1.00 98.19 226 CYS A C 1
ATOM 1531 O O . CYS A 1 226 ? 15.819 -1.905 4.472 1.00 98.19 226 CYS A O 1
ATOM 1533 N N . TYR A 1 227 ? 17.968 -1.613 3.879 1.00 98.44 227 TYR A N 1
ATOM 1534 C CA . TYR A 1 227 ? 18.036 -2.795 3.030 1.00 98.44 227 TYR A CA 1
ATOM 1535 C C . TYR A 1 227 ? 17.735 -4.069 3.833 1.00 98.44 227 TYR A C 1
ATOM 1537 O O . TYR A 1 227 ? 18.271 -4.255 4.925 1.00 98.44 227 TYR A O 1
ATOM 1545 N N . LEU A 1 228 ? 16.905 -4.954 3.272 1.00 98.50 228 LEU A N 1
ATOM 1546 C CA . LEU A 1 228 ? 16.620 -6.277 3.833 1.00 98.50 228 LEU A CA 1
ATOM 1547 C C . LEU A 1 228 ? 17.196 -7.397 2.959 1.00 98.50 228 LEU A C 1
ATOM 1549 O O . LEU A 1 228 ? 17.904 -8.266 3.463 1.00 98.50 228 LEU A O 1
ATOM 1553 N N . ALA A 1 229 ? 16.904 -7.392 1.657 1.00 98.56 229 ALA A N 1
ATOM 1554 C CA . ALA A 1 229 ? 17.397 -8.402 0.721 1.00 98.56 229 ALA A CA 1
ATOM 1555 C C . ALA A 1 229 ? 17.298 -7.932 -0.733 1.00 98.56 229 ALA A C 1
ATOM 1557 O O . ALA A 1 229 ? 16.520 -7.038 -1.054 1.00 98.56 229 ALA A O 1
ATOM 1558 N N . SER A 1 230 ? 18.045 -8.587 -1.618 1.00 98.44 230 SER A N 1
ATOM 1559 C CA . SER A 1 230 ? 17.937 -8.439 -3.066 1.00 98.44 230 SER A CA 1
ATOM 1560 C C . SER A 1 230 ? 18.273 -9.750 -3.767 1.00 98.44 230 SER A C 1
ATOM 1562 O O . SER A 1 230 ? 19.006 -10.582 -3.227 1.00 98.44 230 SER A O 1
ATOM 1564 N N . ALA A 1 231 ? 17.705 -9.947 -4.951 1.00 98.38 231 ALA A N 1
ATOM 1565 C CA . ALA A 1 231 ? 17.957 -11.101 -5.799 1.00 98.38 231 ALA A CA 1
ATOM 1566 C C . ALA A 1 231 ? 17.792 -10.713 -7.271 1.00 98.38 231 ALA A C 1
ATOM 1568 O O . ALA A 1 231 ? 16.876 -9.972 -7.629 1.00 98.38 231 ALA A O 1
ATOM 1569 N N . ALA A 1 232 ? 18.677 -11.219 -8.127 1.00 97.25 232 ALA A N 1
ATOM 1570 C CA . ALA A 1 232 ? 18.582 -11.008 -9.565 1.00 97.25 232 ALA A CA 1
ATOM 1571 C C . ALA A 1 232 ? 17.398 -11.788 -10.153 1.00 97.25 232 ALA A C 1
ATOM 1573 O O . ALA A 1 232 ? 17.166 -12.948 -9.812 1.00 97.25 232 ALA A O 1
ATOM 1574 N N . ILE A 1 233 ? 16.691 -11.161 -11.084 1.00 95.81 233 ILE A N 1
ATOM 1575 C CA . ILE A 1 233 ? 15.737 -11.815 -11.971 1.00 95.81 233 ILE A CA 1
ATOM 1576 C C . ILE A 1 233 ? 16.527 -12.312 -13.182 1.00 95.81 233 ILE A C 1
ATOM 1578 O O . ILE A 1 233 ? 17.248 -11.551 -13.828 1.00 95.81 233 ILE A O 1
ATOM 1582 N N . GLY A 1 234 ? 16.418 -13.609 -13.476 1.00 90.69 234 GLY A N 1
ATOM 1583 C CA . GLY A 1 234 ? 17.070 -14.214 -14.637 1.00 90.69 234 GLY A CA 1
ATOM 1584 C C . GLY A 1 234 ? 16.574 -13.627 -15.962 1.00 90.69 234 GLY A C 1
ATOM 1585 O O . GLY A 1 234 ? 15.558 -12.939 -16.006 1.00 90.69 234 GLY A O 1
ATOM 1586 N N . ALA A 1 235 ? 17.269 -13.928 -17.059 1.00 89.81 235 ALA A N 1
ATOM 1587 C CA . ALA A 1 235 ? 16.855 -13.493 -18.392 1.00 89.81 235 ALA A CA 1
ATOM 1588 C C . ALA A 1 235 ? 15.398 -13.912 -18.716 1.00 89.81 235 ALA A C 1
ATOM 1590 O O . ALA A 1 235 ? 14.998 -15.003 -18.308 1.00 89.81 235 ALA A O 1
ATOM 1591 N N . PRO A 1 236 ? 14.643 -13.105 -19.487 1.00 91.12 236 PRO A N 1
ATOM 1592 C CA . PRO A 1 236 ? 15.026 -11.816 -20.088 1.00 91.12 236 PRO A CA 1
ATOM 1593 C C . PRO A 1 236 ? 15.157 -10.621 -19.123 1.00 91.12 236 PRO A C 1
ATOM 1595 O O . PRO A 1 236 ? 15.592 -9.558 -19.559 1.00 91.12 236 PRO A O 1
ATOM 1598 N N . GLY A 1 237 ? 14.832 -10.771 -17.837 1.00 93.06 237 GLY A N 1
ATOM 1599 C CA . GLY A 1 237 ? 14.846 -9.675 -16.864 1.00 93.06 237 GLY A CA 1
ATOM 1600 C C . GLY A 1 237 ? 13.527 -8.898 -16.852 1.00 93.06 237 GLY A C 1
ATOM 1601 O O . GLY A 1 237 ? 12.525 -9.336 -17.420 1.00 93.06 237 GLY A O 1
ATOM 1602 N N . VAL A 1 238 ? 13.504 -7.740 -16.188 1.00 93.62 238 VAL A N 1
ATOM 1603 C CA . VAL A 1 238 ? 12.255 -6.983 -15.926 1.00 93.62 238 VAL A CA 1
ATOM 1604 C C . VAL A 1 238 ? 11.824 -6.064 -17.066 1.00 93.62 238 VAL A C 1
ATOM 1606 O O . VAL A 1 238 ? 10.650 -5.705 -17.149 1.00 93.62 238 VAL A O 1
ATOM 1609 N N . ARG A 1 239 ? 12.769 -5.688 -17.934 1.00 93.19 239 ARG A N 1
ATOM 1610 C CA . ARG A 1 239 ? 12.584 -4.706 -19.004 1.00 93.19 239 ARG A CA 1
ATOM 1611 C C . ARG A 1 239 ? 12.445 -5.386 -20.366 1.00 93.19 239 ARG A C 1
ATOM 1613 O O . ARG A 1 239 ? 13.163 -6.341 -20.654 1.00 93.19 239 ARG A O 1
ATOM 1620 N N . GLY A 1 240 ? 11.571 -4.862 -21.224 1.00 92.06 240 GLY A N 1
ATOM 1621 C CA . GLY A 1 240 ? 11.408 -5.306 -22.614 1.00 92.06 240 GLY A CA 1
ATOM 1622 C C . GLY A 1 240 ? 11.828 -4.257 -23.649 1.00 92.06 240 GLY A C 1
ATOM 1623 O O . GLY A 1 240 ? 11.920 -3.063 -23.363 1.00 92.06 240 GLY A O 1
ATOM 1624 N N . SER A 1 241 ? 12.068 -4.699 -24.887 1.00 89.69 241 SER A N 1
ATOM 1625 C CA . SER A 1 241 ? 12.284 -3.822 -26.054 1.00 89.69 241 SER A CA 1
ATOM 1626 C C . SER A 1 241 ? 10.999 -3.192 -26.591 1.00 89.69 241 SER A C 1
ATOM 1628 O O . SER A 1 241 ? 11.045 -2.180 -27.286 1.00 89.69 241 SER A O 1
ATOM 1630 N N . SER A 1 242 ? 9.858 -3.798 -26.280 1.00 87.81 242 SER A N 1
ATOM 1631 C CA . SER A 1 242 ? 8.521 -3.358 -26.658 1.00 87.81 242 SER A CA 1
ATOM 1632 C C . SER A 1 242 ? 7.551 -3.648 -25.506 1.00 87.81 242 SER A C 1
ATOM 1634 O O . SER A 1 242 ? 7.888 -4.457 -24.636 1.00 87.81 242 SER A O 1
ATOM 1636 N N . PRO A 1 243 ? 6.339 -3.060 -25.496 1.00 88.38 243 PRO A N 1
ATOM 1637 C CA . PRO A 1 243 ? 5.316 -3.423 -24.518 1.00 88.38 243 PRO A CA 1
ATOM 1638 C C . PRO A 1 243 ? 5.040 -4.933 -24.463 1.00 88.38 243 PRO A C 1
ATOM 1640 O O . PRO A 1 243 ? 4.913 -5.495 -23.381 1.00 88.38 243 PRO A O 1
ATOM 1643 N N . ALA A 1 244 ? 5.009 -5.605 -25.620 1.00 87.38 244 ALA A N 1
ATOM 1644 C CA . ALA A 1 244 ? 4.728 -7.037 -25.703 1.00 87.38 244 ALA A CA 1
ATOM 1645 C C . ALA A 1 244 ? 5.815 -7.896 -25.031 1.00 87.38 244 ALA A C 1
ATOM 1647 O O . ALA A 1 244 ? 5.496 -8.903 -24.407 1.00 87.38 244 ALA A O 1
ATOM 1648 N N . ASP A 1 245 ? 7.080 -7.473 -25.103 1.00 89.31 245 ASP A N 1
ATOM 1649 C CA . ASP A 1 245 ? 8.214 -8.206 -24.519 1.00 89.31 245 ASP A CA 1
ATOM 1650 C C . ASP A 1 245 ? 8.450 -7.862 -23.033 1.00 89.31 245 ASP A C 1
ATOM 1652 O O . ASP A 1 245 ? 9.221 -8.536 -22.339 1.00 89.31 245 ASP A O 1
ATOM 1656 N N . ALA A 1 246 ? 7.824 -6.787 -22.542 1.00 92.69 246 ALA A N 1
ATOM 1657 C CA . ALA A 1 246 ? 8.053 -6.215 -21.215 1.00 92.69 246 ALA A CA 1
ATOM 1658 C C . ALA A 1 246 ? 7.124 -6.764 -20.122 1.00 92.69 246 ALA A C 1
ATOM 1660 O O . ALA A 1 246 ? 7.340 -6.463 -18.950 1.00 92.69 246 ALA A O 1
ATOM 1661 N N . VAL A 1 247 ? 6.102 -7.545 -20.484 1.00 93.62 247 VAL A N 1
ATOM 1662 C CA . VAL A 1 247 ? 5.088 -8.019 -19.532 1.00 93.62 247 VAL A CA 1
ATOM 1663 C C . VAL A 1 247 ? 5.698 -8.991 -18.530 1.00 93.62 247 VAL A C 1
ATOM 1665 O O . VAL A 1 247 ? 6.248 -10.016 -18.928 1.00 93.62 247 VAL A O 1
ATOM 1668 N N . ARG A 1 248 ? 5.579 -8.697 -17.235 1.00 96.69 248 ARG A N 1
ATOM 1669 C CA . ARG A 1 248 ? 5.854 -9.644 -16.143 1.00 96.69 248 ARG A CA 1
ATOM 1670 C C . ARG A 1 248 ? 4.702 -9.612 -15.149 1.00 96.69 248 ARG A C 1
ATOM 1672 O O . ARG A 1 248 ? 4.264 -8.521 -14.793 1.00 96.69 248 ARG A O 1
ATOM 1679 N N . THR A 1 249 ? 4.278 -10.760 -14.633 1.00 97.94 249 THR A N 1
ATOM 1680 C CA . THR A 1 249 ? 3.390 -10.791 -13.464 1.00 97.94 249 THR A CA 1
ATOM 1681 C C . THR A 1 249 ? 4.239 -10.834 -12.200 1.00 97.94 249 THR A C 1
ATOM 1683 O O . THR A 1 249 ? 5.085 -11.714 -12.033 1.00 97.94 249 THR A O 1
ATOM 1686 N N . ILE A 1 250 ? 4.007 -9.894 -11.289 1.00 98.62 250 ILE A N 1
ATOM 1687 C CA . ILE A 1 250 ? 4.672 -9.824 -9.988 1.00 98.62 250 ILE A CA 1
ATOM 1688 C C . ILE A 1 250 ? 3.684 -10.273 -8.923 1.00 98.62 250 ILE A C 1
ATOM 1690 O O . ILE A 1 250 ? 2.549 -9.805 -8.903 1.00 98.62 250 ILE A O 1
ATOM 1694 N N . ARG A 1 251 ? 4.116 -11.154 -8.016 1.00 98.75 251 ARG A N 1
ATOM 1695 C CA . ARG A 1 251 ? 3.368 -11.503 -6.806 1.00 98.75 251 ARG A CA 1
ATOM 1696 C C . ARG A 1 251 ? 4.220 -11.255 -5.569 1.00 98.75 251 ARG A C 1
ATOM 1698 O O . ARG A 1 251 ? 5.232 -11.920 -5.372 1.00 98.75 251 ARG A O 1
ATOM 1705 N N . VAL A 1 252 ? 3.776 -10.346 -4.712 1.00 98.75 252 VAL A N 1
ATOM 1706 C CA . VAL A 1 252 ? 4.344 -10.099 -3.385 1.00 98.75 252 VAL A CA 1
ATOM 1707 C C . VAL A 1 252 ? 3.446 -10.763 -2.348 1.00 98.75 252 VAL A C 1
ATOM 1709 O O . VAL A 1 252 ? 2.242 -10.530 -2.338 1.00 98.75 252 VAL A O 1
ATOM 1712 N N . THR A 1 253 ? 4.015 -11.586 -1.471 1.00 98.56 253 THR A N 1
ATOM 1713 C CA . THR A 1 253 ? 3.295 -12.161 -0.326 1.00 98.56 253 THR A CA 1
ATOM 1714 C C . THR A 1 253 ? 3.949 -11.711 0.968 1.00 98.56 253 THR A C 1
ATOM 1716 O O . THR A 1 253 ? 5.151 -11.897 1.135 1.00 98.56 253 THR A O 1
ATOM 1719 N N . VAL A 1 254 ? 3.153 -11.161 1.879 1.00 98.25 254 VAL A N 1
ATOM 1720 C CA . VAL A 1 254 ? 3.506 -10.803 3.254 1.00 98.25 254 VAL A CA 1
ATOM 1721 C C . VAL A 1 254 ? 2.711 -11.728 4.168 1.00 98.25 254 VAL A C 1
ATOM 1723 O O . VAL A 1 254 ? 1.486 -11.694 4.183 1.00 98.25 254 VAL A O 1
ATOM 1726 N N . SER A 1 255 ? 3.395 -12.607 4.880 1.00 97.19 255 SER A N 1
ATOM 1727 C CA . SER A 1 255 ? 2.764 -13.613 5.748 1.00 97.19 255 SER A CA 1
ATOM 1728 C C . SER A 1 255 ? 2.254 -13.026 7.082 1.00 97.19 255 SER A C 1
ATOM 1730 O O . SER A 1 255 ? 2.685 -11.938 7.468 1.00 97.19 255 SER A O 1
ATOM 1732 N N . PRO A 1 256 ? 1.310 -13.700 7.772 1.00 95.00 256 PRO A N 1
ATOM 1733 C CA . PRO A 1 256 ? 0.615 -13.161 8.951 1.00 95.00 256 PRO A CA 1
ATOM 1734 C C . PRO A 1 256 ? 1.399 -13.231 10.273 1.00 95.00 256 PRO A C 1
ATOM 1736 O O . PRO A 1 256 ? 0.916 -12.737 11.291 1.00 95.00 256 PRO A O 1
ATOM 1739 N N . GLU A 1 257 ? 2.575 -13.864 10.326 1.00 93.62 257 GLU A N 1
ATOM 1740 C CA . GLU A 1 257 ? 3.330 -13.946 11.582 1.00 93.62 257 GLU A CA 1
ATOM 1741 C C . GLU A 1 257 ? 3.831 -12.582 12.101 1.00 93.62 257 GLU A C 1
ATOM 1743 O O . GLU A 1 257 ? 3.936 -11.604 11.367 1.00 93.62 257 GLU A O 1
ATOM 1748 N N . ALA A 1 258 ? 4.228 -12.538 13.380 1.00 94.88 258 ALA A N 1
ATOM 1749 C CA . ALA A 1 258 ? 4.684 -11.315 14.051 1.00 94.88 258 ALA A CA 1
ATOM 1750 C C . ALA A 1 258 ? 5.850 -10.600 13.342 1.00 94.88 258 ALA A C 1
ATOM 1752 O O . ALA A 1 258 ? 5.938 -9.379 13.406 1.00 94.88 258 ALA A O 1
ATOM 1753 N N . LEU A 1 259 ? 6.735 -11.349 12.678 1.00 97.06 259 LEU A N 1
ATOM 1754 C CA . LEU A 1 259 ? 7.756 -10.826 11.766 1.00 97.06 259 LEU A CA 1
ATOM 1755 C C . LEU A 1 259 ? 7.550 -11.469 10.389 1.00 97.06 259 LEU A C 1
ATOM 1757 O O . LEU A 1 259 ? 8.114 -12.549 10.143 1.00 97.06 259 LEU A O 1
ATOM 1761 N N . PRO A 1 260 ? 6.731 -10.849 9.519 1.00 97.81 260 PRO A N 1
ATOM 1762 C CA . PRO A 1 260 ? 6.351 -11.424 8.238 1.00 97.81 260 PRO A CA 1
ATOM 1763 C C . PRO A 1 260 ? 7.538 -11.925 7.412 1.00 97.81 260 PRO A C 1
ATOM 1765 O O . PRO A 1 260 ? 8.505 -11.204 7.157 1.00 97.81 260 PRO A O 1
ATOM 1768 N N . LEU A 1 261 ? 7.452 -13.162 6.928 1.00 98.50 261 LEU A N 1
ATOM 1769 C CA . LEU A 1 261 ? 8.161 -13.582 5.728 1.00 98.50 261 LEU A CA 1
ATOM 1770 C C . LEU A 1 261 ? 7.545 -12.882 4.510 1.00 98.50 261 LEU A C 1
ATOM 1772 O O . LEU A 1 261 ? 6.361 -13.059 4.210 1.00 98.50 261 LEU A O 1
ATOM 1776 N N . VAL A 1 262 ? 8.372 -12.115 3.808 1.00 98.75 262 VAL A N 1
ATOM 1777 C CA . VAL A 1 262 ? 8.074 -11.483 2.527 1.00 98.75 262 VAL A CA 1
ATOM 1778 C C . VAL A 1 262 ? 8.649 -12.351 1.418 1.00 98.75 262 VAL A C 1
ATOM 1780 O O . VAL A 1 262 ? 9.852 -12.617 1.394 1.00 98.75 262 VAL A O 1
ATOM 1783 N N . THR A 1 263 ? 7.806 -12.772 0.481 1.00 98.75 263 THR A N 1
ATOM 1784 C CA . THR A 1 263 ? 8.243 -13.461 -0.738 1.00 98.75 263 THR A CA 1
ATOM 1785 C C . THR A 1 263 ? 7.843 -12.668 -1.968 1.00 98.75 263 THR A C 1
ATOM 1787 O O . THR A 1 263 ? 6.776 -12.053 -2.004 1.00 98.75 263 THR A O 1
ATOM 1790 N N . VAL A 1 264 ? 8.707 -12.680 -2.978 1.00 98.81 264 VAL A N 1
ATOM 1791 C CA . VAL A 1 264 ? 8.440 -12.061 -4.274 1.00 98.81 264 VAL A CA 1
ATOM 1792 C C . VAL A 1 264 ? 8.620 -13.116 -5.347 1.00 98.81 264 VAL A C 1
ATOM 1794 O O . VAL A 1 264 ? 9.698 -13.700 -5.481 1.00 98.81 264 VAL A O 1
ATOM 1797 N N . ALA A 1 265 ? 7.549 -13.372 -6.087 1.00 98.56 265 ALA A N 1
ATOM 1798 C CA . ALA A 1 265 ? 7.536 -14.254 -7.236 1.00 98.56 265 ALA A CA 1
ATOM 1799 C C . ALA A 1 265 ? 7.317 -13.462 -8.525 1.00 98.56 265 ALA A C 1
ATOM 1801 O O . ALA A 1 265 ? 6.613 -12.451 -8.532 1.00 98.56 265 ALA A O 1
ATOM 1802 N N . VAL A 1 266 ? 7.931 -13.936 -9.603 1.00 98.50 266 VAL A N 1
ATOM 1803 C CA . VAL A 1 266 ? 7.888 -13.311 -10.924 1.00 98.50 266 VAL A CA 1
ATOM 1804 C C . VAL A 1 266 ? 7.515 -14.371 -11.949 1.00 98.50 266 VAL A C 1
ATOM 1806 O O . VAL A 1 266 ? 8.121 -15.441 -11.977 1.00 98.50 266 VAL A O 1
ATOM 1809 N N . ASP A 1 267 ? 6.521 -14.071 -12.777 1.00 97.62 267 ASP A N 1
ATOM 1810 C CA . ASP A 1 267 ? 6.229 -14.802 -14.006 1.00 97.62 267 ASP A CA 1
ATOM 1811 C C . ASP A 1 267 ? 6.865 -14.030 -15.160 1.00 97.62 267 ASP A C 1
ATOM 1813 O O . ASP A 1 267 ? 6.567 -12.850 -15.381 1.00 97.62 267 ASP A O 1
ATOM 1817 N N . GLN A 1 268 ? 7.777 -14.684 -15.877 1.00 94.69 268 GLN A N 1
ATOM 1818 C CA . GLN A 1 268 ? 8.428 -14.087 -17.043 1.00 94.69 268 GLN A CA 1
ATOM 1819 C C . GLN A 1 268 ? 7.599 -14.220 -18.326 1.00 94.69 268 GLN A C 1
ATOM 1821 O O . GLN A 1 268 ? 8.022 -13.734 -19.372 1.00 94.69 268 GLN A O 1
ATOM 1826 N N . HIS A 1 269 ? 6.427 -14.858 -18.246 1.00 92.19 269 HIS A N 1
ATOM 1827 C CA . HIS A 1 269 ? 5.584 -15.264 -19.368 1.00 92.19 269 HIS A CA 1
ATOM 1828 C C . HIS A 1 269 ? 6.316 -16.163 -20.378 1.00 92.19 269 HIS A C 1
ATOM 1830 O O . HIS A 1 269 ? 6.027 -16.150 -21.573 1.00 92.19 269 HIS A O 1
ATOM 1836 N N . ASP A 1 270 ? 7.233 -16.999 -19.887 1.00 90.00 270 ASP A N 1
ATOM 1837 C CA . ASP A 1 270 ? 7.944 -18.031 -20.657 1.00 90.00 270 ASP A CA 1
ATOM 1838 C C . ASP A 1 270 ? 7.198 -19.384 -20.683 1.00 90.00 270 ASP A C 1
ATOM 1840 O O . ASP A 1 270 ? 7.705 -20.384 -21.193 1.00 90.00 270 ASP A O 1
ATOM 1844 N N . GLY A 1 271 ? 5.978 -19.417 -20.134 1.00 92.06 271 GLY A N 1
ATOM 1845 C CA . GLY A 1 271 ? 5.130 -20.605 -20.034 1.00 92.06 271 GLY A CA 1
ATOM 1846 C C . GLY A 1 271 ? 5.372 -21.460 -18.788 1.00 92.06 271 GLY A C 1
ATOM 1847 O O . GLY A 1 271 ? 4.695 -22.474 -18.624 1.00 92.06 271 GLY A O 1
ATOM 1848 N N . THR A 1 272 ? 6.296 -21.070 -17.905 1.00 93.25 272 THR A N 1
ATOM 1849 C CA . THR A 1 272 ? 6.605 -21.819 -16.675 1.00 93.25 272 THR A CA 1
ATOM 1850 C C . THR A 1 272 ? 5.888 -21.292 -15.427 1.00 93.25 272 THR A C 1
ATOM 1852 O O . THR A 1 272 ? 5.866 -21.980 -14.406 1.00 93.25 272 THR A O 1
ATOM 1855 N N . GLY A 1 273 ? 5.243 -20.127 -15.523 1.00 95.06 273 GLY A N 1
ATOM 1856 C CA . GLY A 1 273 ? 4.447 -19.529 -14.455 1.00 95.06 273 GLY A CA 1
ATOM 1857 C C . GLY A 1 273 ? 5.274 -18.732 -13.443 1.00 95.06 273 GLY A C 1
ATOM 1858 O O . GLY A 1 273 ? 6.410 -18.338 -13.695 1.00 95.06 273 GLY A O 1
ATOM 1859 N N . LEU A 1 274 ? 4.683 -18.484 -12.271 1.00 96.62 274 LEU A N 1
ATOM 1860 C CA . LEU A 1 274 ? 5.318 -17.744 -11.178 1.00 96.62 274 LEU A CA 1
ATOM 1861 C C . LEU A 1 274 ? 6.444 -18.552 -10.516 1.00 96.62 274 LEU A C 1
ATOM 1863 O O . LEU A 1 274 ? 6.200 -19.638 -9.987 1.00 96.62 274 LEU A O 1
ATOM 1867 N N . HIS A 1 275 ? 7.632 -17.952 -10.409 1.00 96.81 275 HIS A N 1
ATOM 1868 C CA . HIS A 1 275 ? 8.759 -18.481 -9.629 1.00 96.81 275 HIS A CA 1
ATOM 1869 C C . HIS A 1 275 ? 9.146 -17.528 -8.511 1.00 96.81 275 HIS A C 1
ATOM 1871 O O . HIS A 1 275 ? 9.303 -16.332 -8.747 1.00 96.81 275 HIS A O 1
ATOM 1877 N N . THR A 1 276 ? 9.346 -18.039 -7.296 1.00 98.12 276 THR A N 1
ATOM 1878 C CA . THR A 1 276 ? 9.874 -17.235 -6.186 1.00 98.12 276 THR A CA 1
ATOM 1879 C C . THR A 1 276 ? 11.324 -16.841 -6.462 1.00 98.12 276 THR A C 1
ATOM 1881 O O . THR A 1 276 ? 12.197 -17.698 -6.564 1.00 98.12 276 THR A O 1
ATOM 1884 N N . VAL A 1 277 ? 11.577 -15.534 -6.545 1.00 98.31 277 VAL A N 1
ATOM 1885 C CA . VAL A 1 277 ? 12.904 -14.944 -6.783 1.00 98.31 277 VAL A CA 1
ATOM 1886 C C . VAL A 1 277 ? 13.561 -14.522 -5.471 1.00 98.31 277 VAL A C 1
ATOM 1888 O O . VAL A 1 277 ? 14.772 -14.652 -5.308 1.00 98.31 277 VAL A O 1
ATOM 1891 N N . LEU A 1 278 ? 12.769 -14.026 -4.518 1.00 98.62 278 LEU A N 1
ATOM 1892 C CA . LEU A 1 278 ? 13.264 -13.505 -3.248 1.00 98.62 278 LEU A CA 1
ATOM 1893 C C . LEU A 1 278 ? 12.379 -13.958 -2.088 1.00 98.62 278 LEU A C 1
ATOM 1895 O O . LEU A 1 278 ? 11.155 -13.999 -2.206 1.00 98.62 278 LEU A O 1
ATOM 1899 N N . SER A 1 279 ? 13.011 -14.264 -0.955 1.00 98.56 279 SER A N 1
ATOM 1900 C CA . SER A 1 279 ? 12.352 -14.573 0.313 1.00 98.56 279 SER A CA 1
ATOM 1901 C C . SER A 1 279 ? 13.167 -13.990 1.467 1.00 98.56 279 SER A C 1
ATOM 1903 O O . SER A 1 279 ? 14.343 -14.319 1.615 1.00 98.56 279 SER A O 1
ATOM 1905 N N . VAL A 1 280 ? 12.562 -13.131 2.288 1.00 98.69 280 VAL A N 1
ATOM 1906 C CA . VAL A 1 280 ? 13.230 -12.442 3.404 1.00 98.69 280 VAL A CA 1
ATOM 1907 C C . VAL A 1 280 ? 12.255 -12.196 4.550 1.00 98.69 280 VAL A C 1
ATOM 1909 O O . VAL A 1 280 ? 11.076 -11.967 4.314 1.00 98.69 280 VAL A O 1
ATOM 1912 N N . ARG A 1 281 ? 12.721 -12.234 5.801 1.00 98.31 281 ARG A N 1
ATOM 1913 C CA . ARG A 1 281 ? 11.903 -11.832 6.957 1.00 98.31 281 ARG A CA 1
ATOM 1914 C C . ARG A 1 281 ? 12.041 -10.339 7.226 1.00 98.31 281 ARG A C 1
ATOM 1916 O O . ARG A 1 281 ? 13.143 -9.800 7.128 1.00 98.31 281 ARG A O 1
ATOM 1923 N N . THR A 1 282 ? 10.944 -9.685 7.597 1.00 97.38 282 THR A N 1
ATOM 1924 C CA . THR A 1 282 ? 11.008 -8.322 8.130 1.00 97.38 282 THR A CA 1
ATOM 1925 C C . THR A 1 282 ? 11.734 -8.302 9.477 1.00 97.38 282 THR A C 1
ATOM 1927 O O . THR A 1 282 ? 11.873 -9.315 10.166 1.00 97.38 282 THR A O 1
ATOM 1930 N N . THR A 1 283 ? 12.220 -7.123 9.854 1.00 95.56 283 THR A N 1
ATOM 1931 C CA . THR A 1 283 ? 12.924 -6.890 11.125 1.00 95.56 283 THR A CA 1
ATOM 1932 C C . THR A 1 283 ? 12.037 -6.248 12.188 1.00 95.56 283 THR A C 1
ATOM 1934 O O . THR A 1 283 ? 12.452 -6.128 13.338 1.00 95.56 283 THR A O 1
ATOM 1937 N N . GLN A 1 284 ? 10.828 -5.826 11.812 1.00 95.50 284 GLN A N 1
ATOM 1938 C CA . GLN A 1 284 ? 9.868 -5.154 12.680 1.00 95.50 284 GLN A CA 1
ATOM 1939 C C . GLN A 1 284 ? 8.472 -5.730 12.464 1.00 95.50 284 GLN A C 1
ATOM 1941 O O . GLN A 1 284 ? 8.107 -6.103 11.342 1.00 95.50 284 GLN A O 1
ATOM 1946 N N . ALA A 1 285 ? 7.693 -5.776 13.543 1.00 95.88 285 ALA A N 1
ATOM 1947 C CA . ALA A 1 285 ? 6.292 -6.155 13.473 1.00 95.88 285 ALA A CA 1
ATOM 1948 C C . ALA A 1 285 ? 5.502 -5.136 12.643 1.00 95.88 285 ALA A C 1
ATOM 1950 O O . ALA A 1 285 ? 5.853 -3.952 12.643 1.00 95.88 285 ALA A O 1
ATOM 1951 N N . PRO A 1 286 ? 4.471 -5.578 11.913 1.00 95.00 286 PRO A N 1
ATOM 1952 C CA . PRO A 1 286 ? 3.680 -4.668 11.114 1.00 95.00 286 PRO A CA 1
ATOM 1953 C C . PRO A 1 286 ? 2.798 -3.756 11.966 1.00 95.00 286 PRO A C 1
ATOM 1955 O O . PRO A 1 286 ? 2.398 -4.144 13.068 1.00 95.00 286 PRO A O 1
ATOM 1958 N N . PRO A 1 287 ? 2.444 -2.562 11.454 1.00 93.31 287 PRO A N 1
ATOM 1959 C CA . PRO A 1 287 ? 1.337 -1.799 12.009 1.00 93.31 287 PRO A CA 1
ATOM 1960 C C . PRO A 1 287 ? 0.049 -2.641 11.966 1.00 93.31 287 PRO A C 1
ATOM 1962 O O . PRO A 1 287 ? -0.079 -3.528 11.118 1.00 93.31 287 PRO A O 1
ATOM 1965 N N . PRO A 1 288 ? -0.943 -2.379 12.835 1.00 88.62 288 PRO A N 1
ATOM 1966 C CA . PRO A 1 288 ? -2.157 -3.199 12.872 1.00 88.62 288 PRO A CA 1
ATOM 1967 C C . PRO A 1 288 ? -2.987 -3.119 11.574 1.00 88.62 288 PRO A C 1
ATOM 1969 O O . PRO A 1 288 ? -3.726 -4.049 11.241 1.00 88.62 288 PRO A O 1
ATOM 1972 N N . THR A 1 289 ? -2.843 -2.022 10.825 1.00 91.81 289 THR A N 1
ATOM 1973 C CA . THR A 1 289 ? -3.381 -1.844 9.471 1.00 91.81 289 THR A CA 1
ATOM 1974 C C . THR A 1 289 ? -2.319 -1.370 8.509 1.00 91.81 289 THR A C 1
ATOM 1976 O O . THR A 1 289 ? -1.446 -0.590 8.883 1.00 91.81 289 THR A O 1
ATOM 1979 N N . TYR A 1 290 ? -2.496 -1.726 7.242 1.00 93.31 290 TYR A N 1
ATOM 1980 C CA . TYR A 1 290 ? -1.754 -1.149 6.135 1.00 93.31 290 TYR A CA 1
ATOM 1981 C C . TYR A 1 290 ? -2.613 -0.202 5.309 1.00 93.31 290 TYR A C 1
ATOM 1983 O O . TYR A 1 290 ? -3.802 -0.441 5.126 1.00 93.31 290 TYR A O 1
ATOM 1991 N N . ARG A 1 291 ? -1.989 0.790 4.686 1.00 95.25 291 ARG A N 1
ATOM 1992 C CA . ARG A 1 291 ? -2.356 1.178 3.314 1.00 95.25 291 ARG A CA 1
ATOM 1993 C C . ARG A 1 291 ? -1.256 0.689 2.385 1.00 95.25 291 ARG A C 1
ATOM 1995 O O . ARG A 1 291 ? -0.147 0.394 2.835 1.00 95.25 291 ARG A O 1
ATOM 2002 N N . PHE A 1 292 ? -1.552 0.593 1.097 1.00 96.69 292 PHE A N 1
ATOM 2003 C CA . PHE A 1 292 ? -0.558 0.160 0.123 1.00 96.69 292 PHE A CA 1
ATOM 2004 C C . PHE A 1 292 ? -0.540 1.062 -1.099 1.00 96.69 292 PHE A C 1
ATOM 2006 O O . PHE A 1 292 ? -1.533 1.717 -1.420 1.00 96.69 292 PHE A O 1
ATOM 2013 N N . GLY A 1 293 ? 0.582 1.053 -1.808 1.00 97.19 293 GLY A N 1
ATOM 2014 C CA . GLY A 1 293 ? 0.685 1.713 -3.094 1.00 97.19 293 GLY A CA 1
ATOM 2015 C C . GLY A 1 293 ? 1.587 0.990 -4.077 1.00 97.19 293 GLY A C 1
ATOM 2016 O O . GLY A 1 293 ? 2.387 0.123 -3.721 1.00 97.19 293 GLY A O 1
ATOM 2017 N N . LEU A 1 294 ? 1.418 1.368 -5.336 1.00 98.62 294 LEU A N 1
ATOM 2018 C CA . LEU A 1 294 ? 2.297 1.020 -6.443 1.00 98.62 294 LEU A CA 1
ATOM 2019 C C . LEU A 1 294 ? 2.941 2.317 -6.901 1.00 98.62 294 LEU A C 1
ATOM 2021 O O . LEU A 1 294 ? 2.226 3.282 -7.159 1.00 98.62 294 LEU A O 1
ATOM 2025 N N . ALA A 1 295 ? 4.261 2.351 -6.987 1.00 98.44 295 ALA A N 1
ATOM 2026 C CA . ALA A 1 295 ? 5.022 3.520 -7.395 1.00 98.44 295 ALA A CA 1
ATOM 2027 C C . ALA A 1 295 ? 5.982 3.169 -8.525 1.00 98.44 295 ALA A C 1
ATOM 2029 O O . ALA A 1 295 ? 6.335 2.012 -8.717 1.00 98.44 295 ALA A O 1
ATOM 2030 N N . ALA A 1 296 ? 6.420 4.166 -9.273 1.00 98.19 296 ALA A N 1
ATOM 2031 C CA . ALA A 1 296 ? 7.563 4.040 -10.156 1.00 98.19 296 ALA A CA 1
ATOM 2032 C C . ALA A 1 296 ? 8.338 5.345 -10.169 1.00 98.19 296 ALA A C 1
ATOM 2034 O O . ALA A 1 296 ? 7.804 6.415 -9.853 1.00 98.19 296 ALA A O 1
ATOM 2035 N N . SER A 1 297 ? 9.589 5.264 -10.596 1.00 97.50 297 SER A N 1
ATOM 2036 C CA . SER A 1 297 ? 10.376 6.460 -10.818 1.00 97.50 297 SER A CA 1
ATOM 2037 C C . SER A 1 297 ? 11.375 6.333 -11.944 1.00 97.50 297 SER A C 1
ATOM 2039 O O . SER A 1 297 ? 11.740 5.241 -12.369 1.00 97.50 297 SER A O 1
ATOM 2041 N N . THR A 1 298 ? 11.841 7.493 -12.384 1.00 97.50 298 THR A N 1
ATOM 2042 C CA . THR A 1 298 ? 12.939 7.650 -13.330 1.00 97.50 298 THR A CA 1
ATOM 2043 C C . THR A 1 298 ? 13.999 8.584 -12.749 1.00 97.50 298 THR A C 1
ATOM 2045 O O . THR A 1 298 ? 13.736 9.390 -11.848 1.00 97.50 298 THR A O 1
ATOM 2048 N N . GLY A 1 299 ? 15.205 8.496 -13.285 1.00 95.62 299 GLY A N 1
ATOM 2049 C CA . GLY A 1 299 ? 16.362 9.314 -12.962 1.00 95.62 299 GLY A CA 1
ATOM 2050 C C . GLY A 1 299 ? 16.955 9.856 -14.252 1.00 95.62 299 GLY A C 1
ATOM 2051 O O . GLY A 1 299 ? 16.218 10.305 -15.121 1.00 95.62 299 GLY A O 1
ATOM 2052 N N . THR A 1 300 ? 18.278 9.790 -14.397 1.00 94.06 300 THR A N 1
ATOM 2053 C CA . THR A 1 300 ? 18.941 9.982 -15.704 1.00 94.06 300 THR A CA 1
ATOM 2054 C C . THR A 1 300 ? 18.776 8.770 -16.624 1.00 94.06 300 THR A C 1
ATOM 2056 O O . THR A 1 300 ? 19.092 8.835 -17.809 1.00 94.06 300 THR A O 1
ATOM 2059 N N . PHE A 1 301 ? 18.351 7.642 -16.055 1.00 95.00 301 PHE A N 1
ATOM 2060 C CA . PHE A 1 301 ? 17.806 6.510 -16.783 1.00 95.00 301 PHE A CA 1
ATOM 2061 C C . PHE A 1 301 ? 16.290 6.571 -16.659 1.00 95.00 301 PHE A C 1
ATOM 2063 O O . PHE A 1 301 ? 15.766 6.865 -15.584 1.00 95.00 301 PHE A O 1
ATOM 2070 N N . ASN A 1 302 ? 15.596 6.344 -17.765 1.00 95.44 302 ASN A N 1
ATOM 2071 C CA . ASN A 1 302 ? 14.147 6.450 -17.810 1.00 95.44 302 ASN A CA 1
ATOM 2072 C C . ASN A 1 302 ? 13.551 5.328 -18.674 1.00 95.44 302 ASN A C 1
ATOM 2074 O O . ASN A 1 302 ? 14.216 4.798 -19.565 1.00 95.44 302 ASN A O 1
ATOM 2078 N N . ASP A 1 303 ? 12.306 4.985 -18.371 1.00 95.00 303 ASP A N 1
ATOM 2079 C CA . ASP A 1 303 ? 11.426 4.037 -19.047 1.00 95.00 303 ASP A CA 1
ATOM 2080 C C . ASP A 1 303 ? 9.978 4.493 -18.801 1.00 95.00 303 ASP A C 1
ATOM 2082 O O . ASP A 1 303 ? 9.691 5.307 -17.917 1.00 95.00 303 ASP A O 1
ATOM 2086 N N . VAL A 1 304 ? 9.053 3.958 -19.594 1.00 94.81 304 VAL A N 1
ATOM 2087 C CA . VAL A 1 304 ? 7.625 3.968 -19.272 1.00 94.81 304 VAL A CA 1
ATOM 2088 C C . VAL A 1 304 ? 7.350 2.829 -18.293 1.00 94.81 304 VAL A C 1
ATOM 2090 O O . VAL A 1 304 ? 7.766 1.695 -18.540 1.00 94.81 304 VAL A O 1
ATOM 2093 N N . HIS A 1 305 ? 6.615 3.126 -17.221 1.00 96.94 305 HIS A N 1
ATOM 2094 C CA . HIS A 1 305 ? 6.256 2.155 -16.187 1.00 96.94 305 HIS A CA 1
ATOM 2095 C C . HIS A 1 305 ? 4.740 1.999 -16.120 1.00 96.94 305 HIS A C 1
ATOM 2097 O O . HIS A 1 305 ? 4.031 2.956 -15.795 1.00 96.94 305 HIS A O 1
ATOM 2103 N N . LEU A 1 306 ? 4.246 0.800 -16.426 1.00 96.25 306 LEU A N 1
ATOM 2104 C CA . LEU A 1 306 ? 2.815 0.505 -16.463 1.00 96.25 306 LEU A CA 1
ATOM 2105 C C . LEU A 1 306 ? 2.452 -0.633 -15.525 1.00 96.25 306 LEU A C 1
ATOM 2107 O O . LEU A 1 306 ? 3.234 -1.566 -15.349 1.00 96.25 306 LEU A O 1
ATOM 2111 N N . VAL A 1 307 ? 1.228 -0.579 -15.008 1.00 97.06 307 VAL A N 1
ATOM 2112 C CA . VAL A 1 307 ? 0.609 -1.642 -14.222 1.00 97.06 307 VAL A CA 1
ATOM 2113 C C . VAL A 1 3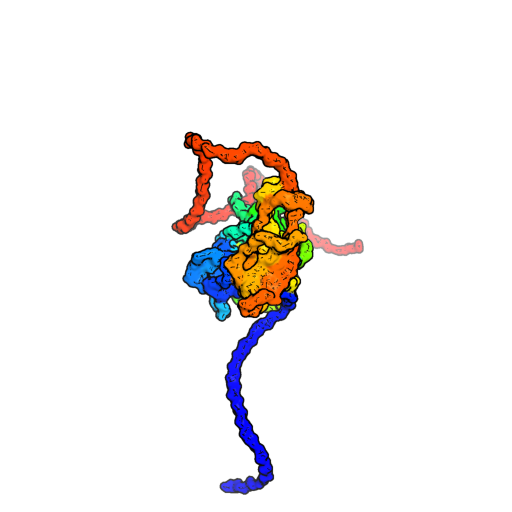07 ? -0.816 -1.909 -14.708 1.00 97.06 307 VAL A C 1
ATOM 2115 O O . VAL A 1 307 ? -1.524 -0.990 -15.130 1.00 97.06 307 VAL A O 1
ATOM 2118 N N . ARG A 1 308 ? -1.241 -3.171 -14.634 1.00 94.50 308 ARG A N 1
ATOM 2119 C CA . ARG A 1 308 ? -2.637 -3.596 -14.800 1.00 94.50 308 ARG A CA 1
ATOM 2120 C C . ARG A 1 308 ? -2.949 -4.815 -13.933 1.00 94.50 308 ARG A C 1
ATOM 2122 O O . ARG A 1 308 ? -2.041 -5.402 -13.342 1.00 94.50 308 ARG A O 1
ATOM 2129 N N . ASP A 1 309 ? -4.220 -5.208 -13.927 1.00 95.75 309 ASP A N 1
ATOM 2130 C CA . ASP A 1 309 ? -4.694 -6.457 -13.317 1.00 95.75 309 ASP A CA 1
ATOM 2131 C C . ASP A 1 309 ? -4.237 -6.602 -11.850 1.00 95.75 309 ASP A C 1
ATOM 2133 O O . ASP A 1 309 ? -3.741 -7.647 -11.419 1.00 95.75 309 ASP A O 1
ATOM 2137 N N . LEU A 1 310 ? -4.374 -5.514 -11.082 1.00 97.44 310 LEU A N 1
ATOM 2138 C CA . LEU A 1 310 ? -4.056 -5.476 -9.664 1.00 97.44 310 LEU A CA 1
ATOM 2139 C C . LEU A 1 310 ? -5.087 -6.282 -8.882 1.00 97.44 310 LEU A C 1
ATOM 2141 O O . LEU A 1 310 ? -6.267 -5.939 -8.810 1.00 97.44 310 LEU A O 1
ATOM 2145 N N . ARG A 1 311 ? -4.590 -7.294 -8.183 1.00 97.00 311 ARG A N 1
ATOM 2146 C CA . ARG A 1 311 ? -5.363 -8.096 -7.253 1.00 97.00 311 ARG A CA 1
ATOM 2147 C C . ARG A 1 311 ? -4.685 -8.143 -5.897 1.00 97.00 311 ARG A C 1
ATOM 2149 O O . ARG A 1 311 ? -3.520 -8.520 -5.786 1.00 97.00 311 ARG A O 1
ATOM 2156 N N . VAL A 1 312 ? -5.438 -7.809 -4.857 1.00 96.25 312 VAL A N 1
ATOM 2157 C CA . VAL A 1 312 ? -4.988 -7.879 -3.465 1.00 96.25 312 VAL A CA 1
ATOM 2158 C C . VAL A 1 312 ? -5.911 -8.795 -2.686 1.00 96.25 312 VAL A C 1
ATOM 2160 O O . VAL A 1 312 ? -7.133 -8.677 -2.756 1.00 96.25 312 VAL A O 1
ATOM 2163 N N . SER A 1 313 ? -5.344 -9.739 -1.952 1.00 96.12 313 SER A N 1
ATOM 2164 C CA . SER A 1 313 ? -6.082 -10.675 -1.101 1.00 96.12 313 SER A CA 1
ATOM 2165 C C . SER A 1 313 ? -5.347 -10.873 0.218 1.00 96.12 313 SER A C 1
ATOM 2167 O O . SER A 1 313 ? -4.152 -10.601 0.296 1.00 96.12 313 SER A O 1
ATOM 2169 N N . SER A 1 314 ? -6.030 -11.342 1.255 1.00 96.00 314 SER A N 1
ATOM 2170 C CA . SER A 1 314 ? -5.341 -11.827 2.454 1.00 96.00 314 SER A CA 1
ATOM 2171 C C . SER A 1 314 ? -4.680 -13.189 2.197 1.00 96.00 314 SER A C 1
ATOM 2173 O O . SER A 1 314 ? -4.996 -13.867 1.215 1.00 96.00 314 SER A O 1
ATOM 2175 N N . VAL A 1 315 ? -3.744 -13.596 3.060 1.00 96.00 315 VAL A N 1
ATOM 2176 C CA . VAL A 1 315 ? -3.217 -14.973 3.051 1.00 96.00 315 VAL A CA 1
ATOM 2177 C C . VAL A 1 315 ? -4.239 -15.898 3.706 1.00 96.00 315 VAL A C 1
ATOM 2179 O O . VAL A 1 315 ? -4.693 -16.862 3.086 1.00 96.00 315 VAL A O 1
ATOM 2182 N N . ASP A 1 316 ? -4.653 -15.544 4.921 1.00 93.81 316 ASP A N 1
ATOM 2183 C CA . ASP A 1 316 ? -5.670 -16.262 5.681 1.00 93.81 316 ASP A CA 1
ATOM 2184 C C . ASP A 1 316 ? -7.061 -15.666 5.427 1.00 93.81 316 ASP A C 1
ATOM 2186 O O . ASP A 1 316 ? -7.185 -14.444 5.297 1.00 93.81 316 ASP A O 1
ATOM 2190 N N . PRO A 1 317 ? -8.129 -16.481 5.357 1.00 92.25 317 PRO A N 1
ATOM 2191 C CA . PRO A 1 317 ? -9.484 -15.973 5.171 1.00 92.25 317 PRO A CA 1
ATOM 2192 C C . PRO A 1 317 ? -9.877 -15.005 6.290 1.00 92.25 317 PRO A C 1
ATOM 2194 O O . PRO A 1 317 ? -9.620 -15.253 7.468 1.00 92.25 317 PRO A O 1
ATOM 2197 N N . LEU A 1 318 ? -10.522 -13.912 5.896 1.00 92.50 318 LEU A N 1
ATOM 2198 C CA . LEU A 1 318 ? -11.164 -12.962 6.797 1.00 92.50 318 LEU A CA 1
ATOM 2199 C C . LEU A 1 318 ? -12.594 -13.409 7.139 1.00 92.50 318 LEU A C 1
ATOM 2201 O O . LEU A 1 318 ? -13.160 -14.287 6.480 1.00 92.50 318 LEU A O 1
ATOM 2205 N N . GLY A 1 319 ? -13.197 -12.780 8.154 1.00 92.50 319 GLY A N 1
ATOM 2206 C CA . GLY A 1 319 ? -14.614 -12.975 8.473 1.00 92.50 319 GLY A CA 1
ATOM 2207 C C . GLY A 1 319 ? -15.562 -12.488 7.363 1.00 92.50 319 GLY A C 1
ATOM 2208 O O . GLY A 1 319 ? -15.152 -11.811 6.421 1.00 92.50 319 GLY A O 1
ATOM 2209 N N . ASP A 1 320 ? -16.856 -12.812 7.479 1.00 90.19 320 ASP A N 1
ATOM 2210 C CA . ASP A 1 320 ? -17.917 -12.324 6.578 1.00 90.19 320 ASP A CA 1
ATOM 2211 C C . ASP A 1 320 ? -19.160 -11.836 7.366 1.00 90.19 320 ASP A C 1
ATOM 2213 O O . ASP A 1 320 ? -20.006 -12.652 7.752 1.00 90.19 320 ASP A O 1
ATOM 2217 N N . PRO A 1 321 ? -19.311 -10.516 7.610 1.00 93.75 321 PRO A N 1
ATOM 2218 C CA . PRO A 1 321 ? -18.324 -9.468 7.347 1.00 93.75 321 PRO A CA 1
ATOM 2219 C C . PRO A 1 321 ? -17.119 -9.578 8.288 1.00 93.75 321 PRO A C 1
ATOM 2221 O O . PRO A 1 321 ? -17.229 -10.054 9.420 1.00 93.75 321 PRO A O 1
ATOM 2224 N N . ASP A 1 322 ? -15.976 -9.087 7.831 1.00 95.44 322 ASP A N 1
ATOM 2225 C CA . ASP A 1 322 ? -14.794 -8.916 8.664 1.00 95.44 322 ASP A CA 1
ATOM 2226 C C . ASP A 1 322 ? -14.854 -7.588 9.424 1.00 95.44 322 ASP A C 1
ATOM 2228 O O . ASP A 1 322 ? -15.397 -6.594 8.923 1.00 95.44 322 ASP A O 1
ATOM 2232 N N . LEU A 1 323 ? -14.295 -7.578 10.633 1.00 95.75 323 LEU A N 1
ATOM 2233 C CA . LEU A 1 323 ? -14.204 -6.395 11.474 1.00 95.75 323 LEU A CA 1
ATOM 2234 C C . LEU A 1 323 ? -12.803 -6.286 12.061 1.00 95.75 323 LEU A C 1
ATOM 2236 O O . LEU A 1 323 ? -12.350 -7.174 12.779 1.00 95.75 323 LEU A O 1
ATOM 2240 N N . LEU A 1 324 ? -12.187 -5.129 11.855 1.00 93.88 324 LEU A N 1
ATOM 2241 C CA . LEU A 1 324 ? -10.983 -4.715 12.558 1.00 93.88 324 LEU A CA 1
ATOM 2242 C C . LEU A 1 324 ? -11.281 -3.463 13.376 1.00 93.88 324 LEU A C 1
ATOM 2244 O O . LEU A 1 324 ? -11.822 -2.498 12.842 1.00 93.88 324 LEU A O 1
ATOM 2248 N N . GLY A 1 325 ? -10.918 -3.465 14.656 1.00 93.38 325 GLY A N 1
ATOM 2249 C CA . GLY A 1 325 ? -11.074 -2.327 15.561 1.00 93.38 325 GLY A CA 1
ATOM 2250 C C . GLY A 1 325 ? -9.726 -1.795 16.036 1.00 93.38 325 GLY A C 1
ATOM 2251 O O . GLY A 1 325 ? -8.793 -2.569 16.239 1.00 93.38 325 GLY A O 1
ATOM 2252 N N . GLN A 1 326 ? -9.629 -0.482 16.242 1.00 92.88 326 GLN A N 1
ATOM 2253 C CA . GLN A 1 326 ? -8.429 0.187 16.749 1.00 92.88 326 GLN A CA 1
ATOM 2254 C C . GLN A 1 326 ? -8.788 1.375 17.643 1.00 92.88 326 GLN A C 1
ATOM 2256 O O . GLN A 1 326 ? -9.774 2.073 17.396 1.00 92.88 326 GLN A O 1
ATOM 2261 N N . VAL A 1 327 ? -7.951 1.642 18.647 1.00 93.31 327 VAL A N 1
ATOM 2262 C CA . VAL A 1 327 ? -7.909 2.936 19.343 1.00 93.31 327 VAL A CA 1
ATOM 2263 C C . VAL A 1 327 ? -6.958 3.843 18.565 1.00 93.31 327 VAL A C 1
ATOM 2265 O O . VAL A 1 327 ? -5.805 3.481 18.372 1.00 93.31 327 VAL A O 1
ATOM 2268 N N . VAL A 1 328 ? -7.447 5.000 18.118 1.00 91.75 328 VAL A N 1
ATOM 2269 C CA . VAL A 1 328 ? -6.722 5.913 17.206 1.00 91.75 328 VAL A CA 1
ATOM 2270 C C . VAL A 1 328 ? -6.413 7.276 17.827 1.00 91.75 328 VAL A C 1
ATOM 2272 O O . VAL A 1 328 ? -5.871 8.160 17.172 1.00 91.75 328 VAL A O 1
ATOM 2275 N N . SER A 1 329 ? -6.792 7.488 19.087 1.00 93.25 329 SER A N 1
ATOM 2276 C CA . SER A 1 329 ? -6.341 8.640 19.868 1.00 93.25 329 SER A CA 1
ATOM 2277 C C . SER A 1 329 ? -5.154 8.271 20.752 1.00 93.25 329 SER A C 1
ATOM 2279 O O . SER A 1 329 ? -4.955 7.106 21.104 1.00 93.25 329 SER A O 1
ATOM 2281 N N . THR A 1 330 ? -4.419 9.293 21.176 1.00 93.25 330 THR A N 1
ATOM 2282 C CA . THR A 1 330 ? -3.413 9.217 22.236 1.00 93.25 330 THR A CA 1
ATOM 2283 C C . THR A 1 330 ? -3.880 10.031 23.447 1.00 93.25 330 THR A C 1
ATOM 2285 O O . THR A 1 330 ? -4.494 11.084 23.245 1.00 93.25 330 THR A O 1
ATOM 2288 N N . PRO A 1 331 ? -3.589 9.593 24.686 1.00 93.12 331 PRO A N 1
ATOM 2289 C CA . PRO A 1 331 ? -3.823 10.404 25.879 1.00 93.12 331 PRO A CA 1
ATOM 2290 C C . PRO A 1 331 ? -3.100 11.749 25.808 1.00 93.12 331 PRO A C 1
ATOM 2292 O O . PRO A 1 331 ? -2.025 11.842 25.208 1.00 93.12 331 PRO A O 1
ATOM 2295 N N . ALA A 1 332 ? -3.649 12.774 26.459 1.00 92.12 332 ALA A N 1
ATOM 2296 C CA . ALA A 1 332 ? -3.044 14.108 26.471 1.00 92.12 332 ALA A CA 1
ATOM 2297 C C . ALA A 1 332 ? -1.638 14.130 27.103 1.00 92.12 332 ALA A C 1
ATOM 2299 O O . ALA A 1 332 ? -0.778 14.901 26.680 1.00 92.12 332 ALA A O 1
ATOM 2300 N N . ASP A 1 333 ? -1.398 13.273 28.097 1.00 89.69 333 ASP A N 1
ATOM 2301 C CA . ASP A 1 333 ? -0.109 13.127 28.780 1.00 89.69 333 ASP A CA 1
ATOM 2302 C C . ASP A 1 333 ? 0.810 12.063 28.144 1.00 89.69 333 ASP A C 1
ATOM 2304 O O . ASP A 1 333 ? 1.922 11.838 28.624 1.00 89.69 333 ASP A O 1
ATOM 2308 N N . GLY A 1 334 ? 0.344 11.401 27.077 1.00 90.81 334 GLY A N 1
ATOM 2309 C CA . GLY A 1 334 ? 1.032 10.306 26.392 1.00 90.81 334 GLY A CA 1
ATOM 2310 C C . GLY A 1 334 ? 1.011 8.955 27.117 1.00 90.81 334 GLY A C 1
ATOM 2311 O O . GLY A 1 334 ? 1.509 7.980 26.558 1.00 90.81 334 GLY A O 1
ATOM 2312 N N . ASN A 1 335 ? 0.431 8.866 28.317 1.00 90.06 335 ASN A N 1
ATOM 2313 C CA . ASN A 1 335 ? 0.483 7.674 29.163 1.00 90.06 335 ASN A CA 1
ATOM 2314 C C . ASN A 1 335 ? -0.896 7.053 29.399 1.00 90.06 335 ASN A C 1
ATOM 2316 O O . ASN A 1 335 ? -1.082 5.863 29.144 1.00 90.06 335 ASN A O 1
ATOM 2320 N N . ALA A 1 336 ? -1.859 7.824 29.907 1.00 92.31 336 ALA A N 1
ATOM 2321 C CA . ALA A 1 336 ? -3.164 7.298 30.292 1.00 92.31 336 ALA A CA 1
ATOM 2322 C C . ALA A 1 336 ? -4.254 8.363 30.208 1.00 92.31 336 ALA A C 1
ATOM 2324 O O . ALA A 1 336 ? -4.053 9.516 30.572 1.00 92.31 336 ALA A O 1
ATOM 2325 N N . TYR A 1 337 ? -5.439 7.957 29.759 1.00 94.06 337 TYR A N 1
ATOM 2326 C CA . TYR A 1 337 ? -6.567 8.872 29.662 1.00 94.06 337 TYR A CA 1
ATOM 2327 C C . TYR A 1 337 ? -7.116 9.211 31.048 1.00 94.06 337 TYR A C 1
ATOM 2329 O O . TYR A 1 337 ? -7.313 8.331 31.893 1.00 94.06 337 TYR A O 1
ATOM 2337 N N . THR A 1 338 ? -7.432 10.483 31.259 1.00 93.00 338 THR A N 1
ATOM 2338 C CA . THR A 1 338 ? -8.108 10.970 32.465 1.00 93.00 338 THR A CA 1
ATOM 2339 C C . THR A 1 338 ? -9.569 11.337 32.186 1.00 93.00 338 THR A C 1
ATOM 2341 O O . THR A 1 338 ? -10.002 11.419 31.035 1.00 93.00 338 THR A O 1
ATOM 2344 N N . ALA A 1 339 ? -10.367 11.523 33.244 1.00 92.69 339 ALA A N 1
ATOM 2345 C CA . ALA A 1 339 ? -11.783 11.864 33.106 1.00 92.69 339 ALA A CA 1
ATOM 2346 C C . ALA A 1 339 ? -11.987 13.127 32.247 1.00 92.69 339 ALA A C 1
ATOM 2348 O O . ALA A 1 339 ? -11.357 14.158 32.476 1.00 92.69 339 ALA A O 1
ATOM 2349 N N . GLY A 1 340 ? -12.906 13.045 31.285 1.00 92.31 340 GLY A N 1
ATOM 2350 C CA . GLY A 1 340 ? -13.195 14.102 30.315 1.00 92.31 340 GLY A CA 1
ATOM 2351 C C . GLY A 1 340 ? -12.409 13.995 29.004 1.00 92.31 340 GLY A C 1
ATOM 2352 O O . GLY A 1 340 ? -12.827 14.592 28.011 1.00 92.31 340 GLY A O 1
ATOM 2353 N N . GLU A 1 341 ? -11.328 13.212 28.945 1.00 95.06 341 GLU A N 1
ATOM 2354 C CA . GLU A 1 341 ? -10.674 12.901 27.671 1.00 95.06 341 GLU A CA 1
ATOM 2355 C C . GLU A 1 341 ? -11.538 11.966 26.816 1.00 95.06 341 GLU A C 1
ATOM 2357 O O . GLU A 1 341 ? -12.370 11.213 27.318 1.00 95.06 341 GLU A O 1
ATOM 2362 N N . THR A 1 342 ? -11.350 12.015 25.496 1.00 95.38 342 THR A N 1
ATOM 2363 C CA . THR A 1 342 ? -12.093 11.168 24.553 1.00 95.38 342 THR A CA 1
ATOM 2364 C C . THR A 1 342 ? -11.187 10.105 23.949 1.00 95.38 342 THR A C 1
ATOM 2366 O O . THR A 1 342 ? -10.277 10.432 23.183 1.00 95.38 342 THR A O 1
ATOM 2369 N N . ILE A 1 343 ? -11.503 8.840 24.216 1.00 95.75 343 ILE A N 1
ATOM 2370 C CA . ILE A 1 343 ? -10.945 7.685 23.516 1.00 95.75 343 ILE A CA 1
ATOM 2371 C C . ILE A 1 343 ? -11.658 7.575 22.167 1.00 95.75 343 ILE A C 1
ATOM 2373 O O . ILE A 1 343 ? -12.860 7.313 22.099 1.00 95.75 343 ILE A O 1
ATOM 2377 N N . ARG A 1 344 ? -10.929 7.793 21.073 1.00 95.94 344 ARG A N 1
ATOM 2378 C CA . ARG A 1 344 ? -11.441 7.639 19.707 1.00 95.94 344 ARG A CA 1
ATOM 2379 C C . ARG A 1 344 ? -11.107 6.251 19.193 1.00 95.94 344 ARG A C 1
ATOM 2381 O O . ARG A 1 344 ? -9.960 5.815 19.265 1.00 95.94 344 ARG A O 1
ATOM 2388 N N . THR A 1 345 ? -12.111 5.587 18.635 1.00 95.38 345 THR A N 1
ATOM 2389 C CA . THR A 1 345 ? -11.971 4.272 18.011 1.00 95.38 345 THR A CA 1
ATOM 2390 C C . THR A 1 345 ? -12.365 4.306 16.544 1.00 95.38 345 THR A C 1
ATOM 2392 O O . THR A 1 345 ? -13.224 5.088 16.121 1.00 95.38 345 THR A O 1
ATOM 2395 N N . ARG A 1 346 ? -11.710 3.446 15.768 1.00 94.62 346 ARG A N 1
ATOM 2396 C CA . ARG A 1 346 ? -11.925 3.239 14.339 1.00 94.62 346 ARG A CA 1
ATOM 2397 C C . ARG A 1 346 ? -12.251 1.769 14.102 1.00 94.62 346 ARG A C 1
ATOM 2399 O O . ARG A 1 346 ? -11.609 0.899 14.684 1.00 94.62 346 ARG A O 1
ATOM 2406 N N . TYR A 1 347 ? -13.211 1.511 13.222 1.00 95.12 347 TYR A N 1
ATOM 2407 C CA . TYR A 1 347 ? -13.623 0.174 12.815 1.00 95.12 347 TYR A CA 1
ATOM 2408 C C . TYR A 1 347 ? -13.595 0.060 11.296 1.00 95.12 347 TYR A C 1
ATOM 2410 O O . TYR A 1 347 ? -14.310 0.794 10.615 1.00 95.12 347 TYR A O 1
ATOM 2418 N N . VAL A 1 348 ? -12.792 -0.850 10.756 1.00 93.88 348 VAL A N 1
ATOM 2419 C CA . VAL A 1 348 ? -12.817 -1.190 9.330 1.00 93.88 348 VAL A CA 1
ATOM 2420 C C . VAL A 1 348 ? -13.732 -2.392 9.162 1.00 93.88 348 VAL A C 1
ATOM 2422 O O . VAL A 1 348 ? -13.444 -3.464 9.690 1.00 93.88 348 VAL A O 1
ATOM 2425 N N . VAL A 1 349 ? -14.842 -2.202 8.452 1.00 95.62 349 VAL A N 1
ATOM 2426 C CA . VAL A 1 349 ? -15.788 -3.277 8.128 1.00 95.62 349 VAL A CA 1
ATOM 2427 C C . VAL A 1 349 ? -15.586 -3.666 6.675 1.00 95.62 349 VAL A C 1
ATOM 2429 O O . VAL A 1 349 ? -15.683 -2.797 5.804 1.00 95.62 349 VAL A O 1
ATOM 2432 N N . THR A 1 350 ? -15.344 -4.948 6.410 1.00 94.38 350 THR A N 1
ATOM 2433 C CA . THR A 1 350 ? -15.075 -5.457 5.057 1.00 94.38 350 THR A CA 1
ATOM 2434 C C . THR A 1 350 ? -16.043 -6.576 4.698 1.00 94.38 350 THR A C 1
ATOM 2436 O O . THR A 1 350 ? -16.171 -7.564 5.416 1.00 94.38 350 THR A O 1
ATOM 2439 N N . ASN A 1 351 ? -16.726 -6.432 3.564 1.00 94.50 351 ASN A N 1
ATOM 2440 C CA . ASN A 1 351 ? -17.496 -7.503 2.954 1.00 94.50 351 ASN A CA 1
ATOM 2441 C C . ASN A 1 351 ? -16.564 -8.383 2.120 1.00 94.50 351 ASN A C 1
ATOM 2443 O O . ASN A 1 351 ? -15.932 -7.914 1.173 1.00 94.50 351 ASN A O 1
ATOM 2447 N N . THR A 1 352 ? -16.508 -9.662 2.464 1.00 93.00 352 THR A N 1
ATOM 2448 C CA . THR A 1 352 ? -15.662 -10.661 1.801 1.00 93.00 352 THR A CA 1
ATOM 2449 C C . THR A 1 352 ? -16.489 -11.621 0.943 1.00 93.00 352 THR A C 1
ATOM 2451 O O . THR A 1 352 ? -15.932 -12.476 0.253 1.00 93.00 352 THR A O 1
ATOM 2454 N N . ALA A 1 353 ? -17.814 -11.442 0.917 1.00 91.56 353 ALA A N 1
ATOM 2455 C CA . ALA A 1 353 ? -18.734 -12.221 0.108 1.00 91.56 353 ALA A CA 1
ATOM 2456 C C . ALA A 1 353 ? -18.784 -11.755 -1.365 1.00 91.56 353 ALA A C 1
ATOM 2458 O O . ALA A 1 353 ? -18.630 -10.567 -1.666 1.00 91.56 353 ALA A O 1
ATOM 2459 N N . PRO A 1 354 ? -19.121 -12.659 -2.307 1.00 91.00 354 PRO A N 1
ATOM 2460 C CA . PRO A 1 354 ? -19.297 -12.319 -3.723 1.00 91.00 354 PRO A CA 1
ATOM 2461 C C . PRO A 1 354 ? -20.554 -11.481 -4.007 1.00 91.00 354 PRO A C 1
ATOM 2463 O O . PRO A 1 354 ? -20.740 -11.015 -5.126 1.00 91.00 354 PRO A O 1
ATOM 2466 N N . ALA A 1 355 ? -21.437 -11.300 -3.021 1.00 92.56 355 ALA A N 1
ATOM 2467 C CA . ALA A 1 355 ? -22.650 -10.501 -3.140 1.00 92.56 355 ALA A CA 1
ATOM 2468 C C . ALA A 1 355 ? -22.552 -9.243 -2.272 1.00 92.56 355 ALA A C 1
ATOM 2470 O O . ALA A 1 355 ? -22.018 -9.285 -1.164 1.00 92.56 355 ALA A O 1
ATOM 2471 N N . ALA A 1 356 ? -23.111 -8.136 -2.764 1.00 94.19 356 ALA A N 1
ATOM 2472 C CA . ALA A 1 356 ? -23.234 -6.907 -1.990 1.00 94.19 356 ALA A CA 1
ATOM 2473 C C . ALA A 1 356 ? -24.141 -7.116 -0.765 1.00 94.19 356 ALA A C 1
ATOM 2475 O O . ALA A 1 356 ? -25.064 -7.939 -0.780 1.00 94.19 356 ALA A O 1
ATOM 2476 N N . VAL A 1 357 ? -23.888 -6.348 0.293 1.00 94.75 357 VAL A N 1
ATOM 2477 C CA . VAL A 1 357 ? -24.614 -6.438 1.565 1.00 94.75 357 VAL A CA 1
ATOM 2478 C C . VAL A 1 357 ? -25.194 -5.092 1.980 1.00 94.75 357 VAL A C 1
ATOM 2480 O O . VAL A 1 357 ? -24.691 -4.031 1.609 1.00 94.75 357 VAL A O 1
ATOM 2483 N N . SER A 1 358 ? -26.270 -5.140 2.761 1.00 94.94 358 SER A N 1
ATOM 2484 C CA . SER A 1 358 ? -26.999 -3.973 3.268 1.00 94.94 358 SER A CA 1
ATOM 2485 C C . SER A 1 358 ? -27.204 -4.063 4.778 1.00 94.94 358 SER A C 1
ATOM 2487 O O . SER A 1 358 ? -26.952 -5.111 5.369 1.00 94.94 358 SER A O 1
ATOM 2489 N N . GLY A 1 359 ? -27.710 -2.994 5.398 1.00 92.75 359 GLY A N 1
ATOM 2490 C CA . GLY A 1 359 ? -27.947 -2.962 6.845 1.00 92.75 359 GLY A CA 1
ATOM 2491 C C . GLY A 1 359 ? -26.655 -3.064 7.655 1.00 92.75 359 GLY A C 1
ATOM 2492 O O . GLY A 1 359 ? -26.676 -3.574 8.769 1.00 92.75 359 GLY A O 1
ATOM 2493 N N . VAL A 1 360 ? -25.533 -2.630 7.073 1.00 95.19 360 VAL A N 1
ATOM 2494 C CA . VAL A 1 360 ? -24.221 -2.722 7.708 1.00 95.19 360 VAL A CA 1
ATOM 2495 C C . VAL A 1 360 ? -24.146 -1.758 8.884 1.00 95.19 360 VAL A C 1
ATOM 2497 O O . VAL A 1 360 ? -24.418 -0.567 8.726 1.00 95.19 360 VAL A O 1
ATOM 2500 N N . GLY A 1 361 ? -23.755 -2.273 10.047 1.00 94.69 361 GLY A N 1
ATOM 2501 C CA . GLY A 1 361 ? -23.556 -1.487 11.260 1.00 94.69 361 GLY A CA 1
ATOM 2502 C C . GLY A 1 361 ? -22.641 -2.190 12.255 1.00 94.69 361 GLY A C 1
ATOM 2503 O O . GLY A 1 361 ? -22.480 -3.411 12.203 1.00 94.69 361 GLY A O 1
ATOM 2504 N N . VAL A 1 362 ? -22.050 -1.411 13.160 1.00 96.56 362 VAL A N 1
ATOM 2505 C CA . VAL A 1 362 ? -21.196 -1.899 14.248 1.00 96.56 362 VAL A CA 1
ATOM 2506 C C . VAL A 1 362 ? -21.888 -1.604 15.572 1.00 96.56 362 VAL A C 1
ATOM 2508 O O . VAL A 1 362 ? -22.257 -0.462 15.840 1.00 96.56 362 VAL A O 1
ATOM 2511 N N . ALA A 1 363 ? -22.065 -2.637 16.387 1.00 94.44 363 ALA A N 1
ATOM 2512 C CA . ALA A 1 363 ? -22.580 -2.524 17.743 1.00 94.44 363 ALA A CA 1
ATOM 2513 C C . ALA A 1 363 ? -21.427 -2.608 18.743 1.00 94.44 363 ALA A C 1
ATOM 2515 O O . ALA A 1 363 ? -20.508 -3.410 18.560 1.00 94.44 363 ALA A O 1
ATOM 2516 N N . LEU A 1 364 ? -21.500 -1.798 19.800 1.00 94.94 364 LEU A N 1
ATOM 2517 C CA . LEU A 1 364 ? -20.541 -1.804 20.898 1.00 94.94 364 LEU A CA 1
ATOM 2518 C C . LEU A 1 364 ? -21.191 -2.350 22.170 1.00 94.94 364 LEU A C 1
ATOM 2520 O O . LEU A 1 364 ? -22.311 -1.985 22.537 1.00 94.94 364 LEU A O 1
ATOM 2524 N N . SER A 1 365 ? -20.462 -3.198 22.878 1.00 92.00 365 SER A N 1
ATOM 2525 C CA . SER A 1 365 ? -20.801 -3.657 24.217 1.00 92.00 365 SER A CA 1
ATOM 2526 C C . SER A 1 365 ? -19.610 -3.475 25.145 1.00 92.00 365 SER A C 1
ATOM 2528 O O . SER A 1 365 ? -18.453 -3.539 24.752 1.00 92.00 365 SER A O 1
ATOM 2530 N N . SER A 1 366 ? -19.897 -3.221 26.409 1.00 86.38 366 SER A N 1
ATOM 2531 C CA . SER A 1 366 ? -18.912 -3.189 27.481 1.00 86.38 366 SER A CA 1
ATOM 2532 C C . SER A 1 366 ? -19.153 -4.377 28.415 1.00 86.38 366 SER A C 1
ATOM 2534 O O . SER A 1 366 ? -20.255 -4.940 28.422 1.00 86.38 366 SER A O 1
ATOM 2536 N N . PRO A 1 367 ? -18.195 -4.715 29.292 1.00 81.69 367 PRO A N 1
ATOM 2537 C CA . PRO A 1 367 ? -18.434 -5.675 30.372 1.00 81.69 367 PRO A CA 1
ATOM 2538 C C . PRO A 1 367 ? -19.633 -5.324 31.275 1.00 81.69 367 PRO A C 1
ATOM 2540 O O . PRO A 1 367 ? -20.122 -6.179 32.007 1.00 81.69 367 PRO A O 1
ATOM 2543 N N . ARG A 1 368 ? -20.119 -4.075 31.225 1.00 77.44 368 ARG A N 1
ATOM 2544 C CA . ARG A 1 368 ? -21.250 -3.560 32.011 1.00 77.44 368 ARG A CA 1
ATOM 2545 C C . ARG A 1 368 ? -22.585 -3.571 31.250 1.00 77.44 368 ARG A C 1
ATOM 2547 O O . ARG A 1 368 ? -23.597 -3.152 31.802 1.00 77.44 368 ARG A O 1
ATOM 2554 N N . GLY A 1 369 ? -22.608 -4.043 30.002 1.00 74.38 369 GLY A N 1
ATOM 2555 C CA . GLY A 1 369 ? -23.789 -4.049 29.131 1.00 74.38 369 GLY A CA 1
ATOM 2556 C C . GLY A 1 369 ? -23.567 -3.277 27.831 1.00 74.38 369 GLY A C 1
ATOM 2557 O O . GLY A 1 369 ? -22.432 -2.950 27.486 1.00 74.38 369 GLY A O 1
ATOM 2558 N N . ALA A 1 370 ? -24.643 -2.995 27.091 1.00 70.62 370 ALA A N 1
ATOM 2559 C CA . ALA A 1 370 ? -24.563 -2.237 25.840 1.00 70.62 370 ALA A CA 1
ATOM 2560 C C . ALA A 1 370 ? -23.837 -0.900 26.062 1.00 70.62 370 ALA A C 1
ATOM 2562 O O . ALA A 1 370 ? -24.185 -0.151 26.976 1.00 70.62 370 ALA A O 1
ATOM 2563 N N . ALA A 1 371 ? -22.815 -0.622 25.251 1.00 72.69 371 ALA A N 1
ATOM 2564 C CA . ALA A 1 371 ? -22.129 0.658 25.327 1.00 72.69 371 ALA A CA 1
ATOM 2565 C C . ALA A 1 371 ? -23.038 1.734 24.720 1.00 72.69 371 ALA A C 1
ATOM 2567 O O . ALA A 1 371 ? -23.672 1.515 23.688 1.00 72.69 371 ALA A O 1
ATOM 2568 N N . ALA A 1 372 ? -23.120 2.890 25.377 1.00 71.19 372 ALA A N 1
ATOM 2569 C CA . ALA A 1 372 ? -23.960 3.996 24.924 1.00 71.19 372 ALA A CA 1
ATOM 2570 C C . ALA A 1 372 ? -23.315 4.818 23.793 1.00 71.19 372 ALA A C 1
ATOM 2572 O O . ALA A 1 372 ? -23.974 5.691 23.229 1.00 71.19 372 ALA A O 1
ATOM 2573 N N . ASP A 1 373 ? -22.044 4.559 23.469 1.00 83.75 373 ASP A N 1
ATOM 2574 C CA . ASP A 1 373 ? -21.287 5.342 22.496 1.00 83.75 373 ASP A CA 1
ATOM 2575 C C . ASP A 1 373 ? -21.788 5.063 21.067 1.00 83.75 373 ASP A C 1
ATOM 2577 O O . ASP A 1 373 ? -21.687 3.927 20.586 1.00 83.75 373 ASP A O 1
ATOM 2581 N N . PRO A 1 374 ? -22.332 6.070 20.357 1.00 88.69 374 PRO A N 1
ATOM 2582 C CA . PRO A 1 374 ? -22.849 5.867 19.015 1.00 88.69 374 PRO A CA 1
ATOM 2583 C C . PRO A 1 374 ? -21.704 5.630 18.027 1.00 88.69 374 PRO A C 1
ATOM 2585 O O . PRO A 1 374 ? -20.747 6.405 17.956 1.00 88.69 374 PRO A O 1
ATOM 2588 N N . VAL A 1 375 ? -21.838 4.586 17.208 1.00 96.12 375 VAL A N 1
ATOM 2589 C CA . VAL A 1 375 ? -20.943 4.351 16.071 1.00 96.12 375 VAL A CA 1
ATOM 2590 C C . VAL A 1 375 ? -21.494 5.051 14.833 1.00 96.12 375 VAL A C 1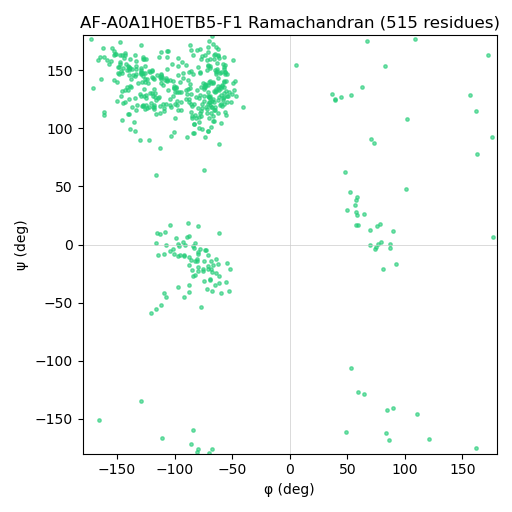
ATOM 2592 O O . VAL A 1 375 ? -22.653 4.868 14.465 1.00 96.12 375 VAL A O 1
ATOM 2595 N N . THR A 1 376 ? -20.649 5.829 14.161 1.00 96.75 376 THR A N 1
ATOM 2596 C CA . THR A 1 376 ? -20.974 6.492 12.895 1.00 96.75 376 THR A CA 1
ATOM 2597 C C . THR A 1 376 ? -20.307 5.757 11.740 1.00 96.75 376 THR A C 1
ATOM 2599 O O . THR A 1 376 ? -19.083 5.668 11.685 1.00 96.75 376 THR A O 1
ATOM 2602 N N . CYS A 1 377 ? -21.107 5.258 10.798 1.00 96.12 377 CYS A N 1
ATOM 2603 C CA . CYS A 1 377 ? -20.641 4.682 9.538 1.00 96.12 377 CYS A CA 1
ATOM 2604 C C . CYS A 1 377 ? -21.063 5.588 8.365 1.00 96.12 377 CYS A C 1
ATOM 2606 O O . CYS A 1 377 ? -22.179 6.110 8.381 1.00 96.12 377 CYS A O 1
ATOM 2608 N N . PRO A 1 378 ? -20.228 5.763 7.323 1.00 95.06 378 PRO A N 1
ATOM 2609 C CA . PRO A 1 378 ? -20.531 6.656 6.198 1.00 95.06 378 PRO A CA 1
ATOM 2610 C C . PRO A 1 378 ? -21.648 6.133 5.285 1.00 95.06 378 PRO A C 1
ATOM 2612 O O . PRO A 1 378 ? -22.219 6.888 4.503 1.00 95.06 378 PRO A O 1
ATOM 2615 N N . ARG A 1 379 ? -21.946 4.832 5.349 1.00 94.50 379 ARG A N 1
ATOM 2616 C CA . ARG A 1 379 ? -22.995 4.168 4.572 1.00 94.50 379 ARG A CA 1
ATOM 2617 C C . ARG A 1 379 ? -23.476 2.914 5.296 1.00 94.50 379 ARG A C 1
ATOM 2619 O O . ARG A 1 379 ? -22.841 2.454 6.236 1.00 94.50 379 ARG A O 1
ATOM 2626 N N . THR A 1 380 ? -24.578 2.344 4.822 1.00 94.62 380 THR A N 1
ATOM 2627 C CA . THR A 1 380 ? -25.173 1.105 5.357 1.00 94.62 380 THR A CA 1
ATOM 2628 C C . THR A 1 380 ? -25.082 -0.065 4.377 1.00 94.62 380 THR A C 1
ATOM 2630 O O . THR A 1 380 ? -25.684 -1.115 4.597 1.00 94.62 380 THR A O 1
ATOM 2633 N N . THR A 1 381 ? -24.338 0.099 3.283 1.00 94.75 381 THR A N 1
ATOM 2634 C CA . THR A 1 381 ? -24.139 -0.918 2.246 1.00 94.75 381 THR A CA 1
ATOM 2635 C C . THR A 1 381 ? -22.657 -1.112 1.955 1.00 94.75 381 THR A C 1
ATOM 2637 O O . THR A 1 381 ? -21.882 -0.155 1.996 1.00 94.75 381 THR A O 1
ATOM 2640 N N . LEU A 1 382 ? -22.271 -2.336 1.608 1.00 94.81 382 LEU A N 1
ATOM 2641 C CA . LEU A 1 382 ? -20.947 -2.660 1.079 1.00 94.81 382 LEU A CA 1
ATOM 2642 C C . LEU A 1 382 ? -21.101 -3.406 -0.246 1.00 94.81 382 LEU A C 1
ATOM 2644 O O . LEU A 1 382 ? -21.989 -4.250 -0.391 1.00 94.81 382 LEU A O 1
ATOM 2648 N N . GLY A 1 383 ? -20.244 -3.073 -1.209 1.00 94.38 383 GLY A N 1
ATOM 2649 C CA . GLY A 1 383 ? -20.149 -3.765 -2.490 1.00 94.38 383 GLY A CA 1
ATOM 2650 C C . GLY A 1 383 ? -19.619 -5.187 -2.339 1.00 94.38 383 GLY A C 1
ATOM 2651 O O . GLY A 1 383 ? -19.324 -5.644 -1.236 1.00 94.38 383 GLY A O 1
ATOM 2652 N N . VAL A 1 384 ? -19.506 -5.897 -3.457 1.00 94.31 384 VAL A N 1
ATOM 2653 C CA . VAL A 1 384 ? -18.928 -7.251 -3.507 1.00 94.31 384 VAL A CA 1
ATOM 2654 C C . VAL A 1 384 ? -17.453 -7.238 -3.095 1.00 94.31 384 VAL A C 1
ATOM 2656 O O . VAL A 1 384 ? -16.795 -6.202 -3.233 1.00 94.31 384 VAL A O 1
ATOM 2659 N N . ALA A 1 385 ? -16.928 -8.373 -2.630 1.00 94.06 385 ALA A N 1
ATOM 2660 C CA . ALA A 1 385 ? -15.506 -8.541 -2.319 1.00 94.06 385 ALA A CA 1
ATOM 2661 C C . ALA A 1 385 ? -14.598 -8.029 -3.451 1.00 94.06 385 ALA A C 1
ATOM 2663 O O . ALA A 1 385 ? -14.908 -8.204 -4.628 1.00 94.06 385 ALA A O 1
ATOM 2664 N N . GLY A 1 386 ? -13.488 -7.378 -3.099 1.00 92.81 386 GLY A N 1
ATOM 2665 C CA . GLY A 1 386 ? -12.558 -6.773 -4.061 1.00 92.81 386 GLY A CA 1
ATOM 2666 C C . GLY A 1 386 ? -12.956 -5.403 -4.609 1.00 92.81 386 GLY A C 1
ATOM 2667 O O . GLY A 1 386 ? -12.090 -4.655 -5.055 1.00 92.81 386 GLY A O 1
ATOM 2668 N N . SER A 1 387 ? -14.234 -5.025 -4.549 1.00 93.06 387 SER A N 1
ATOM 2669 C CA . SER A 1 387 ? -14.674 -3.749 -5.121 1.00 93.06 387 SER A CA 1
ATOM 2670 C C . SER A 1 387 ? -14.208 -2.525 -4.317 1.00 93.06 387 SER A C 1
ATOM 2672 O O . SER A 1 387 ? -13.974 -2.573 -3.101 1.00 93.06 387 SER A O 1
ATOM 2674 N N . GLY A 1 388 ? -14.192 -1.367 -4.985 1.00 88.94 388 GLY A N 1
ATOM 2675 C CA . GLY A 1 388 ? -13.991 -0.039 -4.387 1.00 88.94 388 GLY A CA 1
ATOM 2676 C C . GLY A 1 388 ? -14.905 0.284 -3.199 1.00 88.94 388 GLY A C 1
ATOM 2677 O O . GLY A 1 388 ? -14.611 1.129 -2.357 1.00 88.94 388 GLY A O 1
ATOM 2678 N N . THR A 1 389 ? -16.030 -0.424 -3.091 1.00 92.31 389 THR A N 1
ATOM 2679 C CA . THR A 1 389 ? -17.032 -0.216 -2.044 1.00 92.31 389 THR A CA 1
ATOM 2680 C C . THR A 1 389 ? -17.179 -1.408 -1.093 1.00 92.31 389 THR A C 1
ATOM 2682 O O . THR A 1 389 ? -18.084 -1.412 -0.257 1.00 92.31 389 THR A O 1
ATOM 2685 N N . ALA A 1 390 ? -16.284 -2.397 -1.170 1.00 93.62 390 ALA A N 1
ATOM 2686 C CA . ALA A 1 390 ? -16.310 -3.606 -0.342 1.00 93.62 390 ALA A CA 1
ATOM 2687 C C . ALA A 1 390 ? -16.005 -3.349 1.140 1.00 93.62 390 ALA A C 1
ATOM 2689 O O . ALA A 1 390 ? -16.380 -4.149 1.989 1.00 93.62 390 ALA A O 1
ATOM 2690 N N . SER A 1 391 ? -15.352 -2.232 1.469 1.00 93.12 391 SER A N 1
ATOM 2691 C CA . SER A 1 391 ? -14.991 -1.879 2.845 1.00 93.12 391 SER A CA 1
ATOM 2692 C C . SER A 1 391 ? -15.328 -0.434 3.181 1.00 93.12 391 SER A C 1
ATOM 2694 O O . SER A 1 391 ? -15.399 0.419 2.296 1.00 93.12 391 SER A O 1
ATOM 2696 N N . MET A 1 392 ? -15.564 -0.144 4.458 1.00 93.25 392 MET A N 1
ATOM 2697 C CA . MET A 1 392 ? -15.747 1.220 4.955 1.00 93.25 392 MET A CA 1
ATOM 2698 C C . MET A 1 392 ? -15.132 1.386 6.340 1.00 93.25 392 MET A C 1
ATOM 2700 O O . MET A 1 392 ? -14.910 0.407 7.052 1.00 93.25 392 MET A O 1
ATOM 2704 N N . VAL A 1 393 ? -14.919 2.639 6.736 1.00 93.44 393 VAL A N 1
ATOM 2705 C CA . VAL A 1 393 ? -14.447 2.985 8.074 1.00 93.44 393 VAL A CA 1
ATOM 2706 C C . VAL A 1 393 ? -15.582 3.606 8.879 1.00 93.44 393 VAL A C 1
ATOM 2708 O O . VAL A 1 393 ? -16.110 4.645 8.491 1.00 93.44 393 VAL A O 1
ATOM 2711 N N . CYS A 1 394 ? -15.924 2.993 10.007 1.00 96.06 394 CYS A N 1
ATOM 2712 C CA . CYS A 1 394 ? -16.810 3.555 11.018 1.00 96.06 394 CYS A CA 1
ATOM 2713 C C . CYS A 1 394 ? -15.999 4.094 12.204 1.00 96.06 394 CYS A C 1
ATOM 2715 O O . CYS A 1 394 ? -14.886 3.635 12.467 1.00 96.06 394 CYS A O 1
ATOM 2717 N N . THR A 1 395 ? -16.546 5.055 12.942 1.00 96.38 395 THR A N 1
ATOM 2718 C CA . THR A 1 395 ? -15.868 5.682 14.086 1.00 96.38 395 THR A CA 1
ATOM 2719 C C . THR A 1 395 ? -16.782 5.787 15.297 1.00 96.38 395 THR A C 1
ATOM 2721 O O . THR A 1 395 ? -17.999 5.913 15.163 1.00 96.38 395 THR A O 1
ATOM 2724 N N . ALA A 1 396 ? -16.189 5.752 16.489 1.00 96.69 396 ALA A N 1
ATOM 2725 C CA . ALA A 1 396 ? -16.874 6.051 17.742 1.00 96.69 396 ALA A CA 1
ATOM 2726 C C . ALA A 1 396 ? -15.947 6.818 18.691 1.00 96.69 396 ALA A C 1
ATOM 2728 O O . ALA A 1 396 ? -14.719 6.726 18.597 1.00 96.69 396 ALA A O 1
ATOM 2729 N N . GLY A 1 397 ? -16.538 7.580 19.606 1.00 95.50 397 GLY A N 1
ATOM 2730 C CA . GLY A 1 397 ? -15.820 8.312 20.642 1.00 95.50 397 GLY A CA 1
ATOM 2731 C C . GLY A 1 397 ? -16.425 8.017 22.004 1.00 95.50 397 GLY A C 1
ATOM 2732 O O . GLY A 1 397 ? -17.628 8.177 22.170 1.00 95.50 397 GLY A O 1
ATOM 2733 N N . HIS A 1 398 ? -15.583 7.615 22.950 1.00 94.81 398 HIS A N 1
ATOM 2734 C CA . HIS A 1 398 ? -15.957 7.391 24.338 1.00 94.81 398 HIS A CA 1
ATOM 2735 C C . HIS A 1 398 ? -15.321 8.468 25.217 1.00 94.81 398 HIS A C 1
ATOM 2737 O O . HIS A 1 398 ? -14.097 8.609 25.229 1.00 94.81 398 HIS A O 1
ATOM 2743 N N . VAL A 1 399 ? -16.132 9.235 25.944 1.00 94.00 399 VAL A N 1
ATOM 2744 C CA . VAL A 1 399 ? -15.631 10.208 26.925 1.00 94.00 399 VAL A CA 1
ATOM 2745 C C . VAL A 1 399 ? -15.385 9.482 28.240 1.00 94.00 399 VAL A C 1
ATOM 2747 O O . VAL A 1 399 ? -16.329 8.962 28.825 1.00 94.00 399 VAL A O 1
ATOM 2750 N N . VAL A 1 400 ? -14.139 9.480 28.715 1.00 92.94 400 VAL A N 1
ATOM 2751 C CA . VAL A 1 400 ? -13.754 8.802 29.957 1.00 92.94 400 VAL A CA 1
ATOM 2752 C C . VAL A 1 400 ? -14.503 9.416 31.134 1.00 92.94 400 VAL A C 1
ATOM 2754 O O . VAL A 1 400 ? -14.433 10.624 31.380 1.00 92.94 400 VAL A O 1
ATOM 2757 N N . THR A 1 401 ? -15.212 8.577 31.880 1.00 91.06 401 THR A N 1
ATOM 2758 C CA . THR A 1 401 ? -16.030 8.980 33.024 1.00 91.06 401 THR A CA 1
ATOM 2759 C C . THR A 1 401 ? -15.381 8.594 34.352 1.00 91.06 401 THR A C 1
ATOM 2761 O O . THR A 1 401 ? -14.464 7.779 34.413 1.00 91.06 401 THR A O 1
ATOM 2764 N N . ALA A 1 402 ? -15.891 9.143 35.457 1.00 88.12 402 ALA A N 1
ATOM 2765 C CA . ALA A 1 402 ? -15.488 8.703 36.794 1.00 88.12 402 ALA A CA 1
ATOM 2766 C C . ALA A 1 402 ? -15.816 7.218 37.055 1.00 88.12 402 ALA A C 1
ATOM 2768 O O . ALA A 1 402 ? -15.117 6.576 37.836 1.00 88.12 402 ALA A O 1
ATOM 2769 N N . ASP A 1 403 ? -16.843 6.670 36.393 1.00 85.94 403 ASP A N 1
ATOM 2770 C CA . ASP A 1 403 ? -17.187 5.248 36.485 1.00 85.94 403 ASP A CA 1
ATOM 2771 C C . ASP A 1 403 ? -16.107 4.368 35.846 1.00 85.94 403 ASP A C 1
ATOM 2773 O O . ASP A 1 403 ? -15.716 3.357 36.425 1.00 85.94 403 ASP A O 1
ATOM 2777 N N . ASP A 1 404 ? -15.546 4.777 34.705 1.00 88.56 404 ASP A N 1
ATOM 2778 C CA . ASP A 1 404 ? -14.440 4.052 34.067 1.00 88.56 404 ASP A CA 1
ATOM 2779 C C . ASP A 1 404 ? -13.230 3.956 34.994 1.00 88.56 404 ASP A C 1
ATOM 2781 O O . ASP A 1 404 ? -12.645 2.886 35.147 1.00 88.56 404 ASP A O 1
ATOM 2785 N N . LEU A 1 405 ? -12.919 5.052 35.688 1.00 86.62 405 LEU A N 1
ATOM 2786 C CA . LEU A 1 405 ? -11.809 5.124 36.636 1.00 86.62 405 LEU A CA 1
ATOM 2787 C C . LEU A 1 405 ? -12.037 4.287 37.901 1.00 86.62 405 LEU A C 1
ATOM 2789 O O . LEU A 1 405 ? -11.081 3.789 38.496 1.00 86.62 405 LEU A O 1
ATOM 2793 N N . ALA A 1 406 ? -13.293 4.126 38.323 1.00 85.44 406 ALA A N 1
ATOM 2794 C CA . ALA A 1 406 ? -13.646 3.364 39.518 1.00 85.44 406 ALA A CA 1
ATOM 2795 C C . ALA A 1 406 ? -13.460 1.845 39.343 1.00 85.44 406 ALA A C 1
ATOM 2797 O O . ALA A 1 406 ? -13.319 1.127 40.332 1.00 85.44 406 ALA A O 1
ATOM 2798 N N . HIS A 1 407 ? -13.429 1.353 38.101 1.00 81.50 407 HIS A N 1
ATOM 2799 C CA . HIS A 1 407 ? -13.417 -0.078 37.778 1.00 81.50 407 HIS A CA 1
ATOM 2800 C C . HIS A 1 407 ? -12.043 -0.608 37.341 1.00 81.50 407 HIS A C 1
ATOM 2802 O O . HIS A 1 407 ? -11.930 -1.716 36.814 1.00 81.50 407 HIS A O 1
ATOM 2808 N N . GLY A 1 408 ? -10.986 0.153 37.624 1.00 79.75 408 GLY A N 1
ATOM 2809 C CA . GLY A 1 408 ? -9.602 -0.227 37.369 1.00 79.75 408 GLY A CA 1
ATOM 2810 C C . GLY A 1 408 ? -8.969 0.557 36.221 1.00 79.75 408 GLY A C 1
ATOM 2811 O O . GLY A 1 408 ? -9.618 1.371 35.574 1.00 79.75 408 GLY A O 1
ATOM 2812 N N . PRO A 1 409 ? -7.674 0.325 35.953 1.00 86.69 409 PRO A N 1
ATOM 2813 C CA . PRO A 1 409 ? -6.886 1.201 35.093 1.00 86.69 409 PRO A CA 1
ATOM 2814 C C . PRO A 1 409 ? -7.107 0.961 33.590 1.00 86.69 409 PRO A C 1
ATOM 2816 O O . PRO A 1 409 ? -6.275 1.355 32.778 1.00 86.69 409 PRO A O 1
ATOM 2819 N N . ALA A 1 410 ? -8.173 0.258 33.198 1.00 89.06 410 ALA A N 1
ATOM 2820 C CA . ALA A 1 410 ? -8.405 -0.132 31.814 1.00 89.06 410 ALA A CA 1
ATOM 2821 C C . ALA A 1 410 ? -9.866 0.067 31.407 1.00 89.06 410 ALA A C 1
ATOM 2823 O O . ALA A 1 410 ? -10.762 -0.612 31.907 1.00 89.06 410 ALA A O 1
ATOM 2824 N N . TRP A 1 411 ? -10.077 0.932 30.421 1.00 92.19 411 TRP A N 1
ATOM 2825 C CA . TRP A 1 411 ? -11.311 0.965 29.649 1.00 92.19 411 TRP A CA 1
ATOM 2826 C C . TRP A 1 411 ? -11.330 -0.214 28.670 1.00 92.19 411 TRP A C 1
ATOM 2828 O O . TRP A 1 411 ? -10.295 -0.534 28.080 1.00 92.19 411 TRP A O 1
ATOM 2838 N N . ARG A 1 412 ? -12.487 -0.869 28.505 1.00 92.81 412 ARG A N 1
ATOM 2839 C CA . ARG A 1 412 ? -12.678 -2.012 27.597 1.00 92.81 412 ARG A CA 1
ATOM 2840 C C . ARG A 1 412 ? -14.006 -1.916 26.857 1.00 92.81 412 ARG A C 1
ATOM 2842 O O . ARG A 1 412 ? -15.041 -1.674 27.476 1.00 92.81 412 ARG A O 1
ATOM 2849 N N . THR A 1 413 ? -13.981 -2.199 25.560 1.00 93.81 413 THR A N 1
ATOM 2850 C CA . THR A 1 413 ? -15.179 -2.324 24.722 1.00 93.81 413 THR A CA 1
ATOM 2851 C C . THR A 1 413 ? -15.038 -3.504 23.769 1.00 93.81 413 THR A C 1
ATOM 2853 O O . THR A 1 413 ? -13.930 -3.878 23.393 1.00 93.81 413 THR A O 1
ATOM 2856 N N . THR A 1 414 ? -16.159 -4.098 23.388 1.00 95.38 414 THR A N 1
ATOM 2857 C CA . THR A 1 414 ? -16.269 -5.163 22.395 1.00 95.38 414 THR A CA 1
ATOM 2858 C C . THR A 1 414 ? -17.109 -4.653 21.237 1.00 95.38 414 THR A C 1
ATOM 2860 O O . THR A 1 414 ? -18.226 -4.181 21.437 1.00 95.38 414 THR A O 1
ATOM 2863 N N . ALA A 1 415 ? -16.586 -4.756 20.022 1.00 96.62 415 ALA A N 1
ATOM 2864 C CA . ALA A 1 415 ? -17.280 -4.373 18.804 1.00 96.62 415 ALA A CA 1
ATOM 2865 C C . ALA A 1 415 ? -17.712 -5.606 18.008 1.00 96.62 415 ALA A C 1
ATOM 2867 O O . ALA A 1 415 ? -16.997 -6.605 17.941 1.00 96.62 415 ALA A O 1
ATOM 2868 N N . THR A 1 416 ? -18.883 -5.545 17.380 1.00 96.56 416 THR A N 1
ATOM 2869 C CA . THR A 1 416 ? -19.371 -6.584 16.463 1.00 96.56 416 THR A CA 1
ATOM 2870 C C . THR A 1 416 ? -20.041 -5.928 15.265 1.00 96.56 416 THR A C 1
ATOM 2872 O O . THR A 1 416 ? -20.951 -5.114 15.428 1.00 96.56 416 THR A O 1
ATOM 2875 N N . ALA A 1 417 ? -19.591 -6.266 14.058 1.00 96.81 417 ALA A N 1
ATOM 2876 C CA . ALA A 1 417 ? -20.203 -5.808 12.820 1.00 96.81 417 ALA A CA 1
ATOM 2877 C C . ALA A 1 417 ? -21.316 -6.767 12.410 1.00 96.81 417 ALA A C 1
ATOM 2879 O O . ALA A 1 417 ? -21.237 -7.968 12.657 1.00 96.81 417 ALA A O 1
ATOM 2880 N N . SER A 1 418 ? -22.344 -6.242 11.758 1.00 94.88 418 SER A N 1
ATOM 2881 C CA . SER A 1 418 ? -23.474 -7.023 11.263 1.00 94.88 418 SER A CA 1
ATOM 2882 C C . SER A 1 418 ? -23.863 -6.590 9.855 1.00 94.88 418 SER A C 1
ATOM 2884 O O . SER A 1 418 ? -23.625 -5.443 9.480 1.00 94.88 418 SER A O 1
ATOM 2886 N N . ALA A 1 419 ? -24.411 -7.513 9.061 1.00 93.94 419 ALA A N 1
ATOM 2887 C CA . ALA A 1 419 ? -24.833 -7.257 7.684 1.00 93.94 419 ALA A CA 1
ATOM 2888 C C . ALA A 1 419 ? -25.937 -8.225 7.215 1.00 93.94 419 ALA A C 1
ATOM 2890 O O . ALA A 1 419 ? -26.069 -9.343 7.722 1.00 93.94 419 ALA A O 1
ATOM 2891 N N . SER A 1 420 ? -26.693 -7.825 6.189 1.00 89.94 420 SER A N 1
ATOM 2892 C CA . SER A 1 420 ? -27.787 -8.605 5.587 1.00 89.94 420 SER A CA 1
ATOM 2893 C C . SER A 1 420 ? -27.519 -8.936 4.118 1.00 89.94 420 SER A C 1
ATOM 2895 O O . SER A 1 420 ? -27.035 -8.095 3.357 1.00 89.94 420 SER A O 1
ATOM 2897 N N . SER A 1 421 ? -27.913 -10.137 3.684 1.00 80.19 421 SER A N 1
ATOM 2898 C CA . SER A 1 421 ? -28.075 -10.463 2.257 1.00 80.19 421 SER A CA 1
ATOM 2899 C C . SER A 1 421 ? -29.503 -10.116 1.824 1.00 80.19 421 SER A C 1
ATOM 2901 O O . SER A 1 421 ? -30.408 -10.924 1.978 1.00 80.19 421 SER A O 1
ATOM 2903 N N . GLY A 1 422 ? -29.733 -8.903 1.310 1.00 67.69 422 GLY A N 1
ATOM 2904 C CA . GLY A 1 422 ? -31.014 -8.550 0.671 1.00 67.69 422 GLY A CA 1
ATOM 2905 C C . GLY A 1 422 ? -32.004 -7.726 1.506 1.00 67.69 422 GLY A C 1
ATOM 2906 O O . GLY A 1 422 ? -33.188 -8.044 1.539 1.00 67.69 422 GLY A O 1
ATOM 2907 N N . GLY A 1 423 ? -31.556 -6.646 2.155 1.00 60.59 423 GLY A N 1
ATOM 2908 C CA . GLY A 1 423 ? -32.444 -5.599 2.693 1.00 60.59 423 GLY A CA 1
ATOM 2909 C C . GLY A 1 423 ? -33.244 -5.939 3.960 1.00 60.59 423 GLY A C 1
ATOM 2910 O O . GLY A 1 423 ? -33.932 -5.065 4.480 1.00 60.59 423 GLY A O 1
ATOM 2911 N N . GLY A 1 424 ? -33.156 -7.174 4.467 1.00 61.56 424 GLY A N 1
ATOM 2912 C CA . GLY A 1 424 ? -33.780 -7.612 5.723 1.00 61.56 424 GLY A CA 1
ATOM 2913 C C . GLY A 1 424 ? -32.938 -7.335 6.977 1.00 61.56 424 GLY A C 1
ATOM 2914 O O . GLY A 1 424 ? -31.900 -6.675 6.911 1.00 61.56 424 GLY A O 1
ATOM 2915 N N . ALA A 1 425 ? -33.373 -7.869 8.125 1.00 65.69 425 ALA A N 1
ATOM 2916 C CA . ALA A 1 425 ? -32.592 -7.855 9.368 1.00 65.69 425 ALA A CA 1
ATOM 2917 C C . ALA A 1 425 ? -31.209 -8.513 9.169 1.00 65.69 425 ALA A C 1
ATOM 2919 O O . ALA A 1 425 ? -31.103 -9.425 8.343 1.00 65.69 425 ALA A O 1
ATOM 2920 N N . PRO A 1 426 ? -30.159 -8.075 9.892 1.00 70.75 426 PRO A N 1
ATOM 2921 C CA . PRO A 1 426 ? -28.821 -8.638 9.746 1.00 70.75 426 PRO A CA 1
ATOM 2922 C C . PRO A 1 426 ? -28.820 -10.142 10.014 1.00 70.75 426 PRO A C 1
ATOM 2924 O O . PRO A 1 426 ? -29.284 -10.606 11.053 1.00 70.75 426 PRO A O 1
ATOM 2927 N N . THR A 1 427 ? -28.296 -10.902 9.052 1.00 81.94 427 THR A N 1
ATOM 2928 C CA . THR A 1 427 ? -28.199 -12.371 9.105 1.00 81.94 427 THR A CA 1
ATOM 2929 C C . THR A 1 427 ? -26.762 -12.856 9.275 1.00 81.94 427 THR A C 1
ATOM 2931 O O . THR A 1 427 ? -26.538 -14.052 9.438 1.00 81.94 427 THR A O 1
ATOM 2934 N N . ARG A 1 428 ? -25.785 -11.949 9.188 1.00 88.19 428 ARG A N 1
ATOM 2935 C CA . ARG A 1 428 ? -24.353 -12.216 9.337 1.00 88.19 428 ARG A CA 1
ATOM 2936 C C . ARG A 1 428 ? -23.757 -11.279 10.374 1.00 88.19 428 ARG A C 1
ATOM 2938 O O . ARG A 1 428 ? -24.169 -10.120 10.456 1.00 88.19 428 ARG A O 1
ATOM 2945 N N . ALA A 1 429 ? -22.782 -11.779 11.124 1.00 93.31 429 ALA A N 1
ATOM 2946 C CA . ALA A 1 429 ? -22.052 -11.020 12.125 1.00 93.31 429 ALA A CA 1
ATOM 2947 C C . ALA A 1 429 ? -20.564 -11.377 12.089 1.00 93.31 429 ALA A C 1
ATOM 2949 O O . ALA A 1 429 ? -20.210 -12.528 11.832 1.00 93.31 429 ALA A O 1
ATOM 2950 N N . SER A 1 430 ? -19.712 -10.391 12.360 1.00 95.50 430 SER A N 1
ATOM 2951 C CA . SER A 1 430 ? -18.278 -10.608 12.525 1.00 95.50 430 SER A CA 1
ATOM 2952 C C . SER A 1 430 ? -17.981 -11.353 13.828 1.00 95.50 430 SER A C 1
ATOM 2954 O O . SER A 1 430 ? -18.803 -11.393 14.748 1.00 95.50 430 SER A O 1
ATOM 2956 N N . ALA A 1 431 ? -16.757 -11.866 13.957 1.00 94.56 431 ALA A N 1
ATOM 2957 C CA . ALA A 1 431 ? -16.219 -12.167 15.279 1.00 94.56 431 ALA A CA 1
ATOM 2958 C C . ALA A 1 431 ? -16.170 -10.880 16.138 1.00 94.56 431 ALA A C 1
ATOM 2960 O O . ALA A 1 431 ? -16.010 -9.782 15.583 1.00 94.56 431 ALA A O 1
ATOM 2961 N N . PRO A 1 432 ? -16.332 -10.985 17.470 1.00 94.94 432 PRO A N 1
ATOM 2962 C CA . PRO A 1 432 ? -16.186 -9.841 18.356 1.00 94.94 432 PRO A CA 1
ATOM 2963 C C . PRO A 1 432 ? -14.726 -9.378 18.405 1.00 94.94 432 PRO A C 1
ATOM 2965 O O . PRO A 1 432 ? -13.811 -10.196 18.490 1.00 94.94 432 PRO A O 1
ATOM 2968 N N . VAL A 1 433 ? -14.519 -8.063 18.390 1.00 94.88 433 VAL A N 1
ATOM 2969 C CA . VAL A 1 433 ? -13.201 -7.436 18.543 1.00 94.88 433 VAL A CA 1
ATOM 2970 C C . VAL A 1 433 ? -13.163 -6.674 19.856 1.00 94.88 433 VAL A C 1
ATOM 2972 O O . VAL A 1 433 ? -13.941 -5.740 20.047 1.00 94.88 433 VAL A O 1
ATOM 2975 N N . GLU A 1 434 ? -12.252 -7.049 20.749 1.00 94.44 434 GLU A N 1
ATOM 2976 C CA . GLU A 1 434 ? -12.026 -6.324 21.997 1.00 94.44 434 GLU A CA 1
ATOM 2977 C C . GLU A 1 434 ? -10.990 -5.214 21.813 1.00 94.44 434 GLU A C 1
ATOM 2979 O O . GLU A 1 434 ? -9.912 -5.432 21.262 1.00 94.44 434 GLU A O 1
ATOM 2984 N N . LEU A 1 435 ? -11.302 -4.027 22.328 1.00 94.38 435 LEU A N 1
ATOM 2985 C CA . LEU A 1 435 ? -10.386 -2.898 22.427 1.00 94.38 435 LEU A CA 1
ATOM 2986 C C . LEU A 1 435 ? -10.215 -2.500 23.885 1.00 94.38 435 LEU A C 1
ATOM 2988 O O . LEU A 1 435 ? -11.137 -2.620 24.697 1.00 94.38 435 LEU A O 1
ATOM 2992 N N . SER A 1 436 ? -9.036 -1.975 24.208 1.00 93.44 436 SER A N 1
ATOM 2993 C CA . SER A 1 436 ? -8.757 -1.438 25.533 1.00 93.44 436 SER A CA 1
ATOM 2994 C C . SER A 1 436 ? -7.840 -0.227 25.489 1.00 93.44 436 SER A C 1
ATOM 2996 O O . SER A 1 436 ? -6.996 -0.123 24.602 1.00 93.44 436 SER A O 1
ATOM 2998 N N . ALA A 1 437 ? -7.972 0.647 26.482 1.00 92.75 437 ALA A N 1
ATOM 2999 C CA . ALA A 1 437 ? -7.096 1.793 26.699 1.00 92.75 437 ALA A CA 1
ATOM 3000 C C . ALA A 1 437 ? -6.812 1.964 28.194 1.00 92.75 437 ALA A C 1
ATOM 3002 O O . ALA A 1 437 ? -7.647 1.611 29.030 1.00 92.75 437 ALA A O 1
ATOM 3003 N N . VAL A 1 438 ? -5.641 2.508 28.531 1.00 92.69 438 VAL A N 1
ATOM 3004 C CA . VAL A 1 438 ? -5.268 2.773 29.926 1.00 92.69 438 VAL A CA 1
ATOM 3005 C C . VAL A 1 438 ? -5.970 4.038 30.404 1.00 92.69 438 VAL A C 1
ATOM 3007 O O . VAL A 1 438 ? -5.880 5.077 29.753 1.00 92.69 438 VAL A O 1
ATOM 3010 N N . VAL A 1 439 ? -6.648 3.952 31.544 1.00 90.62 439 VAL A N 1
ATOM 3011 C CA . VAL A 1 439 ? -7.316 5.082 32.197 1.00 90.62 439 VAL A CA 1
ATOM 3012 C C . VAL A 1 439 ? -6.798 5.236 33.621 1.00 90.62 439 VAL A C 1
ATOM 3014 O O . VAL A 1 439 ? -6.531 4.243 34.296 1.00 90.62 439 VAL A O 1
ATOM 3017 N N . VAL A 1 440 ? -6.635 6.468 34.096 1.00 89.12 440 VAL A N 1
ATOM 3018 C CA . VAL A 1 440 ? -6.176 6.737 35.466 1.00 89.12 440 VAL A CA 1
ATOM 3019 C C . VAL A 1 440 ? -6.928 7.899 36.089 1.00 89.12 440 VAL A C 1
ATOM 3021 O O . VAL A 1 440 ? -7.407 8.812 35.414 1.00 89.12 440 VAL A O 1
ATOM 3024 N N . VAL A 1 441 ? -7.012 7.875 37.418 1.00 81.69 441 VAL A N 1
ATOM 3025 C CA . VAL A 1 441 ? -7.453 9.041 38.178 1.00 81.69 441 VAL A CA 1
ATOM 3026 C C . VAL A 1 441 ? -6.394 10.125 38.002 1.00 81.69 441 VAL A C 1
ATOM 3028 O O . VAL A 1 441 ? -5.292 10.016 38.537 1.00 81.69 441 VAL A O 1
ATOM 3031 N N . GLY A 1 442 ? -6.721 11.145 37.209 1.00 65.75 442 GLY A N 1
ATOM 3032 C CA . GLY A 1 442 ? -5.868 12.316 37.043 1.00 65.75 442 GLY A CA 1
ATOM 3033 C C . GLY A 1 442 ? -5.677 13.069 38.367 1.00 65.75 442 GLY A C 1
ATOM 3034 O O . GLY A 1 442 ? -6.461 12.884 39.306 1.00 65.75 442 GLY A O 1
ATOM 3035 N N . PRO A 1 443 ? -4.659 13.942 38.470 1.00 60.47 443 PRO A N 1
ATOM 3036 C CA . PRO A 1 443 ? -4.561 14.854 39.603 1.00 60.47 443 PRO A CA 1
ATOM 3037 C C . PRO A 1 443 ? -5.866 15.665 39.713 1.00 60.47 443 PRO A C 1
ATOM 3039 O O . PRO A 1 443 ? -6.438 16.030 38.683 1.00 60.47 443 PRO A O 1
ATOM 3042 N N . PRO A 1 444 ? -6.375 15.929 40.932 1.00 50.09 444 PRO A N 1
ATOM 3043 C CA . PRO A 1 444 ? -7.648 16.616 41.105 1.00 50.09 444 PRO A CA 1
ATOM 3044 C C . PRO A 1 444 ? -7.633 17.946 40.350 1.00 50.09 444 PRO A C 1
ATOM 3046 O O . PRO A 1 444 ? -6.774 18.793 40.596 1.00 50.09 444 PRO A O 1
ATOM 3049 N N . VAL A 1 445 ? -8.593 18.128 39.438 1.00 49.12 445 VAL A N 1
ATOM 3050 C CA . VAL A 1 445 ? -8.853 19.428 38.815 1.00 49.12 445 VAL A CA 1
ATOM 3051 C C . VAL A 1 445 ? -9.193 20.396 39.954 1.00 49.12 445 VAL A C 1
ATOM 3053 O O . VAL A 1 445 ? -10.151 20.133 40.688 1.00 49.12 445 VAL A O 1
ATOM 3056 N N . PRO A 1 446 ? -8.429 21.484 40.166 1.00 36.81 446 PRO A N 1
ATOM 3057 C CA . PRO A 1 446 ? -8.741 22.430 41.224 1.00 36.81 446 PRO A CA 1
ATOM 3058 C C . PRO A 1 446 ? -10.146 23.004 40.990 1.00 36.81 446 PRO A C 1
ATOM 3060 O O . PRO A 1 446 ? -10.428 23.477 39.884 1.00 36.81 446 PRO A O 1
ATOM 3063 N N . PRO A 1 447 ? -11.045 22.990 41.988 1.00 40.75 447 PRO A N 1
ATOM 3064 C CA . PRO A 1 447 ? -12.352 23.612 41.845 1.00 40.75 447 PRO A CA 1
ATOM 3065 C C . PRO A 1 447 ? -12.153 25.132 41.768 1.00 40.75 447 PRO A C 1
ATOM 3067 O O . PRO A 1 447 ? -11.902 25.772 42.786 1.00 40.75 447 PRO A O 1
ATOM 3070 N N . GLY A 1 448 ? -12.197 25.717 40.564 1.00 49.62 448 GLY A N 1
ATOM 3071 C CA . GLY A 1 448 ? -11.953 27.159 40.448 1.00 49.62 448 GLY A CA 1
ATOM 3072 C C . GLY A 1 448 ? -11.909 27.838 39.079 1.00 49.62 448 GLY A C 1
ATOM 3073 O O . GLY A 1 448 ? -11.618 29.028 39.063 1.00 49.62 448 GLY A O 1
ATOM 3074 N N . SER A 1 449 ? -12.206 27.196 37.945 1.00 41.41 449 SER A N 1
ATOM 3075 C CA . SER A 1 449 ? -12.351 27.931 36.671 1.00 41.41 449 SER A CA 1
ATOM 3076 C C . SER A 1 449 ? -13.770 27.857 36.109 1.00 41.41 449 SER A C 1
ATOM 3078 O O . SER A 1 449 ? -14.018 27.440 34.981 1.00 41.41 449 SER A O 1
ATOM 3080 N N . THR A 1 450 ? -14.735 28.344 36.890 1.00 41.09 450 THR A N 1
ATOM 3081 C CA . THR A 1 450 ? -15.916 28.968 36.283 1.00 41.09 450 THR A CA 1
ATOM 3082 C C . THR A 1 450 ? -15.439 30.121 35.409 1.00 41.09 450 THR A C 1
ATOM 3084 O O . THR A 1 450 ? -14.709 30.991 35.884 1.00 41.09 450 THR A O 1
ATOM 3087 N N . GLY A 1 451 ? -15.825 30.098 34.134 1.00 47.97 451 GLY A N 1
ATOM 3088 C CA . GLY A 1 451 ? -15.426 31.088 33.146 1.00 47.97 451 GLY A CA 1
ATOM 3089 C C . GLY A 1 451 ? -15.671 32.515 33.621 1.00 47.97 451 GLY A C 1
ATOM 3090 O O . GLY A 1 451 ? -16.799 32.911 33.907 1.00 47.97 451 GLY A O 1
ATOM 3091 N N . THR A 1 452 ? -14.605 33.304 33.648 1.00 33.62 452 THR A N 1
ATOM 3092 C CA . THR A 1 452 ? -14.709 34.755 33.633 1.00 33.62 452 THR A CA 1
ATOM 3093 C C . THR A 1 452 ? -14.816 35.169 32.172 1.00 33.62 452 THR A C 1
ATOM 3095 O O . THR A 1 452 ? -13.846 35.096 31.419 1.00 33.62 452 THR A O 1
ATOM 3098 N N . THR A 1 453 ? -15.997 35.618 31.752 1.00 45.25 453 THR A N 1
ATOM 3099 C CA . THR A 1 453 ? -16.134 36.529 30.611 1.00 45.25 453 THR A CA 1
ATOM 3100 C C . THR A 1 453 ? -15.389 37.818 30.955 1.00 45.25 453 THR A C 1
ATOM 3102 O O . THR A 1 453 ? -15.955 38.741 31.536 1.00 45.25 453 THR A O 1
ATOM 3105 N N . GLY A 1 454 ? -14.087 37.834 30.676 1.00 30.48 454 GLY A N 1
ATOM 3106 C CA . GLY A 1 454 ? -13.217 38.994 30.784 1.00 30.48 454 GLY A CA 1
ATOM 3107 C C . GLY A 1 454 ? -12.994 39.590 29.405 1.00 30.48 454 GLY A C 1
ATOM 3108 O O . GLY A 1 454 ? -12.150 39.131 28.644 1.00 30.48 454 GLY A O 1
ATOM 3109 N N . THR A 1 455 ? -13.773 40.612 29.077 1.00 41.94 455 THR A N 1
ATOM 3110 C CA . THR A 1 455 ? -13.491 41.543 27.988 1.00 41.94 455 THR A CA 1
ATOM 3111 C C . THR A 1 455 ? -12.238 42.338 28.355 1.00 41.94 455 THR A C 1
ATOM 3113 O O . THR A 1 455 ? -12.317 43.236 29.187 1.00 41.94 455 THR A O 1
ATOM 3116 N N . THR A 1 456 ? -11.094 42.056 27.732 1.00 29.88 456 THR A N 1
ATOM 3117 C CA . THR A 1 456 ? -9.968 43.001 27.675 1.00 29.88 456 THR A CA 1
ATOM 3118 C C . THR A 1 456 ? -9.204 42.874 26.360 1.00 29.88 456 THR A C 1
ATOM 3120 O O . THR A 1 456 ? -8.813 41.796 25.922 1.00 29.88 456 THR A O 1
ATOM 3123 N N . SER A 1 457 ? -9.044 44.034 25.728 1.00 36.66 457 SER A N 1
ATOM 3124 C CA . SER A 1 457 ? -8.406 44.306 24.447 1.00 36.66 457 SER A CA 1
ATOM 3125 C C . SER A 1 457 ? -7.026 43.675 24.274 1.00 36.66 457 SER A C 1
ATOM 3127 O O . SER A 1 457 ? -6.137 43.863 25.102 1.00 36.66 457 SER A O 1
ATOM 3129 N N . ALA A 1 458 ? -6.814 43.040 23.121 1.00 30.80 458 ALA A N 1
ATOM 3130 C CA . ALA A 1 458 ? -5.489 42.725 22.610 1.00 30.80 458 ALA A CA 1
ATOM 3131 C C . ALA A 1 458 ? -4.917 43.951 21.878 1.00 30.80 458 ALA A C 1
ATOM 3133 O O . ALA A 1 458 ? -5.304 44.261 20.751 1.00 30.80 458 ALA A O 1
ATOM 3134 N N . THR A 1 459 ? -3.985 44.659 22.513 1.00 30.38 459 THR A N 1
ATOM 3135 C CA . THR A 1 459 ? -2.965 45.432 21.794 1.00 30.38 459 THR A CA 1
ATOM 3136 C C . THR A 1 459 ? -2.022 44.452 21.110 1.00 30.38 459 THR A C 1
ATOM 3138 O O . THR A 1 459 ? -1.452 43.577 21.758 1.00 30.38 459 THR A O 1
ATOM 3141 N N . GLY A 1 460 ? -1.908 44.587 19.790 1.00 35.59 460 GLY A N 1
ATOM 3142 C CA . GLY A 1 460 ? -1.117 43.712 18.943 1.00 35.59 460 GLY A CA 1
ATOM 3143 C C . GLY A 1 460 ? 0.387 43.888 19.123 1.00 35.59 460 GLY A C 1
ATOM 3144 O O . GLY A 1 460 ? 0.909 45.000 19.109 1.00 35.59 460 GLY A O 1
ATOM 3145 N N . THR A 1 461 ? 1.076 42.756 19.171 1.00 29.28 461 THR A N 1
ATOM 3146 C CA . THR A 1 461 ? 2.465 42.616 18.742 1.00 29.28 461 THR A CA 1
ATOM 3147 C C . THR A 1 461 ? 2.557 41.343 17.913 1.00 29.28 461 THR A C 1
ATOM 3149 O O . THR A 1 461 ? 2.450 40.224 18.404 1.00 29.28 461 THR A O 1
ATOM 3152 N N . THR A 1 462 ? 2.676 41.545 16.606 1.00 30.30 462 THR A N 1
ATOM 3153 C CA . THR A 1 462 ? 2.870 40.529 15.574 1.00 30.30 462 THR A CA 1
ATOM 3154 C C . THR A 1 462 ? 4.268 39.920 15.676 1.00 30.30 462 THR A C 1
ATOM 3156 O O . THR A 1 462 ? 5.257 40.643 15.552 1.00 30.30 462 THR A O 1
ATOM 3159 N N . ALA A 1 463 ? 4.352 38.598 15.836 1.00 31.05 463 ALA A N 1
ATOM 3160 C CA . ALA A 1 463 ? 5.534 37.808 15.485 1.00 31.05 463 ALA A CA 1
ATOM 3161 C C . ALA A 1 463 ? 5.381 37.285 14.037 1.00 31.05 463 ALA A C 1
ATOM 3163 O O . ALA A 1 463 ? 4.248 37.076 13.592 1.00 31.05 463 ALA A O 1
ATOM 3164 N N . PRO A 1 464 ? 6.476 37.138 13.268 1.00 30.66 464 PRO A N 1
ATOM 3165 C CA . PRO A 1 464 ? 6.416 37.061 11.814 1.00 30.66 464 PRO A CA 1
ATOM 3166 C C . PRO A 1 464 ? 5.947 35.694 11.305 1.00 30.66 464 PRO A C 1
ATOM 3168 O O . PRO A 1 464 ? 6.413 34.642 11.733 1.00 30.66 464 PRO A O 1
ATOM 3171 N N . VAL A 1 465 ? 5.043 35.756 10.330 1.00 34.09 465 VAL A N 1
ATOM 3172 C CA . VAL A 1 465 ? 4.599 34.650 9.481 1.00 34.09 465 VAL A CA 1
ATOM 3173 C C . VAL A 1 465 ? 5.768 34.206 8.597 1.00 34.09 465 VAL A C 1
ATOM 3175 O O . VAL A 1 465 ? 6.353 35.023 7.885 1.00 34.09 465 VAL A O 1
ATOM 3178 N N . ALA A 1 466 ? 6.108 32.916 8.633 1.00 32.09 466 ALA A N 1
ATOM 3179 C CA . ALA A 1 466 ? 7.010 32.310 7.658 1.00 32.09 466 ALA A CA 1
ATOM 3180 C C . ALA A 1 466 ? 6.346 32.330 6.264 1.00 32.09 466 ALA A C 1
ATOM 3182 O O . ALA A 1 466 ? 5.169 31.973 6.158 1.00 32.09 466 ALA A O 1
ATOM 3183 N N . PRO A 1 467 ? 7.043 32.761 5.198 1.00 33.75 467 PRO A N 1
ATOM 3184 C CA . PRO A 1 467 ? 6.442 32.840 3.874 1.00 33.75 467 PRO A CA 1
ATOM 3185 C C . PRO A 1 467 ? 6.215 31.439 3.273 1.00 33.75 467 PRO A C 1
ATOM 3187 O O . PRO A 1 467 ? 6.979 30.513 3.557 1.00 33.75 467 PRO A O 1
ATOM 3190 N N . PRO A 1 468 ? 5.193 31.277 2.415 1.00 32.44 468 PRO A N 1
ATOM 3191 C CA . PRO A 1 468 ? 4.949 30.036 1.691 1.00 32.44 468 PRO A CA 1
ATOM 3192 C C . PRO A 1 468 ? 6.069 29.754 0.679 1.00 32.44 468 PRO A C 1
ATOM 3194 O O . PRO A 1 468 ? 6.542 30.654 -0.018 1.00 32.44 468 PRO A O 1
ATOM 3197 N N . VAL A 1 469 ? 6.470 28.485 0.582 1.00 37.66 469 VAL A N 1
ATOM 3198 C CA . VAL A 1 469 ? 7.383 27.975 -0.450 1.00 37.66 469 VAL A CA 1
ATOM 3199 C C . VAL A 1 469 ? 6.682 28.076 -1.815 1.00 37.66 469 VAL A C 1
ATOM 3201 O O . VAL A 1 469 ? 5.601 27.505 -1.967 1.00 37.66 469 VAL A O 1
ATOM 3204 N N . PRO A 1 470 ? 7.240 28.772 -2.824 1.00 29.91 470 PRO A N 1
ATOM 3205 C CA . PRO A 1 470 ? 6.628 28.812 -4.143 1.00 29.91 470 PRO A CA 1
ATOM 3206 C C . PRO A 1 470 ? 6.877 27.495 -4.890 1.00 29.91 470 PRO A C 1
ATOM 3208 O O . PRO A 1 470 ? 8.020 27.131 -5.165 1.00 29.91 470 PRO A O 1
ATOM 3211 N N . GLN A 1 471 ? 5.795 26.806 -5.271 1.00 33.72 471 GLN A N 1
ATOM 3212 C CA . GLN A 1 471 ? 5.815 25.852 -6.381 1.00 33.72 471 GLN A CA 1
ATOM 3213 C C . GLN A 1 471 ? 6.153 26.623 -7.661 1.00 33.72 471 GLN A C 1
ATOM 3215 O O . GLN A 1 471 ? 5.379 27.470 -8.110 1.00 33.72 471 GLN A O 1
ATOM 3220 N N . LEU A 1 472 ? 7.319 26.349 -8.245 1.00 30.22 472 LEU A N 1
ATOM 3221 C CA . LEU A 1 472 ? 7.701 26.938 -9.521 1.00 30.22 472 LEU A CA 1
ATOM 3222 C C . LEU A 1 472 ? 6.985 26.188 -10.651 1.00 30.22 472 LEU A C 1
ATOM 3224 O O . LEU A 1 472 ? 7.292 25.033 -10.945 1.00 30.22 472 LEU A O 1
ATOM 3228 N N . ALA A 1 473 ? 6.024 26.859 -11.283 1.00 28.89 473 ALA A N 1
ATOM 3229 C CA . ALA A 1 473 ? 5.467 26.445 -12.560 1.00 28.89 473 ALA A CA 1
ATOM 3230 C C . ALA A 1 473 ? 6.579 26.449 -13.623 1.00 28.89 473 ALA A C 1
ATOM 3232 O O . ALA A 1 473 ? 7.270 27.451 -13.812 1.00 28.89 473 ALA A O 1
ATOM 3233 N N . ALA A 1 474 ? 6.751 25.328 -14.320 1.00 31.77 474 ALA A N 1
ATOM 3234 C CA . ALA A 1 474 ? 7.675 25.222 -15.439 1.00 31.77 474 ALA A CA 1
ATOM 3235 C C . ALA A 1 474 ? 7.136 26.023 -16.636 1.00 31.77 474 ALA A C 1
ATOM 3237 O O . ALA A 1 474 ? 6.306 25.539 -17.402 1.00 31.77 474 ALA A O 1
ATOM 3238 N N . THR A 1 475 ? 7.611 27.255 -16.816 1.00 28.97 475 THR A N 1
ATOM 3239 C CA . THR A 1 475 ? 7.506 27.951 -18.103 1.00 28.97 475 THR A CA 1
ATOM 3240 C C . THR A 1 475 ? 8.695 27.557 -18.967 1.00 28.97 475 THR A C 1
ATOM 3242 O O . THR A 1 475 ? 9.845 27.752 -18.574 1.00 28.97 475 THR A O 1
ATOM 3245 N N . GLY A 1 476 ? 8.406 26.984 -20.135 1.00 39.06 476 GLY A N 1
ATOM 3246 C CA . GLY A 1 476 ? 9.403 26.546 -21.100 1.00 39.06 476 GLY A CA 1
ATOM 3247 C C . GLY A 1 476 ? 10.334 27.674 -21.540 1.00 39.06 476 GLY A C 1
ATOM 3248 O O . GLY A 1 476 ? 9.892 28.712 -22.027 1.00 39.06 476 GLY A O 1
ATOM 3249 N N . ALA A 1 477 ? 11.632 27.426 -21.414 1.00 29.41 477 ALA A N 1
ATOM 3250 C CA . ALA A 1 477 ? 12.672 28.152 -22.120 1.00 29.41 477 ALA A CA 1
ATOM 3251 C C . ALA A 1 477 ? 13.740 27.139 -22.550 1.00 29.41 477 ALA A C 1
ATOM 3253 O O . ALA A 1 477 ? 14.413 26.523 -21.728 1.00 29.41 477 ALA A O 1
ATOM 3254 N N . THR A 1 478 ? 13.852 26.935 -23.858 1.00 38.94 478 THR A N 1
ATOM 3255 C CA . THR A 1 478 ? 14.920 26.172 -24.511 1.00 38.94 478 THR A CA 1
ATOM 3256 C C . THR A 1 478 ? 16.277 26.851 -24.304 1.00 38.94 478 THR A C 1
ATOM 3258 O O . THR A 1 478 ? 16.384 28.037 -24.631 1.00 38.94 478 THR A O 1
ATOM 3261 N N . PRO A 1 479 ? 17.342 26.141 -23.893 1.00 34.16 479 PRO A N 1
ATOM 3262 C CA . PRO A 1 479 ? 18.702 26.619 -24.079 1.00 34.16 479 PRO A CA 1
ATOM 3263 C C . PRO A 1 479 ? 19.317 26.023 -25.356 1.00 34.16 479 PRO A C 1
ATOM 3265 O O . PRO A 1 479 ? 19.254 24.820 -25.601 1.00 34.16 479 PRO A O 1
ATOM 3268 N N . GLY A 1 480 ? 19.912 26.892 -26.179 1.00 31.89 480 GLY A N 1
ATOM 3269 C CA . GLY A 1 480 ? 20.786 26.509 -27.291 1.00 31.89 480 GLY A CA 1
ATOM 3270 C C . GLY A 1 480 ? 22.101 25.868 -26.814 1.00 31.89 480 GLY A C 1
ATOM 3271 O O . GLY A 1 480 ? 22.382 25.842 -25.614 1.00 31.89 480 GLY A O 1
ATOM 3272 N N . PRO A 1 481 ? 22.918 25.330 -27.736 1.00 35.72 481 PRO A N 1
ATOM 3273 C CA . PRO A 1 481 ? 23.951 24.363 -27.396 1.00 35.72 481 PRO A CA 1
ATOM 3274 C C . PRO A 1 481 ? 25.189 25.046 -26.807 1.00 35.72 481 PRO A C 1
ATOM 3276 O O . PRO A 1 481 ? 25.791 25.916 -27.435 1.00 35.72 481 PRO A O 1
ATOM 3279 N N . ALA A 1 482 ? 25.614 24.599 -25.625 1.00 32.06 482 ALA A N 1
ATOM 3280 C CA . ALA A 1 482 ? 26.952 24.855 -25.110 1.00 32.06 482 ALA A CA 1
ATOM 3281 C C . ALA A 1 482 ? 27.838 23.640 -25.420 1.00 32.06 482 ALA A C 1
ATOM 3283 O O . ALA A 1 482 ? 27.589 22.534 -24.940 1.00 32.06 482 ALA A O 1
ATOM 3284 N N . LEU A 1 483 ? 28.865 23.850 -26.249 1.00 31.91 483 LEU A N 1
ATOM 3285 C CA . LEU A 1 483 ? 29.942 22.888 -26.469 1.00 31.91 483 LEU A CA 1
ATOM 3286 C C . LEU A 1 483 ? 30.667 22.615 -25.143 1.00 31.91 483 LEU A C 1
ATOM 3288 O O . LEU A 1 483 ? 31.278 23.518 -24.574 1.00 31.91 483 LEU A O 1
ATOM 3292 N N . LEU A 1 484 ? 3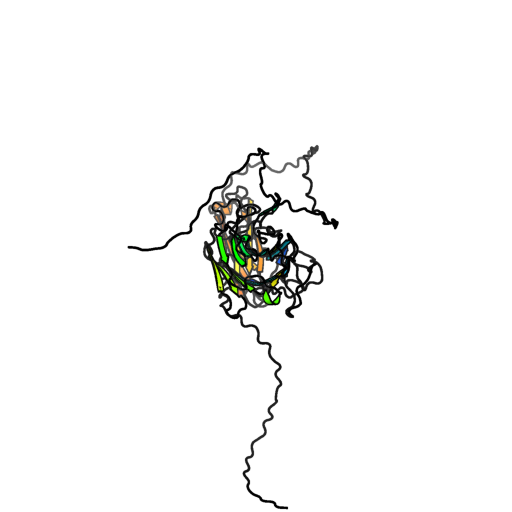0.670 21.359 -24.700 1.00 30.52 484 LEU A N 1
ATOM 3293 C CA . LEU A 1 484 ? 31.584 20.864 -23.674 1.00 30.52 484 LEU A CA 1
ATOM 3294 C C . LEU A 1 484 ? 32.734 20.118 -24.355 1.00 30.52 484 LEU A C 1
ATOM 3296 O O . LEU A 1 484 ? 32.565 19.032 -24.906 1.00 30.52 484 LEU A O 1
ATOM 3300 N N . ALA A 1 485 ? 33.911 20.742 -24.322 1.00 29.02 485 ALA A N 1
ATOM 3301 C CA . ALA A 1 485 ? 35.176 20.113 -24.661 1.00 29.02 485 ALA A CA 1
ATOM 3302 C C . ALA A 1 485 ? 35.539 19.082 -23.580 1.00 29.02 485 ALA A C 1
ATOM 3304 O O . ALA A 1 485 ? 35.595 19.398 -22.392 1.00 29.02 485 ALA A O 1
ATOM 3305 N N . ALA A 1 486 ? 35.791 17.847 -24.009 1.00 33.72 486 ALA A N 1
ATOM 3306 C CA . ALA A 1 486 ? 36.280 16.770 -23.164 1.00 33.72 486 ALA A CA 1
ATOM 3307 C C . ALA A 1 486 ? 37.722 17.059 -22.708 1.00 33.72 486 ALA A C 1
ATOM 3309 O O . ALA A 1 486 ? 38.653 17.071 -23.513 1.00 33.72 486 ALA A O 1
ATOM 3310 N N . GLY A 1 487 ? 37.906 17.287 -21.407 1.00 28.64 487 GLY A N 1
ATOM 3311 C CA . GLY A 1 487 ? 39.213 17.361 -20.761 1.00 28.64 487 GLY A CA 1
ATOM 3312 C C . GLY A 1 487 ? 39.729 15.966 -20.419 1.00 28.64 487 GLY A C 1
ATOM 3313 O O . GLY A 1 487 ? 39.384 15.405 -19.383 1.00 28.64 487 GLY A O 1
ATOM 3314 N N . LEU A 1 488 ? 40.559 15.417 -21.304 1.00 30.80 488 LEU A N 1
ATOM 3315 C CA . LEU A 1 488 ? 41.355 14.211 -21.098 1.00 30.80 488 LEU A CA 1
ATOM 3316 C C . LEU A 1 488 ? 42.567 14.559 -20.209 1.00 30.80 488 LEU A C 1
ATOM 3318 O O . LEU A 1 488 ? 43.468 15.272 -20.646 1.00 30.80 488 LEU A O 1
ATOM 3322 N N . MET A 1 489 ? 42.611 14.072 -18.968 1.00 29.64 489 MET A N 1
ATOM 3323 C CA . MET A 1 489 ? 43.802 14.165 -18.112 1.00 29.64 489 MET A CA 1
ATOM 3324 C C . MET A 1 489 ? 44.759 13.006 -18.432 1.00 29.64 489 MET A C 1
ATOM 3326 O O . MET A 1 489 ? 44.613 11.909 -17.896 1.00 29.64 489 MET A O 1
ATOM 3330 N N . LEU A 1 490 ? 45.754 13.252 -19.292 1.00 32.47 490 LEU A N 1
ATOM 3331 C CA . LEU A 1 490 ? 47.004 12.486 -19.306 1.00 32.47 490 LEU A CA 1
ATOM 3332 C C . LEU A 1 490 ? 48.077 13.286 -18.563 1.00 32.47 490 LEU A C 1
ATOM 3334 O O . LEU A 1 490 ? 48.421 14.401 -18.951 1.00 32.47 490 LEU A O 1
ATOM 3338 N N . GLY A 1 491 ? 48.625 12.688 -17.507 1.00 34.81 491 GLY A N 1
ATOM 3339 C CA . GLY A 1 491 ? 49.811 13.191 -16.831 1.00 34.81 491 GLY A CA 1
ATOM 3340 C C . GLY A 1 491 ? 51.055 13.014 -17.700 1.00 34.81 491 GLY A C 1
ATOM 3341 O O . GLY A 1 491 ? 51.373 11.906 -18.126 1.00 34.81 491 GLY A O 1
ATOM 3342 N N . ALA A 1 492 ? 51.786 14.104 -17.911 1.00 31.70 492 ALA A N 1
ATOM 3343 C CA . ALA A 1 492 ? 53.179 14.079 -18.329 1.00 31.70 492 ALA A CA 1
ATOM 3344 C C . ALA A 1 492 ? 53.897 15.271 -17.688 1.00 31.70 492 ALA A C 1
ATOM 3346 O O . ALA A 1 492 ? 53.687 16.423 -18.062 1.00 31.70 492 ALA A O 1
ATOM 3347 N N . GLY A 1 493 ? 54.732 14.984 -16.689 1.00 32.94 493 GLY A N 1
ATOM 3348 C CA . GLY A 1 493 ? 55.734 15.923 -16.204 1.00 32.94 493 GLY A CA 1
ATOM 3349 C C . GLY A 1 493 ? 56.884 15.998 -17.206 1.00 32.94 493 GLY A C 1
ATOM 3350 O O . GLY A 1 493 ? 57.443 14.970 -17.583 1.00 32.94 493 GLY A O 1
ATOM 3351 N N . ALA A 1 494 ? 57.242 17.211 -17.619 1.00 32.22 494 ALA A N 1
ATOM 3352 C CA . ALA A 1 494 ? 58.454 17.488 -18.375 1.00 32.22 494 ALA A CA 1
ATOM 3353 C C . ALA A 1 494 ? 59.340 18.445 -17.569 1.00 32.22 494 ALA A C 1
ATOM 3355 O O . ALA A 1 494 ? 58.959 19.580 -17.290 1.00 32.22 494 ALA A O 1
ATOM 3356 N N . VAL A 1 495 ? 60.535 17.968 -17.218 1.00 33.00 495 VAL A N 1
ATOM 3357 C CA . VAL A 1 495 ? 61.691 18.781 -16.823 1.00 33.00 495 VAL A CA 1
ATOM 3358 C C . VAL A 1 495 ? 62.619 18.864 -18.038 1.00 33.00 495 VAL A C 1
ATOM 3360 O O . VAL A 1 495 ? 62.838 17.870 -18.732 1.00 33.00 495 VAL A O 1
ATOM 3363 N N . LEU A 1 496 ? 63.112 20.070 -18.321 1.00 31.56 496 LEU A N 1
ATOM 3364 C CA . LEU A 1 496 ? 63.918 20.417 -19.492 1.00 31.56 496 LEU A CA 1
ATOM 3365 C C . LEU A 1 496 ? 65.371 19.892 -19.441 1.00 31.56 496 LEU A C 1
ATOM 3367 O O . LEU A 1 496 ? 66.063 20.042 -18.441 1.00 31.56 496 LEU A O 1
ATOM 3371 N N . LEU A 1 497 ? 65.795 19.393 -20.610 1.00 32.50 497 LEU A N 1
ATOM 3372 C CA . LEU A 1 497 ? 67.087 19.469 -21.322 1.00 32.50 497 LEU A CA 1
ATOM 3373 C C . LEU A 1 497 ? 68.443 19.392 -20.582 1.00 32.50 497 LEU A C 1
ATOM 3375 O O . LEU A 1 497 ? 68.856 20.301 -19.871 1.00 32.50 497 LEU A O 1
ATOM 3379 N N . GLY A 1 498 ? 69.253 18.429 -21.042 1.00 28.50 498 GLY A N 1
ATOM 3380 C CA . GLY A 1 498 ? 70.719 18.492 -21.077 1.00 28.50 498 GLY A CA 1
ATOM 3381 C C . GLY A 1 498 ? 71.287 17.463 -22.065 1.00 28.50 498 GLY A C 1
ATOM 3382 O O . GLY A 1 498 ? 71.114 16.264 -21.881 1.00 28.50 498 GLY A O 1
ATOM 3383 N N . ALA A 1 499 ? 71.910 17.928 -23.150 1.00 37.31 499 ALA A N 1
ATOM 3384 C CA . ALA A 1 499 ? 72.433 17.117 -24.255 1.00 37.31 499 ALA A CA 1
ATOM 3385 C C . ALA A 1 499 ? 73.771 16.418 -23.929 1.00 37.31 499 ALA A C 1
ATOM 3387 O O . ALA A 1 499 ? 74.626 17.006 -23.273 1.00 37.31 499 ALA A O 1
ATOM 3388 N N . GLY A 1 500 ? 74.014 15.223 -24.493 1.00 30.36 500 GLY A N 1
ATOM 3389 C CA . GLY A 1 500 ? 75.344 14.595 -24.445 1.00 30.36 500 GLY A CA 1
ATOM 3390 C C . GLY A 1 500 ? 75.478 13.183 -25.039 1.00 30.36 500 GLY A C 1
ATOM 3391 O O . GLY A 1 500 ? 75.291 12.204 -24.339 1.00 30.36 500 GLY A O 1
ATOM 3392 N N . ARG A 1 501 ? 75.851 13.122 -26.328 1.00 34.75 501 ARG A N 1
ATOM 3393 C CA . ARG A 1 501 ? 76.741 12.164 -27.046 1.00 34.75 501 ARG A CA 1
ATOM 3394 C C . ARG A 1 501 ? 76.789 10.644 -26.709 1.00 34.75 501 ARG A C 1
ATOM 3396 O O . ARG A 1 501 ? 77.177 10.250 -25.625 1.00 34.75 501 ARG A O 1
ATOM 3403 N N . ARG A 1 502 ? 76.653 9.854 -27.798 1.00 35.84 502 ARG A N 1
ATOM 3404 C CA . ARG A 1 502 ? 77.384 8.623 -28.231 1.00 35.84 502 ARG A CA 1
ATOM 3405 C C . ARG A 1 502 ? 77.779 7.560 -27.179 1.00 35.84 502 ARG A C 1
ATOM 3407 O O . ARG A 1 502 ? 78.684 7.795 -26.393 1.00 35.84 502 ARG A O 1
ATOM 3414 N N . SER A 1 503 ? 77.359 6.307 -27.381 1.00 31.88 503 SER A N 1
ATOM 3415 C CA . SER A 1 503 ? 78.195 5.219 -27.949 1.00 31.88 503 SER A CA 1
ATOM 3416 C C . SER A 1 503 ? 77.493 3.848 -27.877 1.00 31.88 503 SER A C 1
ATOM 3418 O O . SER A 1 503 ? 76.468 3.688 -27.224 1.00 31.88 503 SER A O 1
ATOM 3420 N N . GLU A 1 504 ? 78.029 2.927 -28.672 1.00 35.72 504 GLU A N 1
ATOM 3421 C CA . GLU A 1 504 ? 77.617 1.563 -29.021 1.00 35.72 504 GLU A CA 1
ATOM 3422 C C . GLU A 1 504 ? 77.562 0.569 -27.843 1.00 35.72 504 GLU A C 1
ATOM 3424 O O . GLU A 1 504 ? 78.237 0.766 -26.838 1.00 35.72 504 GLU A O 1
ATOM 3429 N N . GLY A 1 505 ? 76.870 -0.572 -28.010 1.00 31.92 505 GLY A N 1
ATOM 3430 C CA . GLY A 1 505 ? 77.131 -1.742 -27.153 1.00 31.92 505 GLY A CA 1
ATOM 3431 C C . GLY A 1 505 ? 76.070 -2.848 -27.103 1.00 31.92 505 GLY A C 1
ATOM 3432 O O . GLY A 1 505 ? 75.317 -2.948 -26.148 1.00 31.92 505 GLY A O 1
ATOM 3433 N N . ALA A 1 506 ? 76.055 -3.667 -28.154 1.00 34.19 506 ALA A N 1
ATOM 3434 C CA . ALA A 1 506 ? 75.710 -5.093 -28.300 1.00 34.19 506 ALA A CA 1
ATOM 3435 C C . ALA A 1 506 ? 75.131 -5.996 -27.163 1.00 34.19 506 ALA A C 1
ATOM 3437 O O . ALA A 1 506 ? 75.528 -5.956 -26.005 1.00 34.19 506 ALA A O 1
ATOM 3438 N N . SER A 1 507 ? 74.417 -7.028 -27.667 1.00 36.09 507 SER A N 1
ATOM 3439 C CA . SER A 1 507 ? 74.223 -8.426 -27.185 1.00 36.09 507 SER A CA 1
ATOM 3440 C C . SER A 1 507 ? 72.890 -8.726 -26.463 1.00 36.09 507 SER A C 1
ATOM 3442 O O . SER A 1 507 ? 72.558 -8.099 -25.470 1.00 36.09 507 SER A O 1
ATOM 3444 N N . ARG A 1 508 ? 71.953 -9.476 -27.091 1.00 37.44 508 ARG A N 1
ATOM 3445 C CA . ARG A 1 508 ? 71.817 -10.965 -27.191 1.00 37.44 508 ARG A CA 1
ATOM 3446 C C . ARG A 1 508 ? 71.598 -11.596 -25.796 1.00 37.44 508 ARG A C 1
ATOM 3448 O O . ARG A 1 508 ? 72.310 -11.243 -24.881 1.00 37.44 508 ARG A O 1
ATOM 3455 N N . LEU A 1 509 ? 70.697 -12.545 -25.521 1.00 34.84 509 LEU A N 1
ATOM 3456 C CA . LEU A 1 509 ? 70.028 -13.592 -26.303 1.00 34.84 509 LEU A CA 1
ATOM 3457 C C . LEU A 1 509 ? 68.840 -14.152 -25.471 1.00 34.84 509 LEU A C 1
ATOM 3459 O O . LEU A 1 509 ? 68.810 -14.027 -24.250 1.00 34.84 509 LEU A O 1
ATOM 3463 N N . ARG A 1 510 ? 67.875 -14.771 -26.161 1.00 38.91 510 ARG A N 1
ATOM 3464 C CA . ARG A 1 510 ? 66.654 -15.440 -25.659 1.00 38.91 510 ARG A CA 1
ATOM 3465 C C . ARG A 1 510 ? 66.926 -16.773 -24.906 1.00 38.91 510 ARG A C 1
ATOM 3467 O O . ARG A 1 510 ? 68.044 -17.276 -24.976 1.00 38.91 510 ARG A O 1
ATOM 3474 N N . PRO A 1 511 ? 65.903 -17.357 -24.235 1.00 50.06 511 PRO A N 1
ATOM 3475 C CA . PRO A 1 511 ? 66.041 -18.362 -23.176 1.00 50.06 511 PRO A CA 1
ATOM 3476 C C . PRO A 1 511 ? 65.974 -19.821 -23.659 1.00 50.06 511 PRO A C 1
ATOM 3478 O O . PRO A 1 511 ? 65.365 -20.125 -24.685 1.00 50.06 511 PRO A O 1
ATOM 3481 N N . GLY A 1 512 ? 66.553 -20.719 -22.854 1.00 40.53 512 GLY A N 1
ATOM 3482 C CA . GLY A 1 512 ? 66.471 -22.176 -22.976 1.00 40.53 512 GLY A CA 1
ATOM 3483 C C . GLY A 1 512 ? 65.667 -22.810 -21.833 1.00 40.53 512 GLY A C 1
ATOM 3484 O O . GLY A 1 512 ? 65.657 -22.323 -20.708 1.00 40.53 512 GLY A O 1
ATOM 3485 N N . SER A 1 513 ? 64.959 -23.878 -22.176 1.00 45.06 513 SER A N 1
ATOM 3486 C CA . SER A 1 513 ? 63.899 -24.588 -21.458 1.00 45.06 513 SER A CA 1
ATOM 3487 C C . SER A 1 513 ? 64.356 -25.737 -20.540 1.00 45.06 513 SER A C 1
ATOM 3489 O O . SER A 1 513 ? 65.326 -26.404 -20.868 1.00 45.06 513 SER A O 1
ATOM 3491 N N . ARG A 1 514 ? 63.523 -26.020 -19.515 1.00 50.56 514 ARG A N 1
ATOM 3492 C CA . ARG A 1 514 ? 63.098 -27.325 -18.923 1.00 50.56 514 ARG A CA 1
ATOM 3493 C C . ARG A 1 514 ? 64.127 -28.441 -18.639 1.00 50.56 514 ARG A C 1
ATOM 3495 O O . ARG A 1 514 ? 64.723 -28.949 -19.573 1.00 50.56 514 ARG A O 1
ATOM 3502 N N . THR A 1 515 ? 64.123 -28.931 -17.386 1.00 50.12 515 THR A N 1
ATOM 3503 C CA . THR A 1 515 ? 63.680 -30.269 -16.859 1.00 50.12 515 THR A CA 1
ATOM 3504 C C . THR A 1 515 ? 64.324 -30.458 -15.468 1.00 50.12 515 THR A C 1
ATOM 3506 O O . THR A 1 515 ? 65.537 -30.328 -15.394 1.00 50.12 515 THR A O 1
ATOM 3509 N N . GLY A 1 516 ? 63.580 -30.526 -14.349 1.00 47.97 516 GLY A N 1
ATOM 3510 C CA . GLY A 1 516 ? 63.145 -31.761 -13.646 1.00 47.97 516 GLY A CA 1
ATOM 3511 C C . GLY A 1 516 ? 64.246 -32.318 -12.706 1.00 47.97 516 GLY A C 1
ATOM 3512 O O . GLY A 1 516 ? 65.413 -32.100 -13.024 1.00 47.97 516 GLY A O 1
ATOM 3513 N N . PRO A 1 517 ? 63.968 -33.060 -11.612 1.00 56.59 517 PRO A N 1
ATOM 3514 C CA . PRO A 1 517 ? 62.693 -33.475 -11.010 1.00 56.59 517 PRO A CA 1
ATOM 3515 C C . PRO A 1 517 ? 62.187 -32.576 -9.868 1.00 56.59 517 PRO A C 1
ATOM 3517 O O . PRO A 1 517 ? 62.981 -31.767 -9.336 1.00 56.59 517 PRO A O 1
#

InterPro domains:
  IPR013320 Concanavalin A-like lectin/glucanase domain superfamily [SSF49899] (88-314)

Radius of gyration: 33.17 Å; Cα contacts (8 Å, |Δi|>4): 1323; chains: 1; bounding box: 116×102×116 Å

Sequence (517 aa):
MRLRSIGRAVLVGTLTAVVVGMAGPASAGVSGNGPVGSGSLLVDETFTGASVDDPELRALGDACLTAATAPATGTGPGSCTSTTPAADGRGGWLQLTPAVDFRSGAVLANRPLPAGNGLVVQFDQLQYGGSGGGDGIGFFLVDGDTEVTAPGSNGSGLGYAQRTYGGVQYPGVAGGYLGVGVDAVGSFAVDDEGKGAGCSTPSPVASRMPSSVSVRGPGDGMTGYCYLASAAIGAPGVRGSSPADAVRTIRVTVSPEALPLVTVAVDQHDGTGLHTVLSVRTTQAPPPTYRFGLAASTGTFNDVHLVRDLRVSSVDPLGDPDLLGQVVSTPADGNAYTAGETIRTRYVVTNTAPAAVSGVGVALSSPRGAAADPVTCPRTTLGVAGSGTASMVCTAGHVVTADDLAHGPAWRTTATASASSGGGAPTRASAPVELSAVVVVGPPVPPGSTGTTGTTSATGTTAPVAPPVPQLAATGATPGPALLAAGLMLGAGAVLLGAGRRSEGASRLRPGSRTGP

Secondary structure (DSSP, 8-state):
---------------------------------S---S--EEEEE---SSS-S-TTEEEEET-EETT--S--SSSS--B-SS-PPPP-SS---EEEE-SSTT-EEEEEEEEEEESTT-EEEEEEEEEE-SSB---EEEEEEEETTS---S---SGGGTTTS-EEETTEEE---TTEEEEEEEESS--SSS-GGGTTTT-SS--S--S--SSEEEEE--EETTEE--EEEEEEPPTT-SEESSHHHH-EEEEEEE-SSSSPEEEEEEE-SSSS-EEEEEEEE-SSPPPSEEEEEEEEE-SSSB-EEEEEEEEEE-SSPPPTTEEEEEE----TTSS-B-TT-EEEEEEEEE--SSS-EEEEEEEEEETTEE--PPPB-S-SEE-STTSTTSEEEEEEEEE--HHHHHT-SEEEEEEEEEEESSSSS--EEPPPEEEEEEB--PSPPPS--------------PPPPPPPPP-------PPPPPP----------------------------------

Solvent-accessible surface area (backbone atoms only — not comparable to full-atom values): 28776 Å² total; per-residue (Å²): 139,85,89,80,89,87,88,89,82,89,78,93,72,87,85,77,85,78,79,84,75,86,77,72,86,76,81,78,74,85,79,83,86,69,87,74,56,82,25,29,46,58,36,60,46,50,40,33,44,56,57,76,83,28,83,50,38,27,39,20,73,54,22,15,18,58,45,16,90,48,71,52,90,64,58,37,45,15,30,54,93,65,91,66,77,80,79,81,84,75,59,27,28,32,32,20,26,63,55,42,68,64,32,33,4,13,40,33,42,67,59,63,40,71,36,72,36,12,36,34,39,33,30,37,36,32,31,28,60,55,48,89,42,16,22,28,42,18,41,37,34,24,34,39,86,53,84,75,85,54,48,8,13,38,21,52,18,24,16,40,32,21,34,42,57,98,89,43,80,35,43,15,24,54,45,26,46,36,31,41,34,49,21,38,45,11,42,66,48,22,43,66,46,55,29,30,31,87,41,95,59,74,43,89,42,88,58,63,44,52,17,17,40,26,34,26,39,43,23,43,36,70,37,28,29,25,59,72,48,69,32,69,49,64,86,88,41,55,51,18,92,40,75,86,66,6,49,29,39,42,36,42,36,36,43,46,57,71,50,24,49,35,36,34,27,44,16,72,77,81,81,80,51,73,42,79,60,41,77,47,65,51,93,58,61,75,54,76,26,26,22,39,34,44,20,10,11,8,22,96,27,8,17,31,32,37,38,30,54,36,36,31,26,26,46,43,60,67,44,62,35,24,59,47,72,44,78,77,57,76,36,94,82,73,74,44,33,31,68,73,39,65,53,31,36,40,32,41,40,32,35,46,42,89,57,53,33,22,62,39,48,62,50,49,31,31,99,89,42,77,47,86,57,66,62,50,59,92,60,41,60,28,34,27,35,14,36,54,43,9,51,51,67,28,37,35,57,42,64,39,42,72,68,51,47,73,73,41,57,53,44,59,40,34,37,34,36,34,27,7,86,75,79,52,74,62,78,33,53,22,66,76,39,79,48,74,49,51,29,41,83,57,80,81,79,74,92,77,77,77,83,74,92,72,91,74,85,81,81,87,81,88,76,85,81,81,77,82,84,81,81,79,77,87,75,89,74,88,81,79,91,77,88,78,82,83,82,80,88,76,92,77,90,83,85,86,88,84,90,82,82,88,84,88,85,88,82,89,82,86,89,87,82,91,80,85,135

pLDDT: mean 80.47, std 24.51, range [28.5, 98.88]

Organism: NCBI:txid1052260